Protein AF-A0AA36MGS8-F1 (afdb_monomer_lite)

Organism: NCBI:txid2562239

Sequence (430 aa):
MAVNLASYLRQFGESLGPAEHVIKRGDAVLQSLLECILQKAKTKVARVLKAGSVGKGTSLHLKIDFDCVFFLEPGGIPDRFLEDMEDILTLNFGIAAEKKQKSLSFSHKGFYFDFLPAVQSAQAAVKGASGEVQVRAALQSGQKPGSAELVEGTVLFMKEQSGFVHTLARLMKFWSHSLLVPGFFNGRSYTMELLAVAASQDMMDEDMLRGFRMALDKVRNFRNLNVIFERFYTKQDVGLKDSRPLLLDPSNPWNNLLSPDRLIFFEKLAAFADETLRRLDVAHRTAVGLDVLFKPQPDVWFGLPQRPQDCSWLVGTQVTPEVQQPIVRIQSQGLHVESLQLIAHVLALWLATHKPQPDQVRRSVEKAVDTVLVGKEQTWTASDKSFESKHAVAVVPLMDGADTCALAGFNVETNPHGVKEDTSLASIWP

Secondary structure (DSSP, 8-state):
----HHHHHHHHHHHTSPPHHHHHHHHHHHHHHHHHHHHH-SSPEEEEEE-HHHHHT--BTTB-EEEEEEEEPTT--HHHHHHHHHHHHHHHH----EE-SS-EEEEETTEEEEEEEEEPPTTT--TT--HHHHHHHHHHSSS---HHHHHHHHHHHHHTS-HHHHHHHHHHHHHHHTB--SS--TTHHHHHHHHHHHHHTT-SS--HHHHHHHHHHHHHTGGG-EE---SSS-GGG-TTTT-SSEEEETTEEEEETT-GGGHHHHHHHHHHHHHHHHHHHHHHHH---HHHHT--BSSGGGG-TT--SS---EEEEEE-TTT-SEEEEEE-TT--HHHHHHHHHHHHHHHHHH---GGGHHHHHHHHIIIIIISS----------TTSS-PPEEE--EETTTEE----------TT-----GGGGGS--

Foldseek 3Di:
DQPQVLVVLLVVLVLQAADPVLLVVVVVVVVVLCVQLCVQFPFHFLDKAQFDCSLLVQHGLAFDEGEMETATEAPDDQVSRLVSSCVSCCVPPVWRWDDDPFWIWGDDLQYIYIYGYAYQDPQLPDRPDDLLSSLLSQLVVPDQGDPSSLRSVLSVVSNPDDPLLSSQLNSQLLLVLLEPLPDDDPCSSVVSSLLLVVLCVVDPDSRRLSSNLSSLVCLLPLQPDQDAAPDSHDCVSAPCNVDGPADARNSHSVDGVCDPVCVSSSVRSNVSSVVLSVQSVCCSVPVDDVCSNSQGPPPPLVPDPPQPQPWDWDWDWDQDPSQRATWTWIWTPPDDQSVVSSVLSQLLVQCLVVQDARVCVSVSSLVCCQVRRNNHHDDDDDDPDDPPPFWFIFTHFHQHPVSHTNHHHGDGDGDPPDDDPPPPVVPPDD

Structure (mmCIF, N/CA/C/O backbone):
data_AF-A0AA36MGS8-F1
#
_entry.id   AF-A0AA36MGS8-F1
#
loop_
_atom_site.group_PDB
_atom_site.id
_atom_site.type_symbol
_atom_site.label_atom_id
_atom_site.label_alt_id
_atom_site.label_comp_id
_atom_site.label_asym_id
_atom_site.label_entity_id
_atom_site.label_seq_id
_atom_site.pdbx_PDB_ins_code
_atom_site.Cartn_x
_atom_site.Cartn_y
_atom_site.Cartn_z
_atom_site.occupancy
_atom_site.B_iso_or_equiv
_atom_site.auth_seq_id
_atom_site.auth_comp_id
_atom_site.auth_asym_id
_atom_site.auth_atom_id
_atom_site.pdbx_PDB_model_num
ATOM 1 N N . MET A 1 1 ? 23.654 -18.721 -19.085 1.00 41.75 1 MET A N 1
ATOM 2 C CA . MET A 1 1 ? 22.360 -19.370 -18.783 1.00 41.75 1 MET A CA 1
ATOM 3 C C . MET A 1 1 ? 21.269 -18.364 -19.085 1.00 41.75 1 MET A C 1
ATOM 5 O O . MET A 1 1 ? 21.394 -17.241 -18.616 1.00 41.75 1 MET A O 1
ATOM 9 N N . ALA A 1 2 ? 20.269 -18.711 -19.900 1.00 50.00 2 ALA A N 1
ATOM 10 C CA . ALA A 1 2 ? 19.113 -17.838 -20.087 1.00 50.00 2 ALA A CA 1
ATOM 11 C C . ALA A 1 2 ? 18.440 -17.652 -18.720 1.00 50.00 2 ALA A C 1
ATOM 13 O O . ALA A 1 2 ? 18.110 -18.636 -18.058 1.00 50.00 2 ALA A O 1
ATOM 14 N N . VAL A 1 3 ? 18.330 -16.409 -18.259 1.00 61.59 3 VAL A N 1
ATOM 15 C CA . VAL A 1 3 ? 17.675 -16.095 -16.988 1.00 61.59 3 VAL A CA 1
ATOM 16 C C . VAL A 1 3 ? 16.214 -16.525 -17.112 1.00 61.59 3 VAL A C 1
ATOM 18 O O . VAL A 1 3 ? 15.500 -16.042 -17.990 1.00 61.59 3 VAL A O 1
ATOM 21 N N . ASN A 1 4 ? 15.767 -17.452 -16.262 1.00 85.06 4 ASN A N 1
ATOM 22 C CA . ASN A 1 4 ? 14.349 -17.778 -16.169 1.00 85.06 4 ASN A CA 1
ATOM 23 C C . ASN A 1 4 ? 13.615 -16.539 -15.635 1.00 85.06 4 ASN A C 1
ATOM 25 O O . ASN A 1 4 ? 13.741 -16.199 -14.457 1.00 85.06 4 ASN A O 1
ATOM 29 N N . LEU A 1 5 ? 12.862 -15.865 -16.508 1.00 87.56 5 LEU A N 1
ATOM 30 C CA . LEU A 1 5 ? 12.136 -14.639 -16.178 1.00 87.56 5 LEU A CA 1
ATOM 31 C C . LEU A 1 5 ? 11.192 -14.825 -14.979 1.00 87.56 5 LEU A C 1
ATOM 33 O O . LEU A 1 5 ? 11.061 -13.907 -14.176 1.00 87.56 5 LEU A O 1
ATOM 37 N N . ALA A 1 6 ? 10.586 -16.005 -14.809 1.00 90.62 6 ALA A N 1
ATOM 38 C CA . ALA A 1 6 ? 9.725 -16.288 -13.662 1.00 90.62 6 ALA A CA 1
ATOM 39 C C . ALA A 1 6 ? 10.512 -16.270 -12.342 1.00 90.62 6 ALA A C 1
ATOM 41 O O . ALA A 1 6 ? 10.116 -15.594 -11.391 1.00 90.62 6 ALA A O 1
ATOM 42 N N . SER A 1 7 ? 11.664 -16.947 -12.290 1.00 89.56 7 SER A N 1
ATOM 43 C CA . SER A 1 7 ? 12.546 -16.932 -11.114 1.00 89.56 7 SER A CA 1
ATOM 44 C C . SER A 1 7 ? 13.073 -15.529 -10.819 1.00 89.56 7 SER A C 1
ATOM 46 O O . SER A 1 7 ? 13.151 -15.128 -9.661 1.00 89.56 7 SER A O 1
ATOM 48 N N . TYR A 1 8 ? 13.395 -14.768 -11.862 1.00 88.06 8 TYR A N 1
ATOM 49 C CA . TYR A 1 8 ? 13.916 -13.416 -11.717 1.00 88.06 8 TYR A CA 1
ATOM 50 C C . TYR A 1 8 ? 12.859 -12.426 -11.213 1.00 88.06 8 TYR A C 1
ATOM 52 O O . TYR A 1 8 ? 13.128 -11.667 -10.286 1.00 88.06 8 TYR A O 1
ATOM 60 N N . LEU A 1 9 ? 11.627 -12.489 -11.736 1.00 91.56 9 LEU A N 1
ATOM 61 C CA . LEU A 1 9 ? 10.495 -11.714 -11.217 1.00 91.56 9 LEU A CA 1
ATOM 62 C C . LEU A 1 9 ? 10.180 -12.062 -9.764 1.00 91.56 9 LEU A C 1
ATOM 64 O O . LEU A 1 9 ? 9.847 -11.172 -8.987 1.00 91.56 9 LEU A O 1
ATOM 68 N N . ARG A 1 10 ? 10.305 -13.340 -9.388 1.00 93.19 10 ARG A N 1
ATOM 69 C CA . ARG A 1 10 ? 10.120 -13.776 -8.002 1.00 93.19 10 ARG A CA 1
ATOM 70 C C . ARG A 1 10 ? 11.160 -13.149 -7.079 1.00 93.19 10 ARG A C 1
ATOM 72 O O . ARG A 1 10 ? 10.777 -12.499 -6.113 1.00 93.19 10 ARG A O 1
ATOM 79 N N . GLN A 1 11 ? 12.443 -13.283 -7.411 1.00 89.94 11 GLN A N 1
ATOM 80 C CA . GLN A 1 11 ? 13.537 -12.688 -6.634 1.00 89.94 11 GLN A CA 1
ATOM 81 C C . GLN A 1 11 ? 13.394 -11.167 -6.537 1.00 89.94 11 GLN A C 1
ATOM 83 O O . GLN A 1 11 ? 13.560 -10.592 -5.463 1.00 89.94 11 GLN A O 1
ATOM 88 N N . PHE A 1 12 ? 13.026 -10.514 -7.643 1.00 87.06 12 PHE A N 1
ATOM 89 C CA . PHE A 1 12 ? 12.761 -9.083 -7.645 1.00 87.06 12 PHE A CA 1
ATOM 90 C C . PHE A 1 12 ? 11.593 -8.729 -6.720 1.00 87.06 12 PHE A C 1
ATOM 92 O O . PHE A 1 12 ? 11.762 -7.903 -5.829 1.00 87.06 12 PHE A O 1
ATOM 99 N N . GLY A 1 13 ? 10.443 -9.394 -6.856 1.00 90.06 13 GLY A N 1
ATOM 100 C CA . GLY A 1 13 ? 9.279 -9.168 -5.999 1.00 90.06 13 GLY A CA 1
ATOM 101 C C . GLY A 1 13 ? 9.558 -9.399 -4.508 1.00 90.06 13 GLY A C 1
ATOM 102 O O . GLY A 1 13 ? 9.053 -8.659 -3.663 1.00 90.06 13 GLY A O 1
ATOM 103 N N . GLU A 1 14 ? 10.384 -10.392 -4.174 1.00 90.19 14 GLU A N 1
ATOM 104 C CA . GLU A 1 14 ? 10.833 -10.666 -2.804 1.00 90.19 14 GLU A CA 1
ATOM 105 C C . GLU A 1 14 ? 11.736 -9.531 -2.290 1.00 90.19 14 GLU A C 1
ATOM 107 O O . GLU A 1 14 ? 11.518 -9.032 -1.184 1.00 90.19 14 GLU A O 1
ATOM 112 N N . SER A 1 15 ? 12.660 -9.038 -3.126 1.00 83.81 15 SER A N 1
ATOM 113 C CA . SER A 1 15 ? 13.550 -7.908 -2.805 1.00 83.81 15 SER A CA 1
ATOM 114 C C . SER A 1 15 ? 12.826 -6.568 -2.625 1.00 83.81 15 SER A C 1
ATOM 116 O O . SER A 1 15 ? 13.349 -5.654 -1.990 1.00 83.81 15 SER A O 1
ATOM 118 N N . LEU A 1 16 ? 11.598 -6.433 -3.142 1.00 85.19 16 LEU A N 1
ATOM 119 C CA . LEU A 1 16 ? 10.790 -5.226 -2.958 1.00 85.19 16 LEU A CA 1
ATOM 120 C C . LEU A 1 16 ? 10.318 -5.037 -1.510 1.00 85.19 16 LEU A C 1
ATOM 122 O O . LEU A 1 16 ? 9.938 -3.925 -1.152 1.00 85.19 16 LEU A O 1
ATOM 126 N N . GLY A 1 17 ? 10.317 -6.082 -0.678 1.00 86.06 17 GLY A N 1
ATOM 127 C CA . GLY A 1 17 ? 9.938 -5.976 0.731 1.00 86.06 17 GLY A CA 1
ATOM 128 C C . GLY A 1 17 ? 10.981 -5.227 1.577 1.00 86.06 17 GLY A C 1
ATOM 129 O O . GLY A 1 17 ? 12.168 -5.264 1.262 1.00 86.06 17 GLY A O 1
ATOM 130 N N . PRO A 1 18 ? 10.570 -4.545 2.661 1.00 82.62 18 PRO A N 1
ATOM 131 C CA . PRO A 1 18 ? 11.507 -3.946 3.606 1.00 82.62 18 PRO A CA 1
ATOM 132 C C . PRO A 1 18 ? 12.282 -5.019 4.375 1.00 82.62 18 PRO A C 1
ATOM 134 O O . PRO A 1 18 ? 11.728 -6.058 4.737 1.00 82.62 18 PRO A O 1
ATOM 137 N N . ALA A 1 19 ? 13.551 -4.743 4.678 1.00 80.31 19 ALA A N 1
ATOM 138 C CA . ALA A 1 19 ? 14.351 -5.633 5.509 1.00 80.31 19 ALA A CA 1
ATOM 139 C C . ALA A 1 19 ? 13.775 -5.718 6.936 1.00 80.31 19 ALA A C 1
ATOM 141 O O . ALA A 1 19 ? 13.309 -4.730 7.507 1.00 80.31 19 ALA A O 1
ATOM 142 N N . GLU A 1 20 ? 13.834 -6.904 7.542 1.00 85.06 20 GLU A N 1
ATOM 143 C CA . GLU A 1 20 ? 13.172 -7.188 8.823 1.00 85.06 20 GLU A CA 1
ATOM 144 C C . GLU A 1 20 ? 13.631 -6.250 9.953 1.00 85.06 20 GLU A C 1
ATOM 146 O O . GLU A 1 20 ? 12.823 -5.754 10.738 1.00 85.06 20 GLU A O 1
ATOM 151 N N . HIS A 1 21 ? 14.929 -5.951 10.018 1.00 80.38 21 HIS A N 1
ATOM 152 C CA . HIS A 1 21 ? 15.498 -5.085 11.051 1.00 80.38 21 HIS A CA 1
ATOM 153 C C . HIS A 1 21 ? 14.994 -3.623 10.954 1.00 80.38 21 HIS A C 1
ATOM 155 O O . HIS A 1 21 ? 14.995 -2.893 11.946 1.00 80.38 21 HIS A O 1
ATOM 161 N N . VAL A 1 22 ? 14.541 -3.189 9.773 1.00 80.19 22 VAL A N 1
ATOM 162 C CA . VAL A 1 22 ? 13.977 -1.853 9.507 1.00 80.19 22 VAL A CA 1
ATOM 163 C C . VAL A 1 22 ? 12.586 -1.766 10.101 1.00 80.19 22 VAL A C 1
ATOM 165 O O . VAL A 1 22 ? 12.281 -0.833 10.840 1.00 80.19 22 VAL A O 1
ATOM 168 N N . ILE A 1 23 ? 11.773 -2.794 9.842 1.00 87.12 23 ILE A N 1
ATOM 169 C CA . ILE A 1 23 ? 10.444 -2.929 10.434 1.00 87.12 23 ILE A CA 1
ATOM 170 C C . ILE A 1 23 ? 10.549 -3.008 11.955 1.00 87.12 23 ILE A C 1
ATOM 172 O O . ILE A 1 23 ? 9.825 -2.288 12.631 1.00 87.12 23 ILE A O 1
ATOM 176 N N . LYS A 1 24 ? 11.509 -3.770 12.501 1.00 89.69 24 LYS A N 1
ATOM 177 C CA . LYS A 1 24 ? 11.755 -3.828 13.954 1.00 89.69 24 LYS A CA 1
ATOM 178 C C . LYS A 1 24 ? 12.101 -2.464 14.558 1.00 89.69 24 LYS A C 1
ATOM 180 O O . LYS A 1 24 ? 11.618 -2.145 15.640 1.00 89.69 24 LYS A O 1
ATOM 185 N N . ARG A 1 25 ? 12.911 -1.645 13.875 1.00 86.44 25 ARG A N 1
ATOM 186 C CA . ARG A 1 25 ? 13.212 -0.275 14.328 1.00 86.44 25 ARG A CA 1
ATOM 187 C C . ARG A 1 25 ? 11.980 0.624 14.291 1.00 86.44 25 ARG A C 1
ATOM 189 O O . ARG A 1 25 ? 11.719 1.310 15.275 1.00 86.44 25 ARG A O 1
ATOM 196 N N . GLY A 1 26 ? 11.217 0.593 13.200 1.00 87.44 26 GLY A N 1
ATOM 197 C CA . GLY A 1 26 ? 9.973 1.356 13.093 1.00 87.44 26 GLY A CA 1
ATOM 198 C C . GLY A 1 26 ? 8.941 0.932 14.141 1.00 87.44 26 GLY A C 1
ATOM 199 O O . GLY A 1 26 ? 8.326 1.786 14.769 1.00 87.44 26 GLY A O 1
ATOM 200 N N . ASP A 1 27 ? 8.840 -0.369 14.423 1.00 93.12 27 ASP A N 1
ATOM 201 C CA . ASP A 1 27 ? 8.001 -0.915 15.493 1.00 93.12 27 ASP A CA 1
ATOM 202 C C . ASP A 1 27 ? 8.447 -0.435 16.881 1.00 93.12 27 ASP A C 1
ATOM 204 O O . ASP A 1 27 ? 7.601 -0.097 17.704 1.00 93.12 27 ASP A O 1
ATOM 208 N N . ALA A 1 28 ? 9.754 -0.332 17.145 1.00 92.44 28 ALA A N 1
ATOM 209 C CA . ALA A 1 28 ? 10.256 0.218 18.405 1.00 92.44 28 ALA A CA 1
ATOM 210 C C . ALA A 1 28 ? 9.916 1.713 18.568 1.00 92.44 28 ALA A C 1
ATOM 212 O O . ALA A 1 28 ? 9.553 2.152 19.661 1.00 92.44 28 ALA A O 1
ATOM 213 N N . VAL A 1 29 ? 9.994 2.495 17.484 1.00 91.69 29 VAL A N 1
ATOM 214 C CA . VAL A 1 29 ? 9.566 3.905 17.487 1.00 91.69 29 VAL A CA 1
ATOM 215 C C . VAL A 1 29 ? 8.059 4.003 17.717 1.00 91.69 29 VAL A C 1
ATOM 217 O O . VAL A 1 29 ? 7.629 4.758 18.588 1.00 91.69 29 VAL A O 1
ATOM 220 N N . LEU A 1 30 ? 7.266 3.209 16.990 1.00 95.50 30 LEU A N 1
ATOM 221 C CA . LEU A 1 30 ? 5.816 3.153 17.150 1.00 95.50 30 LEU A CA 1
ATOM 222 C C . LEU A 1 30 ? 5.434 2.810 18.590 1.00 95.50 30 LEU A C 1
ATOM 224 O O . LEU A 1 30 ? 4.609 3.497 19.179 1.00 95.50 30 LEU A O 1
ATOM 228 N N . GLN A 1 31 ? 6.060 1.790 19.175 1.00 97.19 31 GLN A N 1
ATOM 229 C CA . GLN A 1 31 ? 5.776 1.348 20.535 1.00 97.19 31 GLN A CA 1
ATOM 230 C C . GLN A 1 31 ? 5.984 2.475 21.557 1.00 97.19 31 GLN A C 1
ATOM 232 O O . GLN A 1 31 ? 5.115 2.704 22.393 1.00 97.19 31 GLN A O 1
ATOM 237 N N . SER A 1 32 ? 7.074 3.242 21.436 1.00 96.56 32 SER A N 1
ATOM 238 C CA . SER A 1 32 ? 7.333 4.397 22.307 1.00 96.56 32 SER A CA 1
ATOM 239 C C . SER A 1 32 ? 6.264 5.493 22.175 1.00 96.56 32 SER A C 1
ATOM 241 O O . SER A 1 32 ? 5.862 6.084 23.180 1.00 96.56 32 SER A O 1
ATOM 243 N N . LEU A 1 33 ? 5.774 5.749 20.956 1.00 97.44 33 LEU A N 1
ATOM 244 C CA . LEU A 1 33 ? 4.678 6.695 20.719 1.00 97.44 33 LEU A CA 1
ATOM 245 C C . LEU A 1 33 ? 3.368 6.183 21.334 1.00 97.44 33 LEU A C 1
ATOM 247 O O . LEU A 1 33 ? 2.689 6.925 22.044 1.00 97.44 33 LEU A O 1
ATOM 251 N N . LEU A 1 34 ? 3.032 4.911 21.097 1.00 97.50 34 LEU A N 1
ATOM 252 C CA . LEU A 1 34 ? 1.809 4.282 21.596 1.00 97.50 34 LEU A CA 1
ATOM 253 C C . LEU A 1 34 ? 1.764 4.254 23.124 1.00 97.50 34 LEU A C 1
ATOM 255 O O . LEU A 1 34 ? 0.730 4.582 23.692 1.00 97.50 34 LEU A O 1
ATOM 259 N N . GLU A 1 35 ? 2.864 3.917 23.795 1.00 97.31 35 GLU A N 1
ATOM 260 C CA . GLU A 1 35 ? 2.940 3.922 25.262 1.00 97.31 35 GLU A CA 1
ATOM 261 C C . GLU A 1 35 ? 2.609 5.301 25.842 1.00 97.31 35 GLU A C 1
ATOM 263 O O . GLU A 1 35 ? 1.798 5.411 26.763 1.00 97.31 35 GLU A O 1
ATOM 268 N N . CYS A 1 36 ? 3.168 6.365 25.260 1.00 97.50 36 CYS A N 1
ATOM 269 C CA . CYS A 1 36 ? 2.898 7.729 25.702 1.00 97.50 36 CYS A CA 1
ATOM 270 C C . CYS A 1 36 ? 1.447 8.150 25.424 1.00 97.50 36 CYS A C 1
ATOM 272 O O . CYS A 1 36 ? 0.777 8.680 26.313 1.00 97.50 36 CYS A O 1
ATOM 274 N N . ILE A 1 37 ? 0.943 7.878 24.215 1.00 96.88 37 ILE A N 1
ATOM 275 C CA . ILE A 1 37 ? -0.428 8.222 23.814 1.00 96.88 37 ILE A CA 1
ATOM 276 C C . ILE A 1 37 ? -1.441 7.491 24.691 1.00 96.88 37 ILE A C 1
ATOM 278 O O . ILE A 1 37 ? -2.327 8.127 25.250 1.00 96.88 37 ILE A O 1
ATOM 282 N N . LEU A 1 38 ? -1.298 6.178 24.878 1.00 96.06 38 LEU A N 1
ATOM 283 C CA . LEU A 1 38 ? -2.239 5.381 25.668 1.00 96.06 38 LEU A CA 1
ATOM 284 C C . LEU A 1 38 ? -2.221 5.744 27.160 1.00 96.06 38 LEU A C 1
ATOM 286 O O . LEU A 1 38 ? -3.238 5.589 27.830 1.00 96.06 38 LEU A O 1
ATOM 290 N N . GLN A 1 39 ? -1.096 6.244 27.682 1.00 96.38 39 GLN A N 1
ATOM 291 C CA . GLN A 1 39 ? -1.004 6.720 29.063 1.00 96.38 39 GLN A CA 1
ATOM 292 C C . GLN A 1 39 ? -1.648 8.101 29.260 1.00 96.38 39 GLN A C 1
ATOM 294 O O . GLN A 1 39 ? -2.175 8.380 30.338 1.00 96.38 39 GLN A O 1
ATOM 299 N N . LYS A 1 40 ? -1.554 8.985 28.259 1.00 96.69 40 LYS A N 1
ATOM 300 C CA . LYS A 1 40 ? -1.911 10.407 28.397 1.00 96.69 40 LYS A CA 1
ATOM 301 C C . LYS A 1 40 ? -3.231 10.796 27.742 1.00 96.69 40 LYS A C 1
ATOM 303 O O . LYS A 1 40 ? -3.777 11.836 28.105 1.00 96.69 40 LYS A O 1
ATOM 308 N N . ALA A 1 41 ? -3.741 9.989 26.816 1.00 95.00 41 ALA A N 1
ATOM 309 C CA . ALA A 1 41 ? -4.982 10.282 26.120 1.00 95.00 41 ALA A CA 1
ATOM 310 C C . ALA A 1 41 ? -6.171 10.323 27.090 1.00 95.00 41 ALA A C 1
ATOM 312 O O . ALA A 1 41 ? -6.395 9.416 27.892 1.00 95.00 41 ALA A O 1
ATOM 313 N N . LYS A 1 42 ? -6.980 11.374 26.972 1.00 94.50 42 LYS A N 1
ATOM 314 C CA . LYS A 1 42 ? -8.226 11.576 27.718 1.00 94.50 42 LYS A CA 1
ATOM 315 C C . LYS A 1 42 ? -9.318 10.616 27.254 1.00 94.50 42 LYS A C 1
ATOM 317 O O . LYS A 1 42 ? -10.169 10.210 28.045 1.00 94.50 42 LYS A O 1
ATOM 322 N N . THR A 1 43 ? -9.320 10.276 25.964 1.00 94.25 43 THR A N 1
ATOM 323 C CA . THR A 1 43 ? -10.275 9.316 25.395 1.00 94.25 43 THR A CA 1
ATOM 324 C C . THR A 1 43 ? -9.742 7.904 25.574 1.00 94.25 43 THR A C 1
ATOM 326 O O . THR A 1 43 ? -8.610 7.609 25.198 1.00 94.25 43 THR A O 1
ATOM 329 N N . LYS A 1 44 ? -10.576 7.010 26.111 1.00 92.69 44 LYS A N 1
ATOM 330 C CA . LYS A 1 44 ? -10.208 5.606 26.284 1.00 92.69 44 LYS A CA 1
ATOM 331 C C . LYS A 1 44 ? -10.086 4.901 24.938 1.00 92.69 44 LYS A C 1
ATOM 333 O O . LYS A 1 44 ? -11.013 4.911 24.125 1.00 92.69 44 LYS A O 1
ATOM 338 N N . VAL A 1 45 ? -8.948 4.246 24.749 1.00 93.56 45 VAL A N 1
ATOM 339 C CA . VAL A 1 45 ? -8.653 3.408 23.590 1.00 93.56 45 VAL A CA 1
ATOM 340 C C . VAL A 1 45 ? -8.814 1.951 24.010 1.00 93.56 45 VAL A C 1
ATOM 342 O O . VAL A 1 45 ? -8.115 1.477 24.902 1.00 93.56 45 VAL A O 1
ATOM 345 N N . ALA A 1 46 ? -9.731 1.234 23.365 1.00 90.25 46 ALA A N 1
ATOM 346 C CA . ALA A 1 46 ? -9.970 -0.181 23.623 1.00 90.25 46 ALA A CA 1
ATOM 347 C C . ALA A 1 46 ? -8.818 -1.052 23.102 1.00 90.25 46 ALA A C 1
ATOM 349 O O . ALA A 1 46 ? -8.453 -2.051 23.723 1.00 90.25 46 ALA A O 1
ATOM 350 N N . ARG A 1 47 ? -8.258 -0.682 21.942 1.00 91.50 47 ARG A N 1
ATOM 351 C CA . ARG A 1 47 ? -7.126 -1.361 21.295 1.00 91.50 47 ARG A CA 1
ATOM 352 C C . ARG A 1 47 ? -6.545 -0.524 20.159 1.00 91.50 47 ARG A C 1
ATOM 354 O O . ARG A 1 47 ? -7.203 0.369 19.627 1.00 91.50 47 ARG A O 1
ATOM 361 N N . VAL A 1 48 ? -5.340 -0.888 19.737 1.00 94.38 48 VAL A N 1
ATOM 362 C CA . VAL A 1 48 ? -4.653 -0.299 18.584 1.00 94.38 48 VAL A CA 1
ATOM 363 C C . VAL A 1 48 ? -4.319 -1.400 17.586 1.00 94.38 48 VAL A C 1
ATOM 365 O O . VAL A 1 48 ? -3.917 -2.496 17.976 1.00 94.38 48 VAL A O 1
ATOM 368 N N . LEU A 1 49 ? -4.485 -1.116 16.298 1.00 95.00 49 LEU A N 1
ATOM 369 C CA . LEU A 1 49 ? -4.133 -2.019 15.208 1.00 95.00 49 LEU A CA 1
ATOM 370 C C . LEU A 1 49 ? -3.132 -1.349 14.273 1.00 95.00 49 LEU A C 1
ATOM 372 O O . LEU A 1 49 ? -3.429 -0.307 13.692 1.00 95.00 49 LEU A O 1
ATOM 376 N N . LYS A 1 50 ? -1.992 -2.005 14.047 1.00 95.75 50 LYS A N 1
ATOM 377 C CA . LYS A 1 50 ? -1.106 -1.679 12.926 1.00 95.75 50 LYS A CA 1
ATOM 378 C C . LYS A 1 50 ? -1.776 -2.130 11.626 1.00 95.75 50 LYS A C 1
ATOM 380 O O . LYS A 1 50 ? -1.917 -3.330 11.380 1.00 95.75 50 LYS A O 1
ATOM 385 N N . ALA A 1 51 ? -2.231 -1.164 10.842 1.00 94.19 51 ALA A N 1
ATOM 386 C CA . ALA A 1 51 ? -2.943 -1.333 9.586 1.00 94.19 51 ALA A CA 1
ATOM 387 C C . ALA A 1 51 ? -2.001 -1.081 8.396 1.00 94.19 51 ALA A C 1
ATOM 389 O O . ALA A 1 51 ? -0.782 -1.235 8.507 1.00 94.19 51 ALA A O 1
ATOM 390 N N . GLY A 1 52 ? -2.564 -0.750 7.233 1.00 91.81 52 GLY A N 1
ATOM 391 C CA . GLY A 1 52 ? -1.750 -0.332 6.098 1.00 91.81 52 GLY A CA 1
ATOM 392 C C . GLY A 1 52 ? -0.910 -1.440 5.484 1.00 91.81 52 GLY A C 1
ATOM 393 O O . GLY A 1 52 ? -1.135 -2.631 5.715 1.00 91.81 52 GLY A O 1
ATOM 394 N N . SER A 1 53 ? 0.069 -1.048 4.671 1.00 91.56 53 SER A N 1
ATOM 395 C CA . SER A 1 53 ? 0.970 -2.005 4.017 1.00 91.56 53 SER A CA 1
ATOM 396 C C . SER A 1 53 ? 1.801 -2.792 5.037 1.00 91.56 53 SER A C 1
ATOM 398 O O . SER A 1 53 ? 1.999 -3.995 4.858 1.00 91.56 53 SER A O 1
ATOM 400 N N . VAL A 1 54 ? 2.235 -2.143 6.128 1.00 92.19 54 VAL A N 1
ATOM 401 C CA . VAL A 1 54 ? 3.039 -2.790 7.177 1.00 92.19 54 VAL A CA 1
ATOM 402 C C . VAL A 1 54 ? 2.203 -3.822 7.927 1.00 92.19 54 VAL A C 1
ATOM 404 O O . VAL A 1 54 ? 2.644 -4.955 8.105 1.00 92.19 54 VAL A O 1
ATOM 407 N N . GLY A 1 55 ? 0.975 -3.471 8.316 1.00 93.69 55 GLY A N 1
ATOM 408 C CA . GLY A 1 55 ? 0.043 -4.392 8.964 1.00 93.69 55 GLY A CA 1
ATOM 409 C C . GLY A 1 55 ? -0.317 -5.587 8.085 1.00 93.69 55 GLY A C 1
ATOM 410 O O . GLY A 1 55 ? -0.364 -6.713 8.576 1.00 93.69 55 GLY A O 1
ATOM 411 N N . LYS A 1 56 ? -0.514 -5.358 6.781 1.00 95.31 56 LYS A N 1
ATOM 412 C CA . LYS A 1 56 ? -0.826 -6.399 5.787 1.00 95.31 56 LYS A CA 1
ATOM 413 C C . LYS A 1 56 ? 0.368 -7.275 5.390 1.00 95.31 56 LYS A C 1
ATOM 415 O O . LYS A 1 56 ? 0.157 -8.326 4.799 1.00 95.31 56 LYS A O 1
ATOM 420 N N . GLY A 1 57 ? 1.604 -6.853 5.672 1.00 93.38 57 GLY A N 1
ATOM 421 C CA . GLY A 1 57 ? 2.818 -7.545 5.221 1.00 93.38 57 GLY A CA 1
ATOM 422 C C . GLY A 1 57 ? 3.195 -7.276 3.757 1.00 93.38 57 GLY A C 1
ATOM 423 O O . GLY A 1 57 ? 4.032 -7.973 3.189 1.00 93.38 57 GLY A O 1
ATOM 424 N N . THR A 1 58 ? 2.622 -6.248 3.131 1.00 92.56 58 THR A N 1
ATOM 425 C CA . THR A 1 58 ? 2.789 -5.927 1.702 1.00 92.56 58 THR A CA 1
ATOM 426 C C . THR A 1 58 ? 3.572 -4.635 1.457 1.00 92.56 58 THR A C 1
ATOM 428 O O . THR A 1 58 ? 3.529 -4.088 0.352 1.00 92.56 58 THR A O 1
ATOM 431 N N . SER A 1 59 ? 4.264 -4.096 2.465 1.00 89.94 59 SER A N 1
ATOM 432 C CA . SER A 1 59 ? 5.101 -2.895 2.315 1.00 89.94 59 SER A CA 1
ATOM 433 C C . SER A 1 59 ? 6.162 -3.051 1.234 1.00 89.94 59 SER A C 1
ATOM 435 O O . SER A 1 59 ? 6.685 -4.144 1.013 1.00 89.94 59 SER A O 1
ATOM 437 N N . LEU A 1 60 ? 6.475 -1.928 0.589 1.00 84.94 60 LEU A N 1
ATOM 438 C CA . LEU A 1 60 ? 7.631 -1.795 -0.288 1.00 84.94 60 LEU A CA 1
ATOM 439 C C . LEU A 1 60 ? 8.763 -1.154 0.523 1.00 84.94 60 LEU A C 1
ATOM 441 O O . LEU A 1 60 ? 8.499 -0.232 1.288 1.00 84.94 60 LEU A O 1
ATOM 445 N N . HIS A 1 61 ? 10.017 -1.572 0.350 1.00 75.56 61 HIS A N 1
ATOM 446 C CA . HIS A 1 61 ? 11.158 -0.913 1.008 1.00 75.56 61 HIS A CA 1
ATOM 447 C C . HIS A 1 61 ? 11.275 0.568 0.606 1.00 75.56 61 HIS A C 1
ATOM 449 O O . HIS A 1 61 ? 11.721 1.401 1.383 1.00 75.56 61 HIS A O 1
ATOM 455 N N . LEU A 1 62 ? 10.780 0.896 -0.587 1.00 68.31 62 LEU A N 1
ATOM 456 C CA . LEU A 1 62 ? 10.691 2.242 -1.145 1.00 68.31 62 LEU A CA 1
ATOM 457 C C . LEU A 1 62 ? 9.721 3.175 -0.414 1.00 68.31 62 LEU A C 1
ATOM 459 O O . LEU A 1 62 ? 9.869 4.393 -0.476 1.00 68.31 62 LEU A O 1
ATOM 463 N N . LYS A 1 63 ? 8.699 2.615 0.239 1.00 71.69 63 LYS A N 1
ATOM 464 C CA . LYS A 1 63 ? 7.676 3.355 0.978 1.00 71.69 63 LYS A CA 1
ATOM 465 C C . LYS A 1 63 ? 7.157 2.500 2.121 1.00 71.69 63 LYS A C 1
ATOM 467 O O . LYS A 1 63 ? 6.350 1.593 1.909 1.00 71.69 63 LYS A O 1
ATOM 472 N N . ILE A 1 64 ? 7.619 2.822 3.324 1.00 77.62 64 ILE A N 1
ATOM 473 C CA . ILE A 1 64 ? 7.173 2.176 4.553 1.00 77.62 64 ILE A CA 1
ATOM 474 C C . ILE A 1 64 ? 6.424 3.227 5.372 1.00 77.62 64 ILE A C 1
ATOM 476 O O . ILE A 1 64 ? 7.015 4.158 5.913 1.00 77.62 64 ILE A O 1
ATOM 480 N N . ASP A 1 65 ? 5.109 3.070 5.419 1.00 84.62 65 ASP A N 1
ATOM 481 C CA . ASP A 1 65 ? 4.169 3.866 6.192 1.00 84.62 65 ASP A CA 1
ATOM 482 C C . ASP A 1 65 ? 3.589 3.032 7.342 1.00 84.62 65 ASP A C 1
ATOM 484 O O . ASP A 1 65 ? 3.164 1.887 7.163 1.00 84.62 65 ASP A O 1
ATOM 488 N N . PHE A 1 66 ? 3.588 3.602 8.546 1.00 91.38 66 PHE A N 1
ATOM 489 C CA . PHE A 1 66 ? 2.974 2.998 9.723 1.00 91.38 66 PHE A CA 1
ATOM 490 C C . PHE A 1 66 ? 1.574 3.577 9.928 1.00 91.38 66 PHE A C 1
ATOM 492 O O . PHE A 1 66 ? 1.374 4.513 10.703 1.00 91.38 66 PHE A O 1
ATOM 499 N N . ASP A 1 67 ? 0.599 2.986 9.242 1.00 94.12 67 ASP A N 1
ATOM 500 C CA . ASP A 1 67 ? -0.816 3.264 9.480 1.00 94.12 67 ASP A CA 1
ATOM 501 C C . ASP A 1 67 ? -1.258 2.590 10.787 1.00 94.12 67 ASP A C 1
ATOM 503 O O . ASP A 1 67 ? -1.128 1.370 10.938 1.00 94.12 67 ASP A O 1
ATOM 507 N N . CYS A 1 68 ? -1.799 3.351 11.735 1.00 96.56 68 CYS A N 1
ATOM 508 C CA . CYS A 1 68 ? -2.290 2.812 13.005 1.00 96.56 68 CYS A CA 1
ATOM 509 C C . CYS A 1 68 ? -3.724 3.250 13.262 1.00 96.56 68 CYS A C 1
ATOM 511 O O . CYS A 1 68 ? -4.028 4.440 13.247 1.00 96.56 68 CYS A O 1
ATOM 513 N N . VAL A 1 69 ? -4.599 2.285 13.543 1.00 96.44 69 VAL A N 1
ATOM 514 C CA . VAL A 1 69 ? -5.997 2.553 13.878 1.00 96.44 69 VAL A CA 1
ATOM 515 C C . VAL A 1 69 ? -6.223 2.388 15.373 1.00 96.44 69 VAL A C 1
ATOM 517 O O . VAL A 1 69 ? -5.994 1.313 15.931 1.00 96.44 69 VAL A O 1
ATOM 520 N N . PHE A 1 70 ? -6.674 3.462 16.013 1.00 96.06 70 PHE A N 1
ATOM 521 C CA . PHE A 1 70 ? -7.023 3.524 17.427 1.00 96.06 70 PHE A CA 1
ATOM 522 C C . PHE A 1 70 ? -8.522 3.295 17.568 1.00 96.06 70 PHE A C 1
ATOM 524 O O . PHE A 1 70 ? -9.328 4.150 17.201 1.00 96.06 70 PHE A O 1
ATOM 531 N N . PHE A 1 71 ? -8.900 2.138 18.103 1.00 93.25 71 PHE A N 1
ATOM 532 C CA . PHE A 1 71 ? -10.297 1.816 18.359 1.00 93.25 71 PHE A CA 1
ATOM 533 C C . PHE A 1 71 ? -10.710 2.431 19.691 1.00 93.25 71 PHE A C 1
ATOM 535 O O . PHE A 1 71 ? -10.297 1.970 20.756 1.00 93.25 71 PHE A O 1
ATOM 542 N N . LEU A 1 72 ? -11.493 3.501 19.621 1.00 93.25 72 LEU A N 1
ATOM 543 C CA . LEU A 1 72 ? -12.023 4.226 20.767 1.00 93.25 72 LEU A CA 1
ATOM 544 C C . LEU A 1 72 ? -13.187 3.445 21.381 1.00 93.25 72 LEU A C 1
ATOM 546 O O . LEU A 1 72 ? -13.995 2.858 20.655 1.00 93.25 72 LEU A O 1
ATOM 550 N N . GLU A 1 73 ? -13.292 3.462 22.710 1.00 89.81 73 GLU A N 1
ATOM 551 C CA . GLU A 1 73 ? -14.464 2.909 23.400 1.00 89.81 73 GLU A CA 1
ATOM 552 C C . GLU A 1 73 ? -15.763 3.624 22.958 1.00 89.81 73 GLU A C 1
ATOM 554 O O . GLU A 1 73 ? -15.713 4.775 22.502 1.00 89.81 73 GLU A O 1
ATOM 559 N N . PRO A 1 74 ? -16.942 2.979 23.094 1.00 86.44 74 PRO A N 1
ATOM 560 C CA . PRO A 1 74 ? -18.219 3.600 22.753 1.00 86.44 74 PRO A CA 1
ATOM 561 C C . PRO A 1 74 ? -18.388 4.983 23.402 1.00 86.44 74 PRO A C 1
ATOM 563 O O . PRO A 1 74 ? -18.220 5.141 24.610 1.00 86.44 74 PRO A O 1
ATOM 566 N N . GLY A 1 75 ? -18.726 5.988 22.590 1.00 85.81 75 GLY A N 1
ATOM 567 C CA . GLY A 1 75 ? -18.830 7.390 23.019 1.00 85.81 75 GLY A CA 1
ATOM 568 C C . GLY A 1 75 ? -17.553 8.220 22.834 1.00 85.81 75 GLY A C 1
ATOM 569 O O . GLY A 1 75 ? -17.588 9.431 23.051 1.00 85.81 75 GLY A O 1
ATOM 570 N N . GLY A 1 76 ? -16.444 7.612 22.398 1.00 89.81 76 GLY A N 1
ATOM 571 C CA . GLY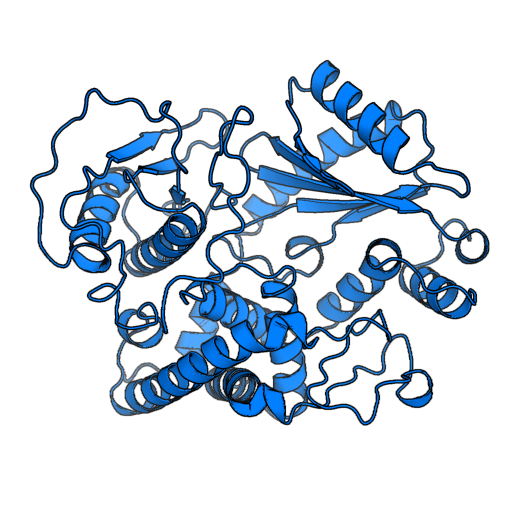 A 1 76 ? -15.256 8.341 21.959 1.00 89.81 76 GLY A CA 1
ATOM 572 C C . GLY A 1 76 ? -15.555 9.258 20.768 1.00 89.81 76 GLY A C 1
ATOM 573 O O . GLY A 1 76 ? -16.291 8.886 19.856 1.00 89.81 76 GLY A O 1
ATOM 574 N N . ILE A 1 77 ? -14.976 10.462 20.775 1.00 92.88 77 ILE A N 1
ATOM 575 C CA . ILE A 1 77 ? -15.142 11.457 19.706 1.00 92.88 77 ILE A CA 1
ATOM 576 C C . ILE A 1 77 ? -13.825 11.537 18.920 1.00 92.88 77 ILE A C 1
ATOM 578 O O . ILE A 1 77 ? -12.856 12.080 19.458 1.00 92.88 77 ILE A O 1
ATOM 582 N N . PRO A 1 78 ? -13.775 11.030 17.670 1.00 93.56 78 PRO A N 1
ATOM 583 C CA . PRO A 1 78 ? -12.573 11.006 16.836 1.00 93.56 78 PRO A CA 1
ATOM 584 C C . PRO A 1 78 ? -11.797 12.324 16.789 1.00 93.56 78 PRO A C 1
ATOM 586 O O . PRO A 1 78 ? -10.604 12.332 17.071 1.00 93.56 78 PRO A O 1
ATOM 589 N N . ASP A 1 79 ? -12.470 13.443 16.516 1.00 93.69 79 ASP A N 1
ATOM 590 C CA . ASP A 1 79 ? -11.798 14.737 16.337 1.00 93.69 79 ASP A CA 1
ATOM 591 C C . ASP A 1 79 ? -11.129 15.239 17.620 1.00 93.69 79 ASP A C 1
ATOM 593 O O . ASP A 1 79 ? -10.003 15.732 17.569 1.00 93.69 79 ASP A O 1
ATOM 597 N N . ARG A 1 80 ? -11.784 15.045 18.774 1.00 94.38 80 ARG A N 1
ATOM 598 C CA . ARG A 1 80 ? -11.217 15.394 20.087 1.00 94.38 80 ARG A CA 1
ATOM 599 C C . ARG A 1 80 ? -10.040 14.501 20.447 1.00 94.38 80 ARG A C 1
ATOM 601 O O . ARG A 1 80 ? -9.098 14.956 21.082 1.00 94.38 80 ARG A O 1
ATOM 608 N N . PHE A 1 81 ? -10.104 13.226 20.070 1.00 95.88 81 PHE A N 1
ATOM 609 C CA . PHE A 1 81 ? -8.985 12.315 20.262 1.00 95.88 81 PHE A CA 1
ATOM 610 C C . PHE A 1 81 ? -7.788 12.716 19.394 1.00 95.88 81 PHE A C 1
ATOM 612 O O . PHE A 1 81 ? -6.667 12.701 19.885 1.00 95.88 81 PHE A O 1
ATOM 619 N N . LEU A 1 82 ? -8.015 13.134 18.144 1.00 95.88 82 LEU A N 1
ATOM 620 C CA . LEU A 1 82 ? -6.945 13.635 17.277 1.00 95.88 82 LEU A CA 1
ATOM 621 C C . LEU A 1 82 ? -6.290 14.910 17.827 1.00 95.88 82 LEU A C 1
ATOM 623 O O . LEU A 1 82 ? -5.069 15.002 17.789 1.00 95.88 82 LEU A O 1
ATOM 627 N N . GLU A 1 83 ? -7.073 15.848 18.369 1.00 94.75 83 GLU A N 1
ATOM 628 C CA . GLU A 1 83 ? -6.553 17.060 19.037 1.00 94.75 83 GLU A CA 1
ATOM 629 C C . GLU A 1 83 ? -5.685 16.706 20.246 1.00 94.75 83 GLU A C 1
ATOM 631 O O . GLU A 1 83 ? -4.568 17.191 20.392 1.00 94.75 83 GLU A O 1
ATOM 636 N N . ASP A 1 84 ? -6.168 15.791 21.085 1.00 95.12 84 ASP A N 1
ATOM 637 C CA . ASP A 1 84 ? -5.430 15.334 22.260 1.00 95.12 84 ASP A CA 1
ATOM 638 C C . ASP A 1 84 ? -4.135 14.598 21.874 1.00 95.12 84 ASP A C 1
ATOM 640 O O . ASP A 1 84 ? -3.100 14.775 22.514 1.00 95.12 84 ASP A O 1
ATOM 644 N N . MET A 1 85 ? -4.151 13.803 20.798 1.00 95.62 85 MET A N 1
ATOM 645 C CA . MET A 1 85 ? -2.935 13.183 20.267 1.00 95.62 85 MET A CA 1
ATOM 646 C C . MET A 1 85 ? -1.938 14.214 19.738 1.00 95.62 85 MET A C 1
ATOM 648 O O . MET A 1 85 ? -0.743 14.049 19.967 1.00 95.62 85 MET A O 1
ATOM 652 N N . GLU A 1 86 ? -2.395 15.250 19.036 1.00 96.25 86 GLU A N 1
ATOM 653 C CA . GLU A 1 86 ? -1.536 16.326 18.529 1.00 96.25 86 GLU A CA 1
ATOM 654 C C . GLU A 1 86 ? -0.812 17.044 19.679 1.00 96.25 86 GLU A C 1
ATOM 656 O O . GLU A 1 86 ? 0.414 17.204 19.633 1.00 96.25 86 GLU A O 1
ATOM 661 N N . ASP A 1 87 ? -1.533 17.358 20.761 1.00 96.44 87 ASP A N 1
ATOM 662 C CA . ASP A 1 87 ? -0.960 17.911 21.992 1.00 96.44 87 ASP A CA 1
ATOM 663 C C . ASP A 1 87 ? 0.071 16.955 22.614 1.00 96.44 87 ASP A C 1
ATOM 665 O O . ASP A 1 87 ? 1.182 17.361 22.965 1.00 96.44 87 ASP A O 1
ATOM 669 N N . ILE A 1 88 ? -0.260 15.663 22.738 1.00 97.69 88 ILE A N 1
ATOM 670 C CA . ILE A 1 88 ? 0.647 14.652 23.302 1.00 97.69 88 ILE A CA 1
ATOM 671 C C . ILE A 1 88 ? 1.923 14.541 22.460 1.00 97.69 88 ILE A C 1
ATOM 673 O O . ILE A 1 88 ? 3.024 14.536 23.017 1.00 97.69 88 ILE A O 1
ATOM 677 N N . LEU A 1 89 ? 1.800 14.469 21.136 1.00 97.25 89 LEU A N 1
ATOM 678 C CA . LEU A 1 89 ? 2.934 14.360 20.220 1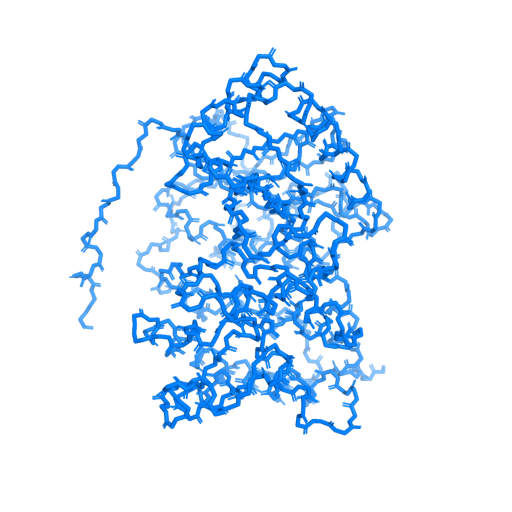.00 97.25 89 LEU A CA 1
ATOM 679 C C . LEU A 1 89 ? 3.834 15.601 20.292 1.00 97.25 89 LEU A C 1
ATOM 681 O O . LEU A 1 89 ? 5.057 15.474 20.410 1.00 97.25 89 LEU A O 1
ATOM 685 N N . THR A 1 90 ? 3.234 16.790 20.320 1.00 96.50 90 THR A N 1
ATOM 686 C CA . THR A 1 90 ? 3.959 18.060 20.419 1.00 96.50 90 THR A CA 1
ATOM 687 C C . THR A 1 90 ? 4.697 18.172 21.753 1.00 96.50 90 THR A C 1
ATOM 689 O O . THR A 1 90 ? 5.907 18.396 21.781 1.00 96.50 90 THR A O 1
ATOM 692 N N . LEU A 1 91 ? 4.001 17.956 22.873 1.00 97.00 91 LEU A N 1
ATOM 693 C CA . LEU A 1 91 ? 4.541 18.195 24.215 1.00 97.00 91 LEU A CA 1
ATOM 694 C C . LEU A 1 91 ? 5.564 17.147 24.672 1.00 97.00 91 LEU A C 1
ATOM 696 O O . LEU A 1 91 ? 6.396 17.452 25.524 1.00 97.00 91 LEU A O 1
ATOM 700 N N . ASN A 1 92 ? 5.502 15.916 24.154 1.00 97.31 92 ASN A N 1
ATOM 701 C CA . ASN A 1 92 ? 6.361 14.818 24.621 1.00 97.31 92 ASN A CA 1
ATOM 702 C C . ASN A 1 92 ? 7.486 14.462 23.650 1.00 97.31 92 ASN A C 1
ATOM 704 O O . ASN A 1 92 ? 8.498 13.909 24.077 1.00 97.31 92 ASN A O 1
ATOM 708 N N . PHE A 1 93 ? 7.320 14.771 22.364 1.00 94.31 93 PHE A N 1
ATOM 709 C CA . PHE A 1 93 ? 8.272 14.375 21.328 1.00 94.31 93 PHE A CA 1
ATOM 710 C C . PHE A 1 93 ? 8.724 15.537 20.438 1.00 94.31 93 PHE A C 1
ATOM 712 O O . PHE A 1 93 ? 9.585 15.328 19.585 1.00 94.31 93 PHE A O 1
ATOM 719 N N . GLY A 1 94 ? 8.160 16.742 20.606 1.00 93.31 94 GLY A N 1
ATOM 720 C CA . GLY A 1 94 ? 8.433 17.876 19.719 1.00 93.31 94 GLY A CA 1
ATOM 721 C C . GLY A 1 94 ? 7.985 17.619 18.278 1.00 93.31 94 GLY A C 1
ATOM 722 O O . GLY A 1 94 ? 8.569 18.167 17.346 1.00 93.31 94 GLY A O 1
ATOM 723 N N . ILE A 1 95 ? 7.000 16.736 18.081 1.00 92.25 95 ILE A N 1
ATOM 724 C CA . ILE A 1 95 ? 6.495 16.365 16.758 1.00 92.25 95 ILE A CA 1
ATOM 725 C C . ILE A 1 95 ? 5.408 17.359 16.359 1.00 92.25 95 ILE A C 1
ATOM 727 O O . ILE A 1 95 ? 4.368 17.421 17.006 1.00 92.25 95 ILE A O 1
ATOM 731 N N . ALA A 1 96 ? 5.625 18.077 15.259 1.00 89.19 96 ALA A N 1
ATOM 732 C CA . ALA A 1 96 ? 4.578 18.838 14.590 1.00 89.19 96 ALA A CA 1
ATOM 733 C C . ALA A 1 96 ? 3.816 17.905 13.639 1.00 89.19 96 ALA A C 1
ATOM 735 O O . ALA A 1 96 ? 4.334 17.530 12.584 1.00 89.19 96 ALA A O 1
ATOM 736 N N . ALA A 1 97 ? 2.620 17.484 14.042 1.00 90.62 97 ALA A N 1
ATOM 737 C CA . ALA A 1 97 ? 1.785 16.598 13.243 1.00 90.62 97 ALA A CA 1
ATOM 738 C C . ALA A 1 97 ? 0.819 17.375 12.338 1.00 90.62 97 ALA A C 1
ATOM 740 O O . ALA A 1 97 ? 0.398 18.482 12.653 1.00 90.62 97 ALA A O 1
ATOM 741 N N . GLU A 1 98 ? 0.462 16.786 11.200 1.00 88.38 98 GLU A N 1
ATOM 742 C CA . GLU A 1 98 ? -0.505 17.336 10.256 1.00 88.38 98 GLU A CA 1
ATOM 743 C C . GLU A 1 98 ? -1.867 16.668 10.470 1.00 88.38 98 GLU A C 1
ATOM 745 O O . GLU A 1 98 ? -2.051 15.479 10.184 1.00 88.38 98 GLU A O 1
ATOM 750 N N . LYS A 1 99 ? -2.844 17.433 10.967 1.00 88.31 99 LYS A N 1
ATOM 751 C CA . LYS A 1 99 ? -4.224 16.961 11.114 1.00 88.31 99 LYS A CA 1
ATOM 752 C C . LYS A 1 99 ? -4.953 17.026 9.772 1.00 88.31 99 LYS A C 1
ATOM 754 O O . LYS A 1 99 ? -5.203 18.099 9.226 1.00 88.31 99 LYS A O 1
ATOM 759 N N . LYS A 1 100 ? -5.357 15.861 9.272 1.00 87.19 100 LYS A N 1
ATOM 760 C CA . LYS A 1 100 ? -6.284 15.698 8.146 1.00 87.19 100 LYS A CA 1
ATOM 761 C C . LYS A 1 100 ? -7.697 15.477 8.677 1.00 87.19 100 LYS A C 1
ATOM 763 O O . LYS A 1 100 ? -7.912 15.288 9.869 1.00 87.19 100 LYS A O 1
ATOM 768 N N . GLN A 1 101 ? -8.685 15.439 7.781 1.00 83.38 101 GLN A N 1
ATOM 769 C CA . GLN A 1 101 ? -10.096 15.301 8.168 1.00 83.38 101 GLN A CA 1
ATOM 770 C C . GLN A 1 101 ? -10.382 14.079 9.065 1.00 83.38 101 GLN A C 1
ATOM 772 O O . GLN A 1 101 ? -11.314 14.119 9.858 1.00 83.38 101 GLN A O 1
ATOM 777 N N . LYS A 1 102 ? -9.637 12.975 8.914 1.00 89.50 102 LYS A N 1
ATOM 778 C CA . LYS A 1 102 ? -9.879 11.711 9.641 1.00 89.50 102 LYS A CA 1
ATOM 779 C C . LYS A 1 102 ? -8.607 11.041 10.162 1.00 89.50 102 LYS A C 1
ATOM 781 O O . LYS A 1 102 ? -8.659 9.882 10.569 1.00 89.50 102 LYS A O 1
ATOM 786 N N . SER A 1 103 ? -7.472 11.724 10.095 1.00 93.88 103 SER A N 1
ATOM 787 C CA . SER A 1 103 ? -6.194 11.159 10.512 1.00 93.88 103 SER A CA 1
ATOM 788 C C . SER A 1 103 ? -5.224 12.239 10.968 1.00 93.88 103 SER A C 1
ATOM 790 O O . SER A 1 103 ? -5.427 13.425 10.703 1.00 93.88 103 SER A O 1
ATOM 792 N N . LEU A 1 104 ? -4.181 11.812 11.668 1.00 94.75 104 LEU A N 1
ATOM 793 C CA . LEU A 1 104 ? -3.063 12.640 12.085 1.00 94.75 104 LEU A CA 1
ATOM 794 C C . LEU A 1 104 ? -1.785 12.025 11.522 1.00 94.75 104 LEU A C 1
ATOM 796 O O . LEU A 1 104 ? -1.395 10.927 11.925 1.00 94.75 104 LEU A O 1
ATOM 800 N N . SER A 1 105 ? -1.158 12.720 10.576 1.00 92.31 105 SER A N 1
ATOM 801 C CA . SER A 1 105 ? 0.026 12.230 9.873 1.00 92.31 105 SER A CA 1
ATOM 802 C C . SER A 1 105 ? 1.285 12.970 10.321 1.00 92.31 105 SER A C 1
ATOM 804 O O . SER A 1 105 ? 1.257 14.184 10.498 1.00 92.31 105 SER A O 1
ATOM 806 N N . PHE A 1 106 ? 2.411 12.276 10.481 1.00 88.19 106 PHE A N 1
ATOM 807 C CA . PHE A 1 106 ? 3.676 12.907 10.873 1.00 88.19 106 PHE A CA 1
ATOM 808 C C . PHE A 1 106 ? 4.890 12.033 10.554 1.00 88.19 106 PHE A C 1
ATOM 810 O O . PHE A 1 106 ? 4.781 10.822 10.370 1.00 88.19 106 PHE A O 1
ATOM 817 N N . SER A 1 107 ? 6.073 12.651 10.519 1.00 83.19 107 SER A N 1
ATOM 818 C CA . SER A 1 107 ? 7.349 11.932 10.446 1.00 83.19 107 SER A CA 1
ATOM 819 C C . SER A 1 107 ? 8.071 11.996 11.785 1.00 83.19 107 SER A C 1
ATOM 821 O O . SER A 1 107 ? 8.167 13.059 12.394 1.00 83.19 107 SER A O 1
ATOM 823 N N . HIS A 1 108 ? 8.614 10.871 12.243 1.00 84.00 108 HIS A N 1
ATOM 824 C CA . HIS A 1 108 ? 9.416 10.820 13.460 1.00 84.00 108 HIS A CA 1
ATOM 825 C C . HIS A 1 108 ? 10.523 9.773 13.337 1.00 84.00 108 HIS A C 1
ATOM 827 O O . HIS A 1 108 ? 10.272 8.638 12.936 1.00 84.00 108 HIS A O 1
ATOM 833 N N . LYS A 1 109 ? 11.761 10.160 13.677 1.00 80.12 109 LYS A N 1
ATOM 834 C CA . LYS A 1 109 ? 12.950 9.282 13.656 1.00 80.12 109 LYS A CA 1
ATOM 835 C C . LYS A 1 109 ? 13.120 8.489 12.345 1.00 80.12 109 LYS A C 1
ATOM 837 O O . LYS A 1 109 ? 13.482 7.318 12.369 1.00 80.12 109 LYS A O 1
ATOM 842 N N . GLY A 1 110 ? 12.843 9.126 11.204 1.00 73.56 110 GLY A N 1
ATOM 843 C CA . GLY A 1 110 ? 12.996 8.521 9.874 1.00 73.56 110 GLY A CA 1
ATOM 844 C C . GLY A 1 110 ? 11.837 7.628 9.412 1.00 73.56 110 GLY A C 1
ATOM 845 O O . GLY A 1 110 ? 11.969 6.979 8.378 1.00 73.56 110 GLY A O 1
ATOM 846 N N . PHE A 1 111 ? 10.716 7.596 10.139 1.00 80.69 111 PHE A N 1
ATOM 847 C CA . PHE A 1 111 ? 9.513 6.846 9.769 1.00 80.69 111 PHE A CA 1
ATOM 848 C C . PHE A 1 111 ? 8.306 7.770 9.620 1.00 80.69 111 PHE A C 1
ATOM 850 O O . PHE A 1 111 ? 8.175 8.748 10.359 1.00 80.69 111 PHE A O 1
ATOM 857 N N . TYR A 1 112 ? 7.420 7.436 8.682 1.00 84.81 112 TYR A N 1
ATOM 858 C CA . TYR A 1 112 ? 6.135 8.104 8.499 1.00 84.81 112 TYR A CA 1
ATOM 859 C C . TYR A 1 112 ? 5.027 7.337 9.222 1.00 84.81 112 TYR A C 1
ATOM 861 O O . TYR A 1 112 ? 4.918 6.116 9.082 1.00 84.81 112 TYR A O 1
ATOM 869 N N . PHE A 1 113 ? 4.192 8.064 9.953 1.00 90.25 113 PHE A N 1
ATOM 870 C CA . PHE A 1 113 ? 3.063 7.543 10.710 1.00 90.25 113 PHE A CA 1
ATOM 871 C C . PHE A 1 113 ? 1.776 8.225 10.249 1.00 90.25 113 PHE A C 1
ATOM 873 O O . PHE A 1 113 ? 1.762 9.440 10.051 1.00 90.25 113 PHE A O 1
ATOM 880 N N . ASP A 1 114 ? 0.700 7.452 10.112 1.00 94.00 114 ASP A N 1
ATOM 881 C CA . ASP A 1 114 ? -0.654 7.974 9.909 1.00 94.00 114 ASP A CA 1
ATOM 882 C C . ASP A 1 114 ? -1.592 7.330 10.927 1.00 94.00 114 ASP A C 1
ATOM 884 O O . ASP A 1 114 ? -1.808 6.115 10.934 1.00 94.00 114 ASP A O 1
ATOM 888 N N . PHE A 1 115 ? -2.089 8.131 11.863 1.00 96.31 115 PHE A N 1
ATOM 889 C CA . PHE A 1 115 ? -2.901 7.655 12.976 1.00 96.31 115 PHE A CA 1
ATOM 890 C C . PHE A 1 115 ? -4.369 7.983 12.735 1.00 96.31 115 PHE A C 1
ATOM 892 O O . PHE A 1 115 ? -4.729 9.141 12.529 1.00 96.31 115 PHE A O 1
ATOM 899 N N . LEU A 1 116 ? -5.226 6.963 12.781 1.00 95.81 116 LEU A N 1
ATOM 900 C CA . LEU A 1 116 ? -6.653 7.079 12.499 1.00 95.81 116 LEU A CA 1
ATOM 901 C C . LEU A 1 116 ? -7.484 6.615 13.700 1.00 95.81 116 LEU A C 1
ATOM 903 O O . LEU A 1 116 ? -7.325 5.482 14.153 1.00 95.81 116 LEU A O 1
ATOM 907 N N . PRO A 1 117 ? -8.413 7.426 14.216 1.00 95.69 117 PRO A N 1
ATOM 908 C CA . PRO A 1 117 ? -9.418 6.950 15.154 1.00 95.69 117 PRO A CA 1
ATOM 909 C C . PRO A 1 117 ? -10.511 6.144 14.441 1.00 95.69 117 PRO A C 1
ATOM 911 O O . PRO A 1 117 ? -10.959 6.493 13.348 1.00 95.69 117 PRO A O 1
ATOM 914 N N . ALA A 1 118 ? -11.010 5.110 15.109 1.00 92.62 118 ALA A N 1
ATOM 915 C CA . ALA A 1 118 ? -12.243 4.411 14.763 1.00 92.62 118 ALA A CA 1
ATOM 916 C C . ALA A 1 118 ? -13.076 4.223 16.033 1.00 92.62 118 ALA A C 1
ATOM 918 O O . ALA A 1 118 ? -12.534 3.868 17.074 1.00 92.62 118 ALA A O 1
ATOM 919 N N . VAL A 1 119 ? -14.385 4.459 15.980 1.00 88.25 119 VAL A N 1
ATOM 920 C CA . VAL A 1 119 ? -15.251 4.227 17.145 1.00 88.25 119 VAL A CA 1
ATOM 921 C C . VAL A 1 119 ? -15.701 2.776 17.126 1.00 88.25 119 VAL A C 1
ATOM 923 O O . VAL A 1 119 ? -16.254 2.309 16.135 1.00 88.25 119 VAL A O 1
ATOM 926 N N . GLN A 1 120 ? -15.467 2.049 18.215 1.00 81.19 120 GLN A N 1
ATOM 927 C CA . GLN A 1 120 ? -15.957 0.684 18.333 1.00 81.19 120 GLN A CA 1
ATOM 928 C C . GLN A 1 120 ? -17.482 0.687 18.493 1.00 81.19 120 GLN A C 1
ATOM 930 O O . GLN A 1 120 ? -18.027 1.383 19.353 1.00 81.19 120 GLN A O 1
ATOM 935 N N . SER A 1 121 ? -18.178 -0.129 17.697 1.00 71.00 121 SER A N 1
ATOM 936 C CA . SER A 1 121 ? -19.611 -0.361 17.897 1.00 71.00 121 SER A CA 1
ATOM 937 C C . SER A 1 121 ? -19.866 -0.927 19.297 1.00 71.00 121 SER A C 1
ATOM 939 O O . SER A 1 121 ? -19.182 -1.855 19.734 1.00 71.00 121 SER A O 1
ATOM 941 N N . ALA A 1 122 ? -20.892 -0.419 19.986 1.00 64.75 122 ALA A N 1
ATOM 942 C CA . ALA A 1 122 ? -21.302 -0.916 21.301 1.00 64.75 122 ALA A CA 1
ATOM 943 C C . ALA A 1 122 ? -21.653 -2.418 21.285 1.00 64.75 122 ALA A C 1
ATOM 945 O O . ALA A 1 122 ? -21.442 -3.112 22.274 1.00 64.75 122 ALA A O 1
ATOM 946 N N . GLN A 1 123 ? -22.125 -2.937 20.147 1.00 61.47 123 GLN A N 1
ATOM 947 C CA . GLN A 1 123 ? -22.416 -4.362 19.945 1.00 61.47 123 GLN A CA 1
ATOM 948 C C . GLN A 1 123 ? -21.142 -5.191 19.695 1.00 61.47 123 GLN A C 1
ATOM 950 O O . GLN A 1 123 ? -21.115 -6.383 19.982 1.00 61.47 123 GLN A O 1
ATOM 955 N N . ALA A 1 124 ? -20.073 -4.557 19.202 1.00 59.12 124 ALA A N 1
ATOM 956 C CA . ALA A 1 124 ? -18.757 -5.163 18.998 1.00 59.12 124 ALA A CA 1
ATOM 957 C C . ALA A 1 124 ? -17.827 -5.010 20.220 1.00 59.12 124 ALA A C 1
ATOM 959 O O . ALA A 1 124 ? -16.700 -5.506 20.193 1.00 59.12 124 ALA A O 1
ATOM 960 N N . ALA A 1 125 ? -18.272 -4.336 21.290 1.00 61.84 125 ALA A N 1
ATOM 961 C CA . ALA A 1 125 ? -17.506 -4.013 22.500 1.00 61.84 125 ALA A CA 1
ATOM 962 C C . ALA A 1 125 ? -17.304 -5.205 23.460 1.00 61.84 125 ALA A C 1
ATOM 964 O O . ALA A 1 125 ? -17.312 -5.054 24.682 1.00 61.84 125 ALA A O 1
ATOM 965 N N . VAL A 1 126 ? -17.106 -6.412 22.922 1.00 66.75 126 VAL A N 1
ATOM 966 C CA . VAL A 1 126 ? -16.733 -7.579 23.726 1.00 66.75 126 VAL A CA 1
ATOM 967 C C . VAL A 1 126 ? -15.239 -7.491 24.029 1.00 66.75 126 VAL A C 1
ATOM 969 O O . VAL A 1 126 ? -14.389 -7.644 23.148 1.00 66.75 126 VAL A O 1
ATOM 972 N N . LYS A 1 127 ? -14.906 -7.222 25.293 1.00 66.00 127 LYS A N 1
ATOM 973 C CA . LYS A 1 127 ? -13.518 -7.105 25.753 1.00 66.00 127 LYS A CA 1
ATOM 974 C C . LYS A 1 127 ? -12.748 -8.397 25.452 1.00 66.00 127 LYS A C 1
ATOM 976 O O . LYS A 1 127 ? -13.142 -9.470 25.894 1.00 66.00 127 LYS A O 1
ATOM 981 N N . GLY A 1 128 ? -11.646 -8.281 24.709 1.00 68.25 128 GLY A N 1
ATOM 982 C CA . GLY A 1 128 ? -10.805 -9.418 24.315 1.00 68.25 128 GLY A CA 1
ATOM 983 C C . GLY A 1 128 ? -11.308 -10.224 23.110 1.00 68.25 128 GLY A C 1
ATOM 984 O O . GLY A 1 128 ? -10.707 -11.245 22.789 1.00 68.25 128 GLY A O 1
ATOM 985 N N . ALA A 1 129 ? -12.376 -9.791 22.429 1.00 78.19 129 ALA A N 1
ATOM 986 C CA . ALA A 1 129 ? -12.820 -10.442 21.199 1.00 78.19 129 ALA A CA 1
ATOM 987 C C . ALA A 1 129 ? -11.774 -10.328 20.082 1.00 78.19 129 ALA A C 1
ATOM 989 O O . ALA A 1 129 ? -11.134 -9.287 19.908 1.00 78.19 129 ALA A O 1
ATOM 990 N N . SER A 1 130 ? -11.640 -11.396 19.292 1.00 85.69 130 SER A N 1
ATOM 991 C CA . SER A 1 130 ? -10.752 -11.401 18.131 1.00 85.69 130 SER A CA 1
ATOM 992 C C . SER A 1 130 ? -11.190 -10.364 17.094 1.00 85.69 130 SER A C 1
ATOM 994 O O . SER A 1 130 ? -12.364 -9.992 17.015 1.00 85.69 130 SER A O 1
ATOM 996 N N . GLY A 1 131 ? -10.250 -9.928 16.256 1.00 83.94 131 GLY A N 1
ATOM 997 C CA . GLY A 1 131 ? -10.543 -9.014 15.155 1.00 83.94 131 GLY A CA 1
ATOM 998 C C . GLY A 1 131 ? -11.639 -9.512 14.218 1.00 83.94 131 GLY A C 1
ATOM 999 O O . GLY A 1 131 ? -12.502 -8.743 13.807 1.00 83.94 131 GLY A O 1
ATOM 1000 N N . GLU A 1 132 ? -11.672 -10.820 13.945 1.00 89.00 132 GLU A N 1
ATOM 1001 C CA . GLU A 1 132 ? -12.716 -11.432 13.118 1.00 89.00 132 GLU A CA 1
ATOM 1002 C C . GLU A 1 132 ? -14.113 -11.253 13.730 1.00 89.00 132 GLU A C 1
ATOM 1004 O O . GLU A 1 132 ? -15.048 -10.875 13.023 1.00 89.00 132 GLU A O 1
ATOM 1009 N N . VAL A 1 133 ? -14.257 -11.468 15.042 1.00 87.50 133 VAL A N 1
ATOM 1010 C CA . VAL A 1 133 ? -15.537 -11.271 15.741 1.00 87.50 133 VAL A CA 1
ATOM 1011 C C . VAL A 1 133 ? -15.974 -9.811 15.657 1.00 87.50 133 VAL A C 1
ATOM 1013 O O . VAL A 1 133 ? -17.144 -9.538 15.402 1.00 87.50 133 VAL A O 1
ATOM 1016 N N . GLN A 1 134 ? -15.039 -8.873 15.810 1.00 86.81 134 GLN A N 1
ATOM 1017 C CA . GLN A 1 134 ? -15.342 -7.443 15.754 1.00 86.81 134 GLN A CA 1
ATOM 1018 C C . GLN A 1 134 ? -15.789 -6.993 14.359 1.00 86.81 134 GLN A C 1
ATOM 1020 O O . GLN A 1 134 ? -16.771 -6.263 14.244 1.00 86.81 134 GLN A O 1
ATOM 1025 N N . VAL A 1 135 ? -15.134 -7.476 13.299 1.00 90.06 135 VAL A N 1
ATOM 1026 C CA . VAL A 1 135 ? -15.524 -7.189 11.908 1.00 90.06 135 VAL A CA 1
ATOM 1027 C C . VAL A 1 135 ? -16.916 -7.748 11.610 1.00 90.06 135 VAL A C 1
ATOM 1029 O O . VAL A 1 135 ? -17.762 -7.034 11.075 1.00 90.06 135 VAL A O 1
ATOM 1032 N N . ARG A 1 136 ? -17.195 -9.000 11.999 1.00 89.69 136 ARG A N 1
ATOM 1033 C CA . ARG A 1 136 ? -18.519 -9.614 11.796 1.00 89.69 136 ARG A CA 1
ATOM 1034 C C . ARG A 1 136 ? -19.614 -8.874 12.564 1.00 89.69 136 ARG A C 1
ATOM 1036 O O . ARG A 1 136 ? -20.665 -8.599 11.992 1.00 89.69 136 ARG A O 1
ATOM 1043 N N . ALA A 1 137 ? -19.353 -8.498 13.815 1.00 86.69 137 ALA A N 1
ATOM 1044 C CA . ALA A 1 137 ? -20.288 -7.718 14.620 1.00 86.69 137 ALA A CA 1
ATOM 1045 C C . ALA A 1 137 ? -20.571 -6.339 14.001 1.00 86.69 137 ALA A C 1
ATOM 1047 O O . ALA A 1 137 ? -21.723 -5.913 13.960 1.00 86.69 137 ALA A O 1
ATOM 1048 N N . ALA A 1 138 ? -19.549 -5.660 13.466 1.00 87.88 138 ALA A N 1
ATOM 1049 C CA . ALA A 1 138 ? -19.727 -4.386 12.773 1.00 87.88 138 ALA A CA 1
ATOM 1050 C C . ALA A 1 138 ? -20.634 -4.533 11.539 1.00 87.88 138 ALA A C 1
ATOM 1052 O O . ALA A 1 138 ? -21.586 -3.769 11.387 1.00 87.88 138 ALA A O 1
ATOM 1053 N N . LEU A 1 139 ? -20.407 -5.556 10.706 1.00 89.19 139 LEU A N 1
ATOM 1054 C CA . LEU A 1 139 ? -21.244 -5.838 9.530 1.00 89.19 139 LEU A CA 1
ATOM 1055 C C . LEU A 1 139 ? -22.701 -6.174 9.893 1.00 89.19 139 LEU A C 1
ATOM 1057 O O . LEU A 1 139 ? -23.613 -5.844 9.140 1.00 89.19 139 LEU A O 1
ATOM 1061 N N . GLN A 1 140 ? -22.925 -6.796 11.052 1.00 86.81 140 GLN A N 1
ATOM 1062 C CA . GLN A 1 140 ? -24.250 -7.191 11.547 1.00 86.81 140 GLN A CA 1
ATOM 1063 C C . GLN A 1 140 ? -24.967 -6.095 12.351 1.00 86.81 140 GLN A C 1
ATOM 1065 O O . GLN A 1 140 ? -26.114 -6.285 12.748 1.00 86.81 140 GLN A O 1
ATOM 1070 N N . SER A 1 141 ? -24.331 -4.941 12.579 1.00 82.56 141 SER A N 1
ATOM 1071 C CA . SER A 1 141 ? -24.867 -3.880 13.446 1.00 82.56 141 SER A CA 1
ATOM 1072 C C . SER A 1 141 ? -26.117 -3.169 12.904 1.00 82.56 141 SER A C 1
ATOM 1074 O O . SER A 1 141 ? -26.739 -2.371 13.606 1.00 82.56 141 SER A O 1
ATOM 1076 N N . GLY A 1 142 ? -26.488 -3.424 11.645 1.00 75.38 142 GLY A N 1
ATOM 1077 C CA . GLY A 1 142 ? -27.593 -2.753 10.953 1.00 75.38 142 GLY A CA 1
ATOM 1078 C C . GLY A 1 142 ? -27.264 -1.331 10.479 1.00 75.38 142 GLY A C 1
ATOM 1079 O O . GLY A 1 142 ? -28.059 -0.731 9.758 1.00 75.38 142 GLY A O 1
ATOM 1080 N N . GLN A 1 143 ? -26.090 -0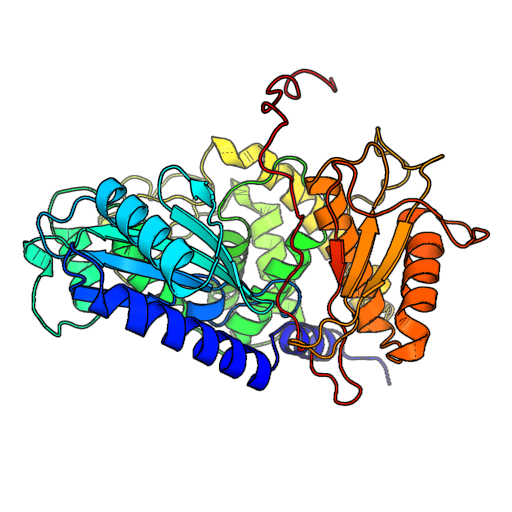.800 10.831 1.00 81.25 143 GLN A N 1
ATOM 1081 C CA . GLN A 1 143 ? -25.541 0.446 10.298 1.00 81.25 143 GLN A CA 1
ATOM 1082 C C . GLN A 1 143 ? -24.378 0.136 9.356 1.00 81.25 143 GLN A C 1
ATOM 1084 O O . GLN A 1 143 ? -23.674 -0.852 9.538 1.00 81.25 143 GLN A O 1
ATOM 1089 N N . LYS A 1 144 ? -24.163 0.984 8.344 1.00 85.69 144 LYS A N 1
ATOM 1090 C CA . LYS A 1 144 ? -23.008 0.869 7.445 1.00 85.69 144 LYS A CA 1
ATOM 1091 C C . LYS A 1 144 ? -21.744 1.336 8.189 1.00 85.69 144 LYS A C 1
ATOM 1093 O O . LYS A 1 144 ? -21.629 2.545 8.401 1.00 85.69 144 LYS A O 1
ATOM 1098 N N . PRO A 1 145 ? -20.798 0.444 8.547 1.00 84.81 145 PRO A N 1
ATOM 1099 C CA . PRO A 1 145 ? -19.612 0.831 9.309 1.00 84.81 145 PRO A CA 1
ATOM 1100 C C . PRO A 1 145 ? -18.653 1.671 8.462 1.00 84.81 145 PRO A C 1
ATOM 1102 O O . PRO A 1 145 ? -18.595 1.536 7.232 1.00 84.81 145 PRO A O 1
ATOM 1105 N N . GLY A 1 146 ? -17.859 2.522 9.112 1.00 85.00 146 GLY A N 1
ATOM 1106 C CA . GLY A 1 146 ? -16.759 3.220 8.455 1.00 85.00 146 GLY A CA 1
ATOM 1107 C C . GLY A 1 146 ? -15.645 2.262 8.015 1.00 85.00 146 GLY A C 1
ATOM 1108 O O . GLY A 1 146 ? -15.410 1.225 8.631 1.00 85.00 146 GLY A O 1
ATOM 1109 N N . SER A 1 147 ? -14.885 2.618 6.973 1.00 85.75 147 SER A N 1
ATOM 1110 C CA . SER A 1 147 ? -13.770 1.777 6.499 1.00 85.75 147 SER A CA 1
ATOM 1111 C C . SER A 1 147 ? -12.704 1.523 7.573 1.00 85.75 147 SER A C 1
ATOM 1113 O O . SER A 1 147 ? -12.133 0.439 7.614 1.00 85.75 147 SER A O 1
ATOM 1115 N N . ALA A 1 148 ? -12.463 2.492 8.465 1.00 87.88 148 ALA A N 1
ATOM 1116 C CA . ALA A 1 148 ? -11.530 2.334 9.582 1.00 87.88 148 ALA A CA 1
ATOM 1117 C C . ALA A 1 148 ? -12.015 1.298 10.615 1.00 87.88 148 ALA A C 1
ATOM 1119 O O . ALA A 1 148 ? -11.195 0.616 11.219 1.00 87.88 148 ALA A O 1
ATOM 1120 N N . GLU A 1 149 ? -13.329 1.115 10.774 1.00 88.25 149 GLU A N 1
ATOM 1121 C CA . GLU A 1 149 ? -13.897 0.101 11.675 1.00 88.25 149 GLU A CA 1
ATOM 1122 C C . GLU A 1 149 ? -13.709 -1.324 11.130 1.00 88.25 149 GLU A C 1
ATOM 1124 O O . GLU A 1 149 ? -13.581 -2.275 11.897 1.00 88.25 149 GLU A O 1
ATOM 1129 N N . LEU A 1 150 ? -13.646 -1.473 9.801 1.00 92.44 150 LEU A N 1
ATOM 1130 C CA . LEU A 1 150 ? -13.516 -2.761 9.104 1.00 92.44 150 LEU A CA 1
ATOM 1131 C C . LEU A 1 150 ? -12.077 -3.085 8.673 1.00 92.44 150 LEU A C 1
ATOM 1133 O O . LEU A 1 150 ? -11.822 -4.150 8.100 1.00 92.44 150 LEU A O 1
ATOM 1137 N N . VAL A 1 151 ? -11.125 -2.191 8.954 1.00 93.69 151 VAL A N 1
ATOM 1138 C CA . VAL A 1 151 ? -9.726 -2.293 8.503 1.00 93.69 151 VAL A CA 1
ATOM 1139 C C . VAL A 1 151 ? -9.024 -3.549 9.025 1.00 93.69 151 VAL A C 1
ATOM 1141 O O . VAL A 1 151 ? -8.123 -4.085 8.384 1.00 93.69 151 VAL A O 1
ATOM 1144 N N . GLU A 1 152 ? -9.452 -4.066 10.174 1.00 93.69 152 GLU A N 1
ATOM 1145 C CA . GLU A 1 152 ? -8.903 -5.300 10.725 1.00 93.69 152 GLU A CA 1
ATOM 1146 C C . GLU A 1 152 ? -9.216 -6.507 9.850 1.00 93.69 152 GLU A C 1
ATOM 1148 O O . GLU A 1 152 ? -8.355 -7.362 9.663 1.00 93.69 152 GLU A O 1
ATOM 1153 N N . GLY A 1 153 ? -10.402 -6.537 9.238 1.00 95.25 153 GLY A N 1
ATOM 1154 C CA . GLY A 1 153 ? -10.766 -7.578 8.284 1.00 95.25 153 GLY A CA 1
ATOM 1155 C C . GLY A 1 153 ? -9.872 -7.530 7.049 1.00 95.25 153 GLY A C 1
ATOM 1156 O O . GLY A 1 153 ? -9.409 -8.568 6.589 1.00 95.25 153 GLY A O 1
ATOM 1157 N N . THR A 1 154 ? -9.538 -6.330 6.567 1.00 95.31 154 THR A N 1
ATOM 1158 C CA . THR A 1 154 ? -8.576 -6.136 5.473 1.00 95.31 154 THR A CA 1
ATOM 1159 C C . THR A 1 154 ? -7.187 -6.669 5.837 1.00 95.31 154 THR A C 1
ATOM 1161 O O . THR A 1 154 ? -6.549 -7.348 5.031 1.00 95.31 154 THR A O 1
ATOM 1164 N N . VAL A 1 155 ? -6.706 -6.382 7.053 1.00 96.62 155 VAL A N 1
ATOM 1165 C CA . VAL A 1 155 ? -5.405 -6.870 7.538 1.00 96.62 155 VAL A CA 1
ATOM 1166 C C . VAL A 1 155 ? -5.404 -8.392 7.673 1.00 96.62 155 VAL A C 1
ATOM 1168 O O . VAL A 1 155 ? -4.477 -9.036 7.188 1.00 96.62 155 VAL A O 1
ATOM 1171 N N . LEU A 1 156 ? -6.434 -8.968 8.298 1.00 96.81 156 LEU A N 1
ATOM 1172 C CA . LEU A 1 156 ? -6.583 -10.416 8.462 1.00 96.81 156 LEU A CA 1
ATOM 1173 C C . LEU A 1 156 ? -6.628 -11.124 7.107 1.00 96.81 156 LEU A C 1
ATOM 1175 O O . LEU A 1 156 ? -5.826 -12.022 6.872 1.00 96.81 156 LEU A O 1
ATOM 1179 N N . PHE A 1 157 ? -7.482 -10.656 6.192 1.00 97.88 157 PHE A N 1
ATOM 1180 C CA . PHE A 1 157 ? -7.612 -11.222 4.851 1.00 97.88 157 PHE A CA 1
ATOM 1181 C C . PHE A 1 157 ? -6.274 -11.273 4.115 1.00 97.88 157 PHE A C 1
ATOM 1183 O O . PHE A 1 157 ? -5.943 -12.285 3.504 1.00 97.88 157 PHE A O 1
ATOM 1190 N N . MET A 1 158 ? -5.485 -10.197 4.188 1.00 97.81 158 MET A N 1
ATOM 1191 C CA . MET A 1 158 ? -4.180 -10.159 3.532 1.00 97.81 158 MET A CA 1
ATOM 1192 C C . MET A 1 158 ? -3.143 -11.036 4.236 1.00 97.81 158 MET A C 1
ATOM 1194 O O . MET A 1 158 ? -2.353 -11.675 3.550 1.00 97.81 158 MET A O 1
ATOM 1198 N N . LYS A 1 159 ? -3.148 -11.126 5.572 1.00 96.38 159 LYS A N 1
ATOM 1199 C CA . LYS A 1 159 ? -2.239 -12.015 6.319 1.00 96.38 159 LYS A CA 1
ATOM 1200 C C . LYS A 1 159 ? -2.492 -13.502 6.062 1.00 96.38 159 LYS A C 1
ATOM 1202 O O . LYS A 1 159 ? -1.560 -14.285 6.184 1.00 96.38 159 LYS A O 1
ATOM 1207 N N . GLU A 1 160 ? -3.722 -13.877 5.718 1.00 96.19 160 GLU A N 1
ATOM 1208 C CA . GLU A 1 160 ? -4.101 -15.253 5.365 1.00 96.19 160 GLU A CA 1
ATOM 1209 C C . GLU A 1 160 ? -3.569 -15.691 3.983 1.00 96.19 160 GLU A C 1
ATOM 1211 O O . GLU A 1 160 ? -3.578 -16.881 3.675 1.00 96.19 160 GLU A O 1
ATOM 1216 N N . GLN A 1 161 ? -3.099 -14.757 3.147 1.00 97.31 161 GLN A N 1
ATOM 1217 C CA . GLN A 1 161 ? -2.591 -15.069 1.806 1.00 97.31 161 GLN A CA 1
ATOM 1218 C C . GLN A 1 161 ? -1.194 -15.710 1.843 1.00 97.31 161 GLN A C 1
ATOM 1220 O O . GLN A 1 161 ? -0.412 -15.481 2.766 1.00 97.31 161 GLN A O 1
ATOM 1225 N N . SER A 1 162 ? -0.855 -16.487 0.807 1.00 96.88 162 SER A N 1
ATOM 1226 C CA . SER A 1 162 ? 0.453 -17.148 0.717 1.00 96.88 162 SER A CA 1
ATOM 1227 C C . SER A 1 162 ? 1.598 -16.158 0.463 1.00 96.88 162 SER A C 1
ATOM 1229 O O . SER A 1 162 ? 1.402 -15.045 -0.036 1.00 96.88 162 SER A O 1
ATOM 1231 N N . GLY A 1 163 ? 2.833 -16.592 0.745 1.00 96.56 163 GLY A N 1
ATOM 1232 C CA . GLY A 1 163 ? 4.032 -15.803 0.442 1.00 96.56 163 GLY A CA 1
ATOM 1233 C C . GLY A 1 163 ? 4.153 -15.451 -1.046 1.00 96.56 163 GLY A C 1
ATOM 1234 O O . GLY A 1 163 ? 4.592 -14.352 -1.379 1.00 96.56 163 GLY A O 1
ATOM 1235 N N . PHE A 1 164 ? 3.688 -16.332 -1.940 1.00 97.56 164 PHE A N 1
ATOM 1236 C CA . PHE A 1 164 ? 3.581 -16.044 -3.371 1.00 97.56 164 PHE A CA 1
ATOM 1237 C C . PHE A 1 164 ? 2.670 -14.842 -3.647 1.00 97.56 164 PHE A C 1
ATOM 1239 O O . PHE A 1 164 ? 3.074 -13.921 -4.358 1.00 97.56 164 PHE A O 1
ATOM 1246 N N . VAL A 1 165 ? 1.478 -14.806 -3.044 1.00 98.25 165 VAL A N 1
ATOM 1247 C CA . VAL A 1 165 ? 0.521 -13.704 -3.222 1.00 98.25 165 VAL A CA 1
ATOM 1248 C C . VAL A 1 165 ? 1.067 -12.397 -2.653 1.00 98.25 165 VAL A C 1
ATOM 1250 O O . VAL A 1 165 ? 0.905 -11.354 -3.281 1.00 98.25 165 VAL A O 1
ATOM 1253 N N . HIS A 1 166 ? 1.767 -12.423 -1.514 1.00 97.81 166 HIS A N 1
ATOM 1254 C CA . HIS A 1 166 ? 2.442 -11.226 -0.988 1.00 97.81 166 HIS A CA 1
ATOM 1255 C C . HIS A 1 166 ? 3.512 -10.702 -1.944 1.00 97.81 166 HIS A C 1
ATOM 1257 O O . HIS A 1 166 ? 3.577 -9.495 -2.181 1.00 97.81 166 HIS A O 1
ATOM 1263 N N . THR A 1 167 ? 4.318 -11.590 -2.525 1.00 97.50 167 THR A N 1
ATOM 1264 C CA . THR A 1 167 ? 5.324 -11.223 -3.529 1.00 97.50 167 THR A CA 1
ATOM 1265 C C . THR A 1 167 ? 4.672 -10.641 -4.784 1.00 97.50 167 THR A C 1
ATOM 1267 O O . THR A 1 167 ? 5.075 -9.569 -5.241 1.00 97.50 167 THR A O 1
ATOM 1270 N N . LEU A 1 168 ? 3.611 -11.271 -5.298 1.00 98.38 168 LEU A N 1
ATOM 1271 C CA . LEU A 1 168 ? 2.851 -10.769 -6.444 1.00 98.38 168 LEU A CA 1
ATOM 1272 C C . LEU A 1 168 ? 2.190 -9.413 -6.146 1.00 98.38 168 LEU A C 1
ATOM 1274 O O . LEU A 1 168 ? 2.211 -8.511 -6.982 1.00 98.38 168 LEU A O 1
ATOM 1278 N N . ALA A 1 169 ? 1.656 -9.228 -4.939 1.00 98.00 169 ALA A N 1
ATOM 1279 C CA . ALA A 1 169 ? 1.064 -7.972 -4.496 1.00 98.00 169 ALA A CA 1
ATOM 1280 C C . ALA A 1 169 ? 2.103 -6.842 -4.431 1.00 98.00 169 ALA A C 1
ATOM 1282 O O . ALA A 1 169 ? 1.832 -5.738 -4.906 1.00 98.00 169 ALA A O 1
ATOM 1283 N N . ARG A 1 170 ? 3.312 -7.102 -3.911 1.00 95.38 170 ARG A N 1
ATOM 1284 C CA . ARG A 1 170 ? 4.418 -6.126 -3.949 1.00 95.38 170 ARG A CA 1
ATOM 1285 C C . ARG A 1 170 ? 4.808 -5.786 -5.384 1.00 95.38 170 ARG A C 1
ATOM 1287 O O . ARG A 1 170 ? 4.969 -4.606 -5.689 1.00 95.38 170 ARG A O 1
ATOM 1294 N N . LEU A 1 171 ? 4.884 -6.783 -6.265 1.00 94.75 171 LEU A N 1
ATOM 1295 C CA . LEU A 1 171 ? 5.199 -6.582 -7.678 1.00 94.75 171 LEU A CA 1
ATOM 1296 C C . LEU A 1 171 ? 4.148 -5.708 -8.381 1.00 94.75 171 LEU A C 1
ATOM 1298 O O . LEU A 1 171 ? 4.506 -4.746 -9.054 1.00 94.75 171 LEU A O 1
ATOM 1302 N N . MET A 1 172 ? 2.857 -5.977 -8.167 1.00 96.75 172 MET A N 1
ATOM 1303 C CA . MET A 1 172 ? 1.755 -5.182 -8.726 1.00 96.75 172 MET A CA 1
ATOM 1304 C C . MET A 1 172 ? 1.720 -3.756 -8.169 1.00 96.75 172 MET A C 1
ATOM 1306 O O . MET A 1 172 ? 1.506 -2.800 -8.918 1.00 96.75 172 MET A O 1
ATOM 1310 N N . LYS A 1 173 ? 1.973 -3.581 -6.865 1.00 92.25 173 LYS A N 1
ATOM 1311 C CA . LYS A 1 173 ? 2.118 -2.249 -6.262 1.00 92.25 173 LYS A CA 1
ATOM 1312 C C . LYS A 1 173 ? 3.257 -1.499 -6.927 1.00 92.25 173 LYS A C 1
ATOM 1314 O O . LYS A 1 173 ? 3.027 -0.407 -7.440 1.00 92.25 173 LYS A O 1
ATOM 1319 N N . PHE A 1 174 ? 4.448 -2.088 -6.934 1.00 87.81 174 PHE A N 1
ATOM 1320 C CA . PHE A 1 174 ? 5.644 -1.494 -7.513 1.00 87.81 174 PHE A CA 1
ATOM 1321 C C . PHE A 1 174 ? 5.430 -1.107 -8.976 1.00 87.81 174 PHE A C 1
ATOM 1323 O O . PHE A 1 174 ? 5.650 0.048 -9.334 1.00 87.81 174 PHE A O 1
ATOM 1330 N N . TRP A 1 175 ? 4.901 -2.033 -9.783 1.00 90.81 175 TRP A N 1
ATOM 1331 C CA . TRP A 1 175 ? 4.513 -1.770 -11.163 1.00 90.81 175 TRP A CA 1
ATOM 1332 C C . TRP A 1 175 ? 3.625 -0.533 -11.243 1.00 90.81 175 TRP A C 1
ATOM 1334 O O . TRP A 1 175 ? 3.974 0.404 -11.946 1.00 90.81 175 TRP A O 1
ATOM 1344 N N . SER A 1 176 ? 2.549 -0.458 -10.457 1.00 89.12 176 SER A N 1
ATOM 1345 C CA . SER A 1 176 ? 1.660 0.703 -10.491 1.00 89.12 176 SER A CA 1
ATOM 1346 C C . SER A 1 176 ? 2.375 2.005 -10.091 1.00 89.12 176 SER A C 1
ATOM 1348 O O . SER A 1 176 ? 2.217 3.020 -10.762 1.00 89.12 176 SER A O 1
ATOM 1350 N N . HIS A 1 177 ? 3.231 1.994 -9.069 1.00 81.12 177 HIS A N 1
ATOM 1351 C CA . HIS A 1 177 ? 3.975 3.188 -8.645 1.00 81.12 177 HIS A CA 1
ATOM 1352 C C . HIS A 1 177 ? 5.012 3.659 -9.678 1.00 81.12 177 HIS A C 1
ATOM 1354 O O . HIS A 1 177 ? 5.355 4.837 -9.688 1.00 81.12 177 HIS A O 1
ATOM 1360 N N . SER A 1 178 ? 5.446 2.787 -10.595 1.00 77.50 178 SER A N 1
ATOM 1361 C CA . SER A 1 178 ? 6.314 3.149 -11.730 1.00 77.50 178 SER A CA 1
ATOM 1362 C C . SER A 1 178 ? 5.589 3.778 -12.934 1.00 77.50 178 SER A C 1
ATOM 1364 O O . SER A 1 178 ? 6.233 4.101 -13.935 1.00 77.50 178 SER A O 1
ATOM 1366 N N . LEU A 1 179 ? 4.262 3.963 -12.866 1.00 80.88 179 LEU A N 1
ATOM 1367 C CA . LEU A 1 179 ? 3.463 4.530 -13.960 1.00 80.88 179 LEU A CA 1
ATOM 1368 C C . LEU A 1 179 ? 2.989 5.941 -13.628 1.00 80.88 179 LEU A C 1
ATOM 1370 O O . LEU A 1 179 ? 2.377 6.174 -12.577 1.00 80.88 179 LEU A O 1
ATOM 1374 N N . LEU A 1 180 ? 3.143 6.842 -14.594 1.00 76.62 180 LEU A N 1
ATOM 1375 C CA . LEU A 1 180 ? 2.554 8.167 -14.574 1.00 76.62 180 LEU A CA 1
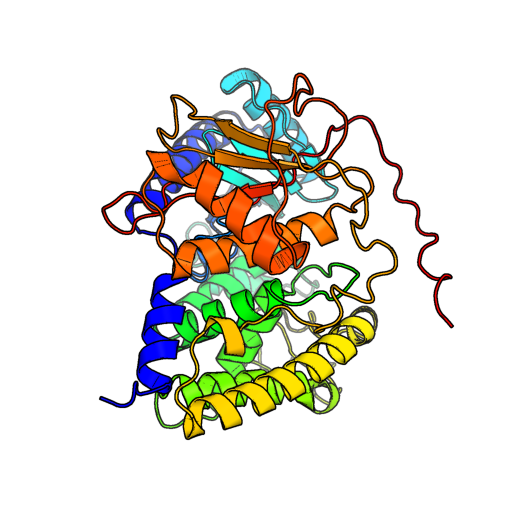ATOM 1376 C C . LEU A 1 180 ? 1.070 8.097 -14.925 1.00 76.62 180 LEU A C 1
ATOM 1378 O O . LEU A 1 180 ? 0.645 8.266 -16.069 1.00 76.62 180 LEU A O 1
ATOM 1382 N N . VAL A 1 181 ? 0.266 7.878 -13.900 1.00 76.25 181 VAL A N 1
ATOM 1383 C CA . VAL A 1 181 ? -1.175 8.081 -13.967 1.00 76.25 181 VAL A CA 1
ATOM 1384 C C . VAL A 1 181 ? -1.451 9.404 -13.252 1.00 76.25 181 VAL A C 1
ATOM 1386 O O . VAL A 1 181 ? -1.409 9.423 -12.023 1.00 76.25 181 VAL A O 1
ATOM 1389 N N . PRO A 1 182 ? -1.637 10.525 -13.981 1.00 61.44 182 PRO A N 1
ATOM 1390 C CA . PRO A 1 182 ? -1.863 11.819 -13.350 1.00 61.44 182 PRO A CA 1
ATOM 1391 C C . PRO A 1 182 ? -3.215 11.814 -12.638 1.00 61.44 182 PRO A C 1
ATOM 1393 O O . PRO A 1 182 ? -4.202 11.311 -13.183 1.00 61.44 182 PRO A O 1
ATOM 1396 N N . GLY A 1 183 ? -3.219 12.386 -11.434 1.00 58.66 183 GLY A N 1
ATOM 1397 C CA . GLY A 1 183 ? -4.276 12.246 -10.439 1.00 58.66 183 GLY A CA 1
ATOM 1398 C C . GLY A 1 183 ? -4.052 11.000 -9.580 1.00 58.66 183 GLY A C 1
ATOM 1399 O O . GLY A 1 183 ? -4.154 9.861 -10.035 1.00 58.66 183 GLY A O 1
ATOM 1400 N N . PHE A 1 184 ? -3.700 11.229 -8.318 1.00 55.31 184 PHE A N 1
ATOM 1401 C CA . PHE A 1 184 ? -3.578 10.167 -7.331 1.00 55.31 184 PHE A CA 1
ATOM 1402 C C . PHE A 1 184 ? -4.972 9.793 -6.826 1.00 55.31 184 PHE A C 1
ATOM 1404 O O . PHE A 1 184 ? -5.734 10.667 -6.417 1.00 55.31 184 PHE A O 1
ATOM 1411 N N . PHE A 1 185 ? -5.305 8.500 -6.811 1.00 68.31 185 PHE A N 1
ATOM 1412 C CA . PHE A 1 185 ? -6.500 8.028 -6.117 1.00 68.31 185 PHE A CA 1
ATOM 1413 C C . PHE A 1 185 ? -6.123 7.184 -4.901 1.00 68.31 185 PHE A C 1
ATOM 1415 O O . PHE A 1 185 ? -5.295 6.264 -4.962 1.00 68.31 185 PHE A O 1
ATOM 1422 N N . ASN A 1 186 ? -6.774 7.491 -3.781 1.00 73.12 186 ASN A N 1
ATOM 1423 C CA . ASN A 1 186 ? -6.637 6.729 -2.549 1.00 73.12 186 ASN A CA 1
ATOM 1424 C C . ASN A 1 186 ? -7.028 5.266 -2.790 1.00 73.12 186 ASN A C 1
ATOM 1426 O O . ASN A 1 186 ? -8.048 4.965 -3.409 1.00 73.12 186 ASN A O 1
ATOM 1430 N N . GLY A 1 187 ? -6.208 4.344 -2.286 1.00 84.69 187 GLY A N 1
ATOM 1431 C CA . GLY A 1 187 ? -6.451 2.909 -2.428 1.00 84.69 187 GLY A CA 1
ATOM 1432 C C . GLY A 1 187 ? -5.849 2.258 -3.677 1.00 84.69 187 GLY A C 1
ATOM 1433 O O . GLY A 1 187 ? -6.065 1.063 -3.862 1.00 84.69 187 GLY A O 1
ATOM 1434 N N . ARG A 1 188 ? -5.044 2.962 -4.493 1.00 89.19 188 ARG A N 1
ATOM 1435 C CA . ARG A 1 188 ? -4.307 2.354 -5.623 1.00 89.19 188 ARG A CA 1
ATOM 1436 C C . ARG A 1 188 ? -3.500 1.121 -5.203 1.00 89.19 188 ARG A C 1
ATOM 1438 O O . ARG A 1 188 ? -3.703 0.046 -5.757 1.00 89.19 188 ARG A O 1
ATOM 1445 N N . SER A 1 189 ? -2.653 1.252 -4.177 1.00 91.44 189 SER A N 1
ATOM 1446 C CA . SER A 1 189 ? -1.867 0.134 -3.628 1.00 91.44 189 SER A CA 1
ATOM 1447 C C . SER A 1 189 ? -2.750 -1.037 -3.199 1.00 91.44 189 SER A C 1
ATOM 1449 O O . SER A 1 189 ? -2.461 -2.177 -3.540 1.00 91.44 189 SER A O 1
ATOM 1451 N N . TYR A 1 190 ? -3.841 -0.757 -2.480 1.00 95.06 190 TYR A N 1
ATOM 1452 C CA . TYR A 1 190 ? -4.746 -1.800 -1.997 1.00 95.06 190 TYR A CA 1
ATOM 1453 C C . TYR A 1 190 ? -5.504 -2.484 -3.142 1.00 95.06 190 TYR A C 1
ATOM 1455 O O . TYR A 1 190 ? -5.666 -3.697 -3.142 1.00 95.06 190 TYR A O 1
ATOM 1463 N N . THR A 1 191 ? -5.874 -1.732 -4.179 1.00 96.56 191 THR A N 1
ATOM 1464 C CA . THR A 1 191 ? -6.472 -2.299 -5.393 1.00 96.56 191 THR A CA 1
ATOM 1465 C C . THR A 1 191 ? -5.510 -3.271 -6.073 1.00 96.56 191 THR A C 1
ATOM 1467 O O . THR A 1 191 ? -5.909 -4.373 -6.432 1.00 96.56 191 THR A O 1
ATOM 1470 N N . MET A 1 192 ? -4.232 -2.900 -6.208 1.00 97.50 192 MET A N 1
ATOM 1471 C CA . MET A 1 192 ? -3.212 -3.780 -6.790 1.00 97.50 192 MET A CA 1
ATOM 1472 C C . MET A 1 192 ? -2.989 -5.052 -5.956 1.00 97.50 192 MET A C 1
ATOM 1474 O O . MET A 1 192 ? -2.818 -6.127 -6.525 1.00 97.50 192 MET A O 1
ATOM 1478 N N . GLU A 1 193 ? -3.039 -4.950 -4.624 1.00 98.31 193 GLU A N 1
ATOM 1479 C CA . GLU A 1 193 ? -2.982 -6.110 -3.721 1.00 98.31 193 GLU A CA 1
ATOM 1480 C C . GLU A 1 193 ? -4.159 -7.065 -3.961 1.00 98.31 193 GLU A C 1
ATOM 1482 O O . GLU A 1 193 ? -3.951 -8.263 -4.130 1.00 98.31 193 GLU A O 1
ATOM 1487 N N . LEU A 1 194 ? -5.389 -6.549 -4.047 1.00 98.50 194 LEU A N 1
ATOM 1488 C CA . LEU A 1 194 ? -6.571 -7.384 -4.280 1.00 98.50 194 LEU A CA 1
ATOM 1489 C C . LEU A 1 194 ? -6.618 -7.975 -5.694 1.00 98.50 194 LEU A C 1
ATOM 1491 O O . LEU A 1 194 ? -7.090 -9.096 -5.867 1.00 98.50 194 LEU A O 1
ATOM 1495 N N . LEU A 1 195 ? -6.103 -7.272 -6.706 1.00 98.50 195 LEU A N 1
ATOM 1496 C CA . LEU A 1 195 ? -5.964 -7.829 -8.055 1.00 98.50 195 LEU A CA 1
ATOM 1497 C C . LEU A 1 195 ? -4.928 -8.961 -8.107 1.00 98.50 195 LEU A C 1
ATOM 1499 O O . LEU A 1 195 ? -5.137 -9.925 -8.841 1.00 98.50 195 LEU A O 1
ATOM 1503 N N . ALA A 1 196 ? -3.861 -8.888 -7.303 1.00 98.56 196 ALA A N 1
ATOM 1504 C CA . ALA A 1 196 ? -2.921 -9.994 -7.131 1.00 98.56 196 ALA A CA 1
ATOM 1505 C C . ALA A 1 196 ? -3.594 -11.213 -6.476 1.00 98.56 196 ALA A C 1
ATOM 1507 O O . ALA A 1 196 ? -3.443 -12.328 -6.974 1.00 98.56 196 ALA A O 1
ATOM 1508 N N . VAL A 1 197 ? -4.397 -11.001 -5.424 1.00 98.56 197 VAL A N 1
ATOM 1509 C CA . VAL A 1 197 ? -5.192 -12.077 -4.803 1.00 98.56 197 VAL A CA 1
ATOM 1510 C C . VAL A 1 197 ? -6.144 -12.694 -5.830 1.00 98.56 197 VAL A C 1
ATOM 1512 O O . VAL A 1 197 ? -6.112 -13.902 -6.050 1.00 98.56 197 VAL A O 1
ATOM 1515 N N . ALA A 1 198 ? -6.929 -11.870 -6.529 1.00 98.19 198 ALA A N 1
ATOM 1516 C CA . ALA A 1 198 ? -7.857 -12.336 -7.555 1.00 98.19 198 ALA A CA 1
ATOM 1517 C C . ALA A 1 198 ? -7.153 -13.112 -8.678 1.00 98.19 198 ALA A C 1
ATOM 1519 O O . ALA A 1 198 ? -7.733 -14.039 -9.231 1.00 98.19 198 ALA A O 1
ATOM 1520 N N . ALA A 1 199 ? -5.930 -12.729 -9.064 1.00 98.06 199 ALA A N 1
ATOM 1521 C CA . ALA A 1 199 ? -5.149 -13.445 -10.076 1.00 98.06 199 ALA A CA 1
ATOM 1522 C C . ALA A 1 199 ? -4.705 -14.819 -9.583 1.00 98.06 199 ALA A C 1
ATOM 1524 O O . ALA A 1 199 ? -4.827 -15.790 -10.322 1.00 98.06 199 ALA A O 1
ATOM 1525 N N . SER A 1 200 ? -4.259 -14.909 -8.329 1.00 97.38 200 SER A N 1
ATOM 1526 C CA . SER A 1 200 ? -3.828 -16.175 -7.732 1.00 97.38 200 SER A CA 1
ATOM 1527 C C . SER A 1 200 ? -4.953 -17.201 -7.566 1.00 97.38 200 SER A C 1
ATOM 1529 O O . SER A 1 200 ? -4.692 -18.394 -7.649 1.00 97.38 200 SER A O 1
ATOM 1531 N N . GLN A 1 201 ? -6.207 -16.763 -7.398 1.00 95.12 201 GLN A N 1
ATOM 1532 C CA . GLN A 1 201 ? -7.363 -17.666 -7.287 1.00 95.12 201 GLN A CA 1
ATOM 1533 C C . GLN A 1 201 ? -7.627 -18.480 -8.564 1.00 95.12 201 GLN A C 1
ATOM 1535 O O . GLN A 1 201 ? -8.190 -19.569 -8.488 1.00 95.12 201 GLN A O 1
ATOM 1540 N N . ASP A 1 202 ? -7.188 -17.981 -9.721 1.00 89.69 202 ASP A N 1
ATOM 1541 C CA . ASP A 1 202 ? -7.342 -18.637 -11.024 1.00 89.69 202 ASP A CA 1
ATOM 1542 C C . ASP A 1 202 ? -6.118 -19.517 -11.387 1.00 89.69 202 ASP A C 1
ATOM 1544 O O . ASP A 1 202 ? -5.994 -19.995 -12.520 1.00 89.69 202 ASP A O 1
ATOM 1548 N N . MET A 1 203 ? -5.172 -19.703 -10.457 1.00 93.19 203 MET A N 1
ATOM 1549 C CA . MET A 1 203 ? -3.897 -20.389 -10.689 1.00 93.19 203 MET A CA 1
ATOM 1550 C C . MET A 1 203 ? -3.828 -21.751 -9.993 1.00 93.19 203 MET A C 1
ATOM 1552 O O . MET A 1 203 ? -4.292 -21.926 -8.872 1.00 93.19 203 MET A O 1
ATOM 1556 N N . MET A 1 204 ? -3.194 -22.717 -10.666 1.00 87.12 204 MET A N 1
ATOM 1557 C CA . MET A 1 204 ? -2.883 -24.040 -10.100 1.00 87.12 204 MET A CA 1
ATOM 1558 C C . MET A 1 204 ? -1.435 -24.149 -9.599 1.00 87.12 204 MET A C 1
ATOM 1560 O O . MET A 1 204 ? -1.115 -25.061 -8.842 1.00 87.12 204 MET A O 1
ATOM 1564 N N . ASP A 1 205 ? -0.561 -23.254 -10.059 1.00 91.06 205 ASP A N 1
ATOM 1565 C CA . ASP A 1 205 ? 0.861 -23.188 -9.733 1.00 91.06 205 ASP A CA 1
ATOM 1566 C C . ASP A 1 205 ? 1.203 -21.811 -9.139 1.00 91.06 205 ASP A C 1
ATOM 1568 O O . ASP A 1 205 ? 0.441 -20.857 -9.275 1.00 91.06 205 ASP A O 1
ATOM 1572 N N . GLU A 1 206 ? 2.351 -21.702 -8.468 1.00 93.88 206 GLU A N 1
ATOM 1573 C CA . GLU A 1 206 ? 2.888 -20.431 -7.959 1.00 93.88 206 GLU A CA 1
ATOM 1574 C C . GLU A 1 206 ? 3.951 -19.854 -8.922 1.00 93.88 206 GLU A C 1
ATOM 1576 O O . GLU A 1 206 ? 5.023 -19.398 -8.505 1.00 93.88 206 GLU A O 1
ATOM 1581 N N . ASP A 1 207 ? 3.693 -19.901 -10.238 1.00 95.56 207 ASP A N 1
ATOM 1582 C CA . ASP A 1 207 ? 4.588 -19.304 -11.235 1.00 95.56 207 ASP A CA 1
ATOM 1583 C C . ASP A 1 207 ? 4.447 -17.772 -11.259 1.00 95.56 207 ASP A C 1
ATOM 1585 O O . ASP A 1 207 ? 3.398 -17.216 -11.591 1.00 95.56 207 ASP A O 1
ATOM 1589 N N . MET A 1 208 ? 5.523 -17.059 -10.909 1.00 96.25 208 MET A N 1
ATOM 1590 C CA . MET A 1 208 ? 5.483 -15.598 -10.758 1.00 96.25 208 MET A CA 1
ATOM 1591 C C . MET A 1 208 ? 5.252 -14.857 -12.080 1.00 96.25 208 MET A C 1
ATOM 1593 O O . MET A 1 208 ? 4.594 -13.818 -12.088 1.00 96.25 208 MET A O 1
ATOM 1597 N N . LEU A 1 209 ? 5.759 -15.373 -13.205 1.00 95.00 209 LEU A N 1
ATOM 1598 C CA . LEU A 1 209 ? 5.548 -14.744 -14.510 1.00 95.00 209 LEU A CA 1
ATOM 1599 C C . LEU A 1 209 ? 4.080 -14.865 -14.928 1.00 95.00 209 LEU A C 1
ATOM 1601 O O . LEU A 1 209 ? 3.477 -13.883 -15.369 1.00 95.00 209 LEU A O 1
ATOM 1605 N N . ARG A 1 210 ? 3.494 -16.054 -14.766 1.00 95.94 210 ARG A N 1
ATOM 1606 C CA . ARG A 1 210 ? 2.076 -16.310 -15.017 1.00 95.94 210 ARG A CA 1
ATOM 1607 C C . ARG A 1 210 ? 1.197 -15.471 -14.097 1.00 95.94 210 ARG A C 1
ATOM 1609 O O . ARG A 1 210 ? 0.297 -14.799 -14.594 1.00 95.94 210 ARG A O 1
ATOM 1616 N N . GLY A 1 211 ? 1.493 -15.443 -12.798 1.00 97.88 211 GLY A N 1
ATOM 1617 C CA . GLY A 1 211 ? 0.740 -14.650 -11.826 1.00 97.88 211 GLY A CA 1
ATOM 1618 C C . GLY A 1 211 ? 0.771 -13.161 -12.139 1.00 97.88 211 GLY A C 1
ATOM 1619 O O . GLY A 1 211 ? -0.273 -12.508 -12.137 1.00 97.88 211 GLY A O 1
ATOM 1620 N N . PHE A 1 212 ? 1.939 -12.633 -12.514 1.00 97.81 212 PHE A N 1
ATOM 1621 C CA . PHE A 1 212 ? 2.062 -11.236 -12.918 1.00 97.81 212 PHE A CA 1
ATOM 1622 C C . PHE A 1 212 ? 1.295 -10.931 -14.209 1.00 97.81 212 PHE A C 1
ATOM 1624 O O . PHE A 1 212 ? 0.554 -9.950 -14.255 1.00 97.81 212 PHE A O 1
ATOM 1631 N N . ARG A 1 213 ? 1.369 -11.805 -15.225 1.00 97.62 213 ARG A N 1
ATOM 1632 C CA . ARG A 1 213 ? 0.557 -11.677 -16.449 1.00 97.62 213 ARG A CA 1
ATOM 1633 C C . ARG A 1 213 ? -0.941 -11.682 -16.150 1.00 97.62 213 ARG A C 1
ATOM 1635 O O . ARG A 1 213 ? -1.659 -10.845 -16.681 1.00 97.62 213 ARG A O 1
ATOM 1642 N N . MET A 1 214 ? -1.412 -12.588 -15.296 1.00 98.25 214 MET A N 1
ATOM 1643 C CA . MET A 1 214 ? -2.831 -12.693 -14.943 1.00 98.25 214 MET A CA 1
ATOM 1644 C C . MET A 1 214 ? -3.318 -11.474 -14.154 1.00 98.25 214 MET A C 1
ATOM 1646 O O . MET A 1 214 ? -4.410 -10.970 -14.410 1.00 98.25 214 MET A O 1
ATOM 1650 N N . ALA A 1 215 ? -2.503 -10.951 -13.236 1.00 98.50 215 ALA A N 1
ATOM 1651 C CA . ALA A 1 215 ? -2.830 -9.732 -12.503 1.00 98.50 215 ALA A CA 1
ATOM 1652 C C . ALA A 1 215 ? -2.883 -8.499 -13.426 1.00 98.50 215 ALA A C 1
ATOM 1654 O O . ALA A 1 215 ? -3.829 -7.714 -13.338 1.00 98.50 215 ALA A O 1
ATOM 1655 N N . LEU A 1 216 ? -1.930 -8.356 -14.356 1.00 98.44 216 LEU A N 1
ATOM 1656 C CA . LEU A 1 216 ? -1.958 -7.308 -15.385 1.00 98.44 216 LEU A CA 1
ATOM 1657 C C . LEU A 1 216 ? -3.150 -7.463 -16.333 1.00 98.44 216 LEU A C 1
ATOM 1659 O O . LEU A 1 216 ? -3.774 -6.466 -16.684 1.00 98.44 216 LEU A O 1
ATOM 1663 N N . ASP A 1 217 ? -3.511 -8.689 -16.712 1.00 98.25 217 ASP A N 1
ATOM 1664 C CA . ASP A 1 217 ? -4.675 -8.943 -17.561 1.00 98.25 217 ASP A CA 1
ATOM 1665 C C . ASP A 1 217 ? -5.984 -8.511 -16.887 1.00 98.25 217 ASP A C 1
ATOM 1667 O O . ASP A 1 217 ? -6.843 -7.909 -17.532 1.00 98.25 217 ASP A O 1
ATOM 1671 N N . LYS A 1 218 ? -6.110 -8.707 -15.568 1.00 98.31 218 LYS A N 1
ATOM 1672 C CA . LYS A 1 218 ? -7.243 -8.169 -14.800 1.00 98.31 218 LYS A CA 1
ATOM 1673 C C . LYS A 1 218 ? -7.275 -6.640 -14.819 1.00 98.31 218 LYS A C 1
ATOM 1675 O O . LYS A 1 218 ? -8.358 -6.074 -14.936 1.00 98.31 218 LYS A O 1
ATOM 1680 N N . VAL A 1 219 ? -6.122 -5.965 -14.752 1.00 97.88 219 VAL A N 1
ATOM 1681 C CA . VAL A 1 219 ? -6.054 -4.499 -14.914 1.00 97.88 219 VAL A CA 1
ATOM 1682 C C . VAL A 1 219 ? -6.449 -4.085 -16.334 1.00 97.88 219 VAL A C 1
ATOM 1684 O O . VAL A 1 219 ? -7.278 -3.195 -16.498 1.00 97.88 219 VAL A O 1
ATOM 1687 N N . ARG A 1 220 ? -5.904 -4.746 -17.362 1.00 97.94 220 ARG A N 1
ATOM 1688 C CA . ARG A 1 220 ? -6.217 -4.493 -18.778 1.00 97.94 220 ARG A CA 1
ATOM 1689 C C . ARG A 1 220 ? -7.711 -4.638 -19.065 1.00 97.94 220 ARG A C 1
ATOM 1691 O O . ARG A 1 220 ? -8.303 -3.796 -19.729 1.00 97.94 220 ARG A O 1
ATOM 1698 N N . ASN A 1 221 ? -8.327 -5.679 -18.518 1.00 97.62 221 ASN A N 1
ATOM 1699 C CA . ASN A 1 221 ? -9.730 -6.016 -18.726 1.00 97.62 221 ASN A CA 1
ATOM 1700 C C . ASN A 1 221 ? -10.631 -5.539 -17.577 1.00 97.62 221 ASN A C 1
ATOM 1702 O O . ASN A 1 221 ? -11.691 -6.129 -17.347 1.00 97.62 221 ASN A O 1
ATOM 1706 N N . PHE A 1 222 ? -10.243 -4.476 -16.855 1.00 97.38 222 PHE A N 1
ATOM 1707 C CA . PHE A 1 222 ? -10.904 -4.090 -15.603 1.00 97.38 222 PHE A CA 1
ATOM 1708 C C . PHE A 1 222 ? -12.415 -3.884 -15.752 1.00 97.38 222 PHE A C 1
ATOM 1710 O O . PHE A 1 222 ? -13.163 -4.259 -14.855 1.00 97.38 222 PHE A O 1
ATOM 1717 N N . ARG A 1 223 ? -12.878 -3.358 -16.899 1.00 97.12 223 ARG A N 1
ATOM 1718 C CA . ARG A 1 223 ? -14.303 -3.137 -17.216 1.00 97.12 223 ARG A CA 1
ATOM 1719 C C . ARG A 1 223 ? -15.153 -4.398 -17.114 1.00 97.12 223 ARG A C 1
ATOM 1721 O O . ARG A 1 223 ? -16.334 -4.310 -16.800 1.00 97.12 223 ARG A O 1
ATOM 1728 N N . ASN A 1 224 ? -14.543 -5.554 -17.351 1.00 96.56 224 ASN A N 1
ATOM 1729 C CA . ASN A 1 224 ? -15.196 -6.850 -17.287 1.00 96.56 224 ASN A CA 1
ATOM 1730 C C . ASN A 1 224 ? -14.998 -7.537 -15.931 1.00 96.56 224 ASN A C 1
ATOM 1732 O O . ASN A 1 224 ? -15.473 -8.655 -15.768 1.00 96.56 224 ASN A O 1
ATOM 1736 N N . LEU A 1 225 ? -14.336 -6.922 -14.946 1.00 96.88 225 LEU A N 1
ATOM 1737 C CA . LEU A 1 225 ? -14.137 -7.548 -13.639 1.00 96.88 225 LEU A CA 1
ATOM 1738 C C . LEU A 1 225 ? -15.437 -7.649 -12.842 1.00 96.88 225 LEU A C 1
ATOM 1740 O O . LEU A 1 225 ? -16.243 -6.719 -12.800 1.00 96.88 225 LEU A O 1
ATOM 1744 N N . ASN A 1 226 ? -15.597 -8.792 -12.178 1.00 96.62 226 ASN A N 1
ATOM 1745 C CA . ASN A 1 226 ? -16.591 -9.024 -11.139 1.00 96.62 226 ASN A CA 1
ATOM 1746 C C . ASN A 1 226 ? -15.959 -9.926 -10.073 1.00 96.62 226 ASN A C 1
ATOM 1748 O O . ASN A 1 226 ? -15.961 -11.147 -10.202 1.00 96.62 226 ASN A O 1
ATOM 1752 N N . VAL A 1 227 ? -15.321 -9.301 -9.085 1.00 97.38 227 VAL A N 1
ATOM 1753 C CA . VAL A 1 227 ? -14.570 -9.970 -8.020 1.00 97.38 227 VAL A CA 1
ATOM 1754 C C . VAL A 1 227 ? -15.204 -9.634 -6.675 1.00 97.38 227 VAL A C 1
ATOM 1756 O O . VAL A 1 227 ? -15.289 -8.465 -6.287 1.00 97.38 227 VAL A O 1
ATOM 1759 N N . ILE A 1 228 ? -15.631 -10.680 -5.971 1.00 97.31 228 ILE A N 1
ATOM 1760 C CA . ILE A 1 228 ? -16.199 -10.642 -4.623 1.00 97.31 228 ILE A CA 1
ATOM 1761 C C . ILE A 1 228 ? -15.454 -11.690 -3.796 1.00 97.31 228 ILE A C 1
ATOM 1763 O O . ILE A 1 228 ? -15.386 -12.850 -4.196 1.00 97.31 228 ILE A O 1
ATOM 1767 N N . PHE A 1 229 ? -14.904 -11.289 -2.652 1.00 97.06 229 PHE A N 1
ATOM 1768 C CA . PHE A 1 229 ? -14.203 -12.193 -1.742 1.00 97.06 229 PHE A CA 1
ATOM 1769 C C . PHE A 1 229 ? -15.124 -12.580 -0.579 1.00 97.06 229 PHE A C 1
ATOM 1771 O O . PHE A 1 229 ? -15.377 -11.775 0.315 1.00 97.06 229 PHE A O 1
ATOM 1778 N N . GLU A 1 230 ? -15.626 -13.816 -0.571 1.00 94.62 230 GLU A N 1
ATOM 1779 C CA . GLU A 1 230 ? -16.581 -14.291 0.442 1.00 94.62 230 GLU A CA 1
ATOM 1780 C C . GLU A 1 230 ? -15.886 -14.751 1.743 1.00 94.62 230 GLU A C 1
ATOM 1782 O O . GLU A 1 230 ? -15.858 -15.938 2.061 1.00 94.62 230 GLU A O 1
ATOM 1787 N N . ARG A 1 231 ? -15.280 -13.816 2.497 1.00 94.44 231 ARG A N 1
ATOM 1788 C CA . ARG A 1 231 ? -14.606 -14.111 3.788 1.00 94.44 231 ARG A CA 1
ATOM 1789 C C . ARG A 1 231 ? -15.394 -13.634 5.010 1.00 94.44 231 ARG A C 1
ATOM 1791 O O . ARG A 1 231 ? -15.617 -14.406 5.952 1.00 94.44 231 ARG A O 1
ATOM 1798 N N . PHE A 1 232 ? -15.788 -12.360 5.015 1.00 94.44 232 PHE A N 1
ATOM 1799 C CA . PHE A 1 232 ? -16.514 -11.726 6.128 1.00 94.44 232 PHE A CA 1
ATOM 1800 C C . PHE A 1 232 ? -18.008 -11.533 5.846 1.00 94.44 232 PHE A C 1
ATOM 1802 O O . PHE A 1 232 ? -18.787 -11.385 6.784 1.00 94.44 232 PHE A O 1
ATOM 1809 N N . TYR A 1 233 ? -18.394 -11.598 4.576 1.00 93.81 233 TYR A N 1
ATOM 1810 C CA . TYR A 1 233 ? -19.759 -11.552 4.061 1.00 93.81 233 TYR A CA 1
ATOM 1811 C C . TYR A 1 233 ? -19.867 -12.494 2.852 1.00 93.81 233 TYR A C 1
ATOM 1813 O O . TYR A 1 233 ? -18.855 -13.003 2.368 1.00 93.81 233 TYR A O 1
ATOM 1821 N N . THR A 1 234 ? -21.080 -12.724 2.364 1.00 93.69 234 THR A N 1
ATOM 1822 C CA . THR A 1 234 ? -21.373 -13.558 1.191 1.00 93.69 234 THR A CA 1
ATOM 1823 C C . THR A 1 234 ? -21.834 -12.709 0.011 1.00 93.69 234 THR A C 1
ATOM 1825 O O . THR A 1 234 ? -22.252 -11.561 0.165 1.00 93.69 234 THR A O 1
ATOM 1828 N N . LYS A 1 235 ? -21.843 -13.278 -1.195 1.00 93.44 235 LYS A N 1
ATOM 1829 C CA . LYS A 1 235 ? -22.372 -12.622 -2.400 1.00 93.44 235 LYS A CA 1
ATOM 1830 C C . LYS A 1 235 ? -23.846 -12.216 -2.256 1.00 93.44 235 LYS A C 1
ATOM 1832 O O . LYS A 1 235 ? -24.297 -11.307 -2.953 1.00 93.44 235 LYS A O 1
ATOM 1837 N N . GLN A 1 236 ? -24.606 -12.872 -1.376 1.00 92.00 236 GLN A N 1
ATOM 1838 C CA . GLN A 1 236 ? -26.007 -12.525 -1.115 1.00 92.00 236 GLN A CA 1
ATOM 1839 C C . GLN A 1 236 ? -26.144 -11.191 -0.372 1.00 92.00 236 GLN A C 1
ATOM 1841 O O . GLN A 1 236 ? -27.111 -10.471 -0.611 1.00 92.00 236 GLN A O 1
ATOM 1846 N N . ASP A 1 237 ? -25.142 -10.827 0.431 1.00 88.50 237 ASP A N 1
ATOM 1847 C CA . ASP A 1 237 ? -25.103 -9.586 1.212 1.00 88.50 237 ASP A CA 1
ATOM 1848 C C . ASP A 1 237 ? -24.731 -8.357 0.356 1.00 88.50 237 ASP A C 1
ATOM 1850 O O . ASP A 1 237 ? -24.788 -7.214 0.814 1.00 88.50 237 ASP A O 1
ATOM 1854 N N . VAL A 1 238 ? -24.341 -8.571 -0.906 1.00 91.50 238 VAL A N 1
ATOM 1855 C CA . VAL A 1 238 ? -23.806 -7.536 -1.796 1.00 91.50 238 VAL A CA 1
ATOM 1856 C C . VAL A 1 238 ? -24.883 -7.027 -2.755 1.00 91.50 238 VAL A C 1
ATOM 1858 O O . VAL A 1 238 ? -25.259 -7.693 -3.721 1.00 91.50 238 VAL A O 1
ATOM 1861 N N . GLY A 1 239 ? -25.315 -5.779 -2.560 1.00 90.44 239 GLY A N 1
ATOM 1862 C CA . GLY A 1 239 ? -26.286 -5.117 -3.446 1.00 90.44 239 GLY A CA 1
ATOM 1863 C C . GLY A 1 239 ? -25.765 -4.797 -4.857 1.00 90.44 239 GLY A C 1
ATOM 1864 O O . GLY A 1 239 ? -26.556 -4.579 -5.766 1.00 90.44 239 GLY A O 1
ATOM 1865 N N . LEU A 1 240 ? -24.442 -4.790 -5.059 1.00 89.19 240 LEU A N 1
ATOM 1866 C CA . LEU A 1 240 ? -23.777 -4.477 -6.336 1.00 89.19 240 LEU A CA 1
ATOM 1867 C C . LEU A 1 240 ? -23.265 -5.723 -7.079 1.00 89.19 240 LEU A C 1
ATOM 1869 O O . LEU A 1 240 ? -22.437 -5.599 -7.976 1.00 89.19 240 LEU A O 1
ATOM 1873 N N . LYS A 1 241 ? -23.707 -6.928 -6.698 1.00 90.69 241 LYS A N 1
ATOM 1874 C CA . LYS A 1 241 ? -23.112 -8.202 -7.145 1.00 90.69 241 LYS A CA 1
ATOM 1875 C C . LYS A 1 241 ? -23.124 -8.434 -8.661 1.00 90.69 241 LYS A C 1
ATOM 1877 O O . LYS A 1 241 ? -22.281 -9.177 -9.158 1.00 90.69 241 LYS A O 1
ATOM 1882 N N . ASP A 1 242 ? -24.043 -7.794 -9.378 1.00 90.94 242 ASP A N 1
ATOM 1883 C CA . ASP A 1 242 ? -24.188 -7.911 -10.835 1.00 90.94 242 ASP A CA 1
ATOM 1884 C C . ASP A 1 242 ? -23.565 -6.722 -11.592 1.00 90.94 242 ASP A C 1
ATOM 1886 O O . ASP A 1 242 ? -23.514 -6.713 -12.823 1.00 90.94 242 ASP A O 1
ATOM 1890 N N . SER A 1 243 ? -23.038 -5.732 -10.866 1.00 91.88 243 SER A N 1
ATOM 1891 C CA . SER A 1 243 ? -22.369 -4.568 -11.443 1.00 91.88 243 SER A CA 1
ATOM 1892 C C . SER A 1 243 ? -21.020 -4.942 -12.057 1.00 91.88 243 SER A C 1
ATOM 1894 O O . SER A 1 243 ? -20.319 -5.846 -11.590 1.00 91.88 243 SER A O 1
ATOM 1896 N N . ARG A 1 244 ? -20.626 -4.195 -13.092 1.00 94.50 244 ARG A N 1
ATOM 1897 C CA . ARG A 1 244 ? -19.270 -4.201 -13.652 1.00 94.50 244 ARG A CA 1
ATOM 1898 C C . ARG A 1 244 ? -18.834 -2.763 -13.976 1.00 94.50 244 ARG A C 1
ATOM 1900 O O . ARG A 1 244 ? -19.663 -1.995 -14.465 1.00 94.50 244 ARG A O 1
ATOM 1907 N N . PRO A 1 245 ? -17.566 -2.395 -13.734 1.00 97.00 245 PRO A N 1
ATOM 1908 C CA . PRO A 1 245 ? -16.546 -3.204 -13.071 1.00 97.00 245 PRO A CA 1
ATOM 1909 C C . PRO A 1 245 ? -16.778 -3.315 -11.555 1.00 97.00 245 PRO A C 1
ATOM 1911 O O . PRO A 1 245 ? -17.252 -2.378 -10.909 1.00 97.00 245 PRO A O 1
ATOM 1914 N N . LEU A 1 246 ? -16.433 -4.467 -10.982 1.00 97.31 246 LEU A N 1
ATOM 1915 C CA . LEU A 1 246 ? -16.565 -4.730 -9.552 1.00 97.31 246 LEU A CA 1
ATOM 1916 C C . LEU A 1 246 ? -15.307 -5.420 -9.018 1.00 97.31 246 LEU A C 1
ATOM 1918 O O . LEU A 1 246 ? -14.962 -6.521 -9.446 1.00 97.31 246 LEU A O 1
ATOM 1922 N N . LEU A 1 247 ? -14.653 -4.767 -8.059 1.00 97.50 247 LEU A N 1
ATOM 1923 C CA . LEU A 1 247 ? -13.634 -5.347 -7.187 1.00 97.50 247 LEU A CA 1
ATOM 1924 C C . LEU A 1 247 ? -13.981 -4.919 -5.768 1.00 97.50 247 LEU A C 1
ATOM 1926 O O . LEU A 1 247 ? -13.753 -3.768 -5.391 1.00 97.50 247 LEU A O 1
ATOM 1930 N N . LEU A 1 248 ? -14.605 -5.816 -5.016 1.00 96.69 248 LEU A N 1
ATOM 1931 C CA . LEU A 1 248 ? -15.137 -5.486 -3.703 1.00 96.69 248 LEU A CA 1
ATOM 1932 C C . LEU A 1 248 ? -14.089 -5.701 -2.612 1.00 96.69 248 LEU A C 1
ATOM 1934 O O . LEU A 1 248 ? -13.332 -6.669 -2.642 1.00 96.69 248 LEU A O 1
ATOM 1938 N N . ASP A 1 249 ? -14.057 -4.794 -1.641 1.00 96.00 249 ASP A N 1
ATOM 1939 C CA . ASP A 1 249 ? -13.210 -4.930 -0.461 1.00 96.00 249 ASP A CA 1
ATOM 1940 C C . ASP A 1 249 ? -13.620 -6.177 0.352 1.00 96.00 249 ASP A C 1
ATOM 1942 O O . ASP A 1 249 ? -14.782 -6.269 0.758 1.00 96.00 249 ASP A O 1
ATOM 1946 N N . PRO A 1 250 ? -12.717 -7.137 0.624 1.00 96.56 250 PRO A N 1
ATOM 1947 C CA . PRO A 1 250 ? -13.023 -8.386 1.328 1.00 96.56 250 PRO A CA 1
ATOM 1948 C C . PRO A 1 250 ? -13.675 -8.209 2.704 1.00 96.56 250 PRO A C 1
ATOM 1950 O O . PRO A 1 250 ? -14.381 -9.114 3.146 1.00 96.56 250 PRO A O 1
ATOM 1953 N N . SER A 1 251 ? -13.469 -7.077 3.390 1.00 94.88 251 SER A N 1
ATOM 1954 C CA . SER A 1 251 ? -14.100 -6.801 4.692 1.00 94.88 251 SER A CA 1
ATOM 1955 C C . SER A 1 251 ? -15.253 -5.799 4.637 1.00 94.88 251 SER A C 1
ATOM 1957 O O . SER A 1 251 ? -15.939 -5.632 5.642 1.00 94.88 251 SER A O 1
ATOM 1959 N N . ASN A 1 252 ? -15.498 -5.149 3.493 1.00 94.00 252 ASN A N 1
ATOM 1960 C CA . ASN A 1 252 ? -16.508 -4.101 3.351 1.00 94.00 252 ASN A CA 1
ATOM 1961 C C . ASN A 1 252 ? -17.363 -4.301 2.078 1.00 94.00 252 ASN A C 1
ATOM 1963 O O . ASN A 1 252 ? -16.952 -3.886 0.989 1.00 94.00 252 ASN A O 1
ATOM 1967 N N . PRO A 1 253 ? -18.592 -4.849 2.197 1.00 93.94 253 PRO A N 1
ATOM 1968 C CA . PRO A 1 253 ? -19.440 -5.187 1.050 1.00 93.94 253 PRO A CA 1
ATOM 1969 C C . PRO A 1 253 ? -20.009 -3.969 0.301 1.00 93.94 253 PRO A C 1
ATOM 1971 O O . PRO A 1 253 ? -20.708 -4.122 -0.701 1.00 93.94 253 PRO A O 1
ATOM 1974 N N . TRP A 1 254 ? -19.719 -2.748 0.760 1.00 92.62 254 TRP A N 1
ATOM 1975 C CA . TRP A 1 254 ? -20.141 -1.501 0.120 1.00 92.62 254 TRP A CA 1
ATOM 1976 C C . TRP A 1 254 ? -18.994 -0.739 -0.552 1.00 92.62 254 TRP A C 1
ATOM 1978 O O . TRP A 1 254 ? -19.241 0.304 -1.160 1.00 92.62 254 TRP A O 1
ATOM 1988 N N . ASN A 1 255 ? -17.750 -1.205 -0.418 1.00 93.38 255 ASN A N 1
ATOM 1989 C CA . ASN A 1 255 ? -16.567 -0.515 -0.925 1.00 93.38 255 ASN A CA 1
ATOM 1990 C C . ASN A 1 255 ? -16.081 -1.162 -2.229 1.00 93.38 255 ASN A C 1
ATOM 1992 O O . ASN A 1 255 ? -15.200 -2.020 -2.218 1.00 93.38 255 ASN A O 1
ATOM 1996 N N . ASN A 1 256 ? -16.668 -0.760 -3.362 1.00 95.06 256 ASN A N 1
ATOM 1997 C CA . ASN A 1 256 ? -16.147 -1.129 -4.680 1.00 95.06 256 ASN A CA 1
ATOM 1998 C C . ASN A 1 256 ? -14.900 -0.289 -4.986 1.00 95.06 256 ASN A C 1
ATOM 2000 O O . ASN A 1 256 ? -14.993 0.930 -5.136 1.00 95.06 256 ASN A O 1
ATOM 2004 N N . LEU A 1 257 ? -13.742 -0.936 -5.123 1.00 94.38 257 LEU A N 1
ATOM 2005 C CA . LEU A 1 257 ? -12.486 -0.252 -5.420 1.00 94.38 257 LEU A CA 1
ATOM 2006 C C . LEU A 1 257 ? -12.410 0.284 -6.860 1.00 94.38 257 LEU A C 1
ATOM 2008 O O . LEU A 1 257 ? -11.565 1.140 -7.127 1.00 94.38 257 LEU A O 1
ATOM 2012 N N . LEU A 1 258 ? -13.306 -0.165 -7.747 1.00 94.38 258 LEU A N 1
ATOM 2013 C CA . LEU A 1 258 ? -13.454 0.274 -9.142 1.00 94.38 258 LEU A CA 1
ATOM 2014 C C . LEU A 1 258 ? -14.676 1.192 -9.322 1.00 94.38 258 LEU A C 1
ATOM 2016 O O . LEU A 1 258 ? -15.437 1.057 -10.280 1.00 94.38 258 LEU A O 1
ATOM 2020 N N . SER A 1 259 ? -14.902 2.099 -8.371 1.00 89.44 259 SER A N 1
ATOM 2021 C CA . SER A 1 259 ? -16.016 3.048 -8.411 1.00 89.44 259 SER A CA 1
ATOM 2022 C C . SER A 1 259 ? -15.953 3.988 -9.635 1.00 89.44 259 SER A C 1
ATOM 2024 O O . SER A 1 259 ? -14.867 4.223 -10.175 1.00 89.44 259 SER A O 1
ATOM 2026 N N . PRO A 1 260 ? -17.096 4.539 -10.099 1.00 89.94 260 PRO A N 1
ATOM 2027 C CA . PRO A 1 260 ? -17.163 5.355 -11.317 1.00 89.94 260 PRO A CA 1
ATOM 2028 C C . PRO A 1 260 ? -16.168 6.525 -11.380 1.00 89.94 260 PRO A C 1
ATOM 2030 O O . PRO A 1 260 ? -15.591 6.783 -12.434 1.00 89.94 260 PRO A O 1
ATOM 2033 N N . ASP A 1 261 ? -15.911 7.183 -10.249 1.00 88.50 261 ASP A N 1
ATOM 2034 C CA . ASP A 1 261 ? -14.953 8.288 -10.098 1.00 88.50 261 ASP A CA 1
ATOM 2035 C C . ASP A 1 261 ? -13.493 7.877 -10.353 1.00 88.50 261 ASP A C 1
ATOM 2037 O O . ASP A 1 261 ? -12.641 8.726 -10.602 1.00 88.50 261 ASP A O 1
ATOM 2041 N N . ARG A 1 262 ? -13.195 6.572 -10.339 1.00 89.19 262 ARG A N 1
ATOM 2042 C CA . ARG A 1 262 ? -11.840 6.037 -10.520 1.00 89.19 262 ARG A CA 1
ATOM 2043 C C . ARG A 1 262 ? -11.581 5.490 -11.915 1.00 89.19 262 ARG A C 1
ATOM 2045 O O . ARG A 1 262 ? -10.425 5.237 -12.253 1.00 89.19 262 ARG A O 1
ATOM 2052 N N . LEU A 1 263 ? -12.619 5.304 -12.734 1.00 90.69 263 LEU A N 1
ATOM 2053 C CA . LEU A 1 263 ? -12.502 4.611 -14.023 1.00 90.69 263 LEU A CA 1
ATOM 2054 C C . LEU A 1 263 ? -11.493 5.286 -14.956 1.00 90.69 263 LEU A C 1
ATOM 2056 O O . LEU A 1 263 ? -10.742 4.588 -15.626 1.00 90.69 263 LEU A O 1
ATOM 2060 N N . ILE A 1 264 ? -11.400 6.619 -14.933 1.00 89.38 264 ILE A N 1
ATOM 2061 C CA . ILE A 1 264 ? -10.424 7.374 -15.735 1.00 89.38 264 ILE A CA 1
ATOM 2062 C C . ILE A 1 264 ? -8.969 6.978 -15.436 1.00 89.38 264 ILE A C 1
ATOM 2064 O O . ILE A 1 264 ? -8.133 6.941 -16.340 1.00 89.38 264 ILE A O 1
ATOM 2068 N N . PHE A 1 265 ? -8.655 6.637 -14.184 1.00 89.38 265 PHE A N 1
ATOM 2069 C CA . PHE A 1 265 ? -7.327 6.159 -13.806 1.00 89.38 265 PHE A CA 1
ATOM 2070 C C . PHE A 1 265 ? -7.106 4.725 -14.282 1.00 89.38 265 PHE A C 1
ATOM 2072 O O . PHE A 1 265 ? -6.015 4.397 -14.747 1.00 89.38 265 PHE A O 1
ATOM 2079 N N . PHE A 1 266 ? -8.140 3.884 -14.211 1.00 92.56 266 PHE A N 1
ATOM 2080 C CA . PHE A 1 266 ? -8.065 2.502 -14.680 1.00 92.56 266 PHE A CA 1
ATOM 2081 C C . PHE A 1 266 ? -7.952 2.382 -16.197 1.00 92.56 266 PHE A C 1
ATOM 2083 O O . PHE A 1 266 ? -7.249 1.489 -16.646 1.00 92.56 266 PHE A O 1
ATOM 2090 N N . GLU A 1 267 ? -8.515 3.306 -16.978 1.00 92.69 267 GLU A N 1
ATOM 2091 C CA . GLU A 1 267 ? -8.255 3.361 -18.425 1.00 92.69 267 GLU A CA 1
ATOM 2092 C C . GLU A 1 267 ? -6.765 3.538 -18.726 1.00 92.69 267 GLU A C 1
ATOM 2094 O O . GLU A 1 267 ? -6.185 2.823 -19.543 1.00 92.69 267 GLU A O 1
ATOM 2099 N N . LYS A 1 268 ? -6.105 4.450 -18.003 1.00 89.94 268 LYS A N 1
ATOM 2100 C CA . LYS A 1 268 ? -4.660 4.670 -18.147 1.00 89.94 268 LYS A CA 1
ATOM 2101 C C . LYS A 1 268 ? -3.863 3.455 -17.674 1.00 89.94 268 LYS A C 1
ATOM 2103 O O . LYS A 1 268 ? -2.937 3.026 -18.356 1.00 89.94 268 LYS A O 1
ATOM 2108 N N . LEU A 1 269 ? -4.236 2.876 -16.530 1.00 92.75 269 LEU A N 1
ATOM 2109 C CA . LEU A 1 269 ? -3.611 1.651 -16.023 1.00 92.75 269 LEU A CA 1
ATOM 2110 C C . LEU A 1 269 ? -3.773 0.479 -16.997 1.00 92.75 269 LEU A C 1
ATOM 2112 O O . LEU A 1 269 ? -2.831 -0.289 -17.151 1.00 92.75 269 LEU A O 1
ATOM 2116 N N . ALA A 1 270 ? -4.925 0.345 -17.655 1.00 95.31 270 ALA A N 1
ATOM 2117 C CA . ALA A 1 270 ? -5.192 -0.704 -18.630 1.00 95.31 270 ALA A CA 1
ATOM 2118 C C . ALA A 1 270 ? -4.297 -0.565 -19.868 1.00 95.31 270 ALA A C 1
ATOM 2120 O O . ALA A 1 270 ? -3.695 -1.551 -20.291 1.00 95.31 270 ALA A O 1
ATOM 2121 N N . ALA A 1 271 ? -4.128 0.656 -20.387 1.00 92.25 271 ALA A N 1
ATOM 2122 C CA . ALA A 1 271 ? -3.199 0.929 -21.484 1.00 92.25 271 ALA A CA 1
ATOM 2123 C C . ALA A 1 271 ? -1.743 0.582 -21.111 1.00 92.25 271 ALA A C 1
ATOM 2125 O O . ALA A 1 271 ? -1.035 -0.062 -21.883 1.00 92.25 271 ALA A O 1
ATOM 2126 N N . PHE A 1 272 ? -1.301 0.942 -19.901 1.00 92.75 272 PHE A N 1
ATOM 2127 C CA . PHE A 1 272 ? 0.036 0.581 -19.416 1.00 92.75 272 PHE A CA 1
ATOM 2128 C C . PHE A 1 272 ? 0.185 -0.910 -19.099 1.00 92.75 272 PHE A C 1
ATOM 2130 O O . PHE A 1 272 ? 1.273 -1.472 -19.232 1.00 92.75 272 PHE A O 1
ATOM 2137 N N . ALA A 1 273 ? -0.889 -1.581 -18.685 1.00 95.56 273 ALA A N 1
ATOM 2138 C CA . ALA A 1 273 ? -0.879 -3.024 -18.487 1.00 95.56 273 ALA A CA 1
ATOM 2139 C C . ALA A 1 273 ? -0.664 -3.744 -19.820 1.00 95.56 273 ALA A C 1
ATOM 2141 O O . ALA A 1 273 ? 0.156 -4.658 -19.876 1.00 95.56 273 ALA A O 1
ATOM 2142 N N . ASP A 1 274 ? -1.316 -3.292 -20.893 1.00 95.12 274 ASP A N 1
ATOM 2143 C CA . ASP A 1 274 ? -1.132 -3.850 -22.234 1.00 95.12 274 ASP A CA 1
ATOM 2144 C C . ASP A 1 274 ? 0.311 -3.691 -22.740 1.00 95.12 274 ASP A C 1
ATOM 2146 O O . ASP A 1 274 ? 0.942 -4.669 -23.149 1.00 95.12 274 ASP A O 1
ATOM 2150 N N . GLU A 1 275 ? 0.901 -2.501 -22.591 1.00 92.94 275 GLU A N 1
ATOM 2151 C CA . GLU A 1 275 ? 2.310 -2.285 -22.948 1.00 92.94 275 GLU A CA 1
ATOM 2152 C C . GLU A 1 275 ? 3.258 -3.129 -22.078 1.00 92.94 275 GLU A C 1
ATOM 2154 O O . GLU A 1 275 ? 4.227 -3.706 -22.577 1.00 92.94 275 GLU A O 1
ATOM 2159 N N . THR A 1 276 ? 2.964 -3.290 -20.785 1.00 93.62 276 THR A N 1
ATOM 2160 C CA . THR A 1 276 ? 3.764 -4.146 -19.893 1.00 93.62 276 THR A CA 1
ATOM 2161 C C . THR A 1 276 ? 3.677 -5.617 -20.300 1.00 93.62 276 THR A C 1
ATOM 2163 O O . THR A 1 276 ? 4.694 -6.309 -20.312 1.00 93.62 276 THR A O 1
ATOM 2166 N N . LEU A 1 277 ? 2.491 -6.102 -20.676 1.00 95.38 277 LEU A N 1
ATOM 2167 C CA . LEU A 1 277 ? 2.295 -7.456 -21.200 1.00 95.38 277 LEU A CA 1
ATOM 2168 C C . LEU A 1 277 ? 3.109 -7.668 -22.484 1.00 95.38 277 LEU A C 1
ATOM 2170 O O . LEU A 1 277 ? 3.825 -8.665 -22.599 1.00 95.38 277 LEU A O 1
ATOM 2174 N N . ARG A 1 278 ? 3.108 -6.690 -23.397 1.00 92.50 278 ARG A N 1
ATOM 2175 C CA . ARG A 1 278 ? 3.940 -6.721 -24.609 1.00 92.50 278 ARG A CA 1
ATOM 2176 C C . ARG A 1 278 ? 5.434 -6.791 -24.274 1.00 92.50 278 ARG A C 1
ATOM 2178 O O . ARG A 1 278 ? 6.169 -7.570 -24.885 1.00 92.50 278 ARG A O 1
ATOM 2185 N N . ARG A 1 279 ? 5.894 -6.021 -23.281 1.00 90.88 279 ARG A N 1
ATOM 2186 C CA . ARG A 1 279 ? 7.286 -6.057 -22.792 1.00 90.88 279 ARG A CA 1
ATOM 2187 C C . ARG A 1 279 ? 7.636 -7.394 -22.143 1.00 90.88 279 ARG A C 1
ATOM 2189 O O . ARG A 1 279 ? 8.729 -7.896 -22.394 1.00 90.88 279 ARG A O 1
ATOM 2196 N N . LEU A 1 280 ? 6.725 -8.005 -21.382 1.00 91.69 280 LEU A N 1
ATOM 2197 C CA . LEU A 1 280 ? 6.910 -9.350 -20.821 1.00 91.69 280 LEU A CA 1
ATOM 2198 C C . LEU A 1 280 ? 7.091 -10.399 -21.921 1.00 91.69 280 LEU A C 1
ATOM 2200 O O . LEU A 1 280 ? 7.956 -11.263 -21.800 1.00 91.69 280 LEU A O 1
ATOM 2204 N N . ASP A 1 281 ? 6.330 -10.313 -23.012 1.00 89.81 281 ASP A N 1
ATOM 2205 C CA . ASP A 1 281 ? 6.453 -11.245 -24.139 1.00 89.81 281 ASP A CA 1
ATOM 2206 C C . ASP A 1 281 ? 7.772 -11.092 -24.897 1.00 89.81 281 ASP A C 1
ATOM 2208 O O . ASP A 1 281 ? 8.312 -12.071 -25.419 1.00 89.81 281 ASP A O 1
ATOM 2212 N N . VAL A 1 282 ? 8.311 -9.874 -24.976 1.00 87.50 282 VAL A N 1
ATOM 2213 C CA . VAL A 1 282 ? 9.664 -9.642 -25.497 1.00 87.50 282 VAL A CA 1
ATOM 2214 C C . VAL A 1 282 ? 10.699 -10.187 -24.513 1.00 87.50 282 VAL A C 1
ATOM 2216 O O . VAL A 1 282 ? 11.505 -11.025 -24.904 1.00 87.50 282 VAL A O 1
ATOM 2219 N N . ALA A 1 283 ? 10.625 -9.817 -23.231 1.00 86.25 283 ALA A N 1
ATOM 2220 C CA . ALA A 1 283 ? 11.547 -10.263 -22.184 1.00 86.25 283 ALA A CA 1
ATOM 2221 C C . ALA A 1 283 ? 11.638 -11.783 -22.066 1.00 86.25 283 ALA A C 1
ATOM 2223 O O . ALA A 1 283 ? 12.735 -12.330 -21.964 1.00 86.25 283 ALA A O 1
ATOM 2224 N N . HIS A 1 284 ? 10.503 -12.472 -22.162 1.00 85.06 284 HIS A N 1
ATOM 2225 C CA . HIS A 1 284 ? 10.452 -13.926 -22.125 1.00 85.06 284 HIS A CA 1
ATOM 2226 C C . HIS A 1 284 ? 11.163 -14.577 -23.324 1.00 85.06 284 HIS A C 1
ATOM 2228 O O . HIS A 1 284 ? 11.695 -15.675 -23.192 1.00 85.06 284 HIS A O 1
ATOM 2234 N N . ARG A 1 285 ? 11.207 -13.900 -24.482 1.00 83.81 285 ARG A N 1
ATOM 2235 C CA . ARG A 1 285 ? 11.851 -14.395 -25.712 1.00 83.81 285 ARG A CA 1
ATOM 2236 C C . ARG A 1 285 ? 13.316 -13.980 -25.848 1.00 83.81 285 ARG A C 1
ATOM 2238 O O . ARG A 1 285 ? 14.101 -14.742 -26.400 1.00 83.81 285 ARG A O 1
ATOM 2245 N N . THR A 1 286 ? 13.678 -12.782 -25.392 1.00 80.69 286 THR A N 1
ATOM 2246 C CA . THR A 1 286 ? 14.979 -12.155 -25.687 1.00 80.69 286 THR A CA 1
ATOM 2247 C C . THR A 1 286 ? 15.867 -11.948 -24.460 1.00 80.69 286 THR A C 1
ATOM 2249 O O . THR A 1 286 ? 16.955 -11.401 -24.605 1.00 80.69 286 THR A O 1
ATOM 2252 N N . ALA A 1 287 ? 15.425 -12.367 -23.267 1.00 71.06 287 ALA A N 1
ATOM 2253 C CA . ALA A 1 287 ? 16.159 -12.235 -22.005 1.00 71.06 287 ALA A CA 1
ATOM 2254 C C . ALA A 1 287 ? 16.598 -10.789 -21.673 1.00 71.06 287 ALA A C 1
ATOM 2256 O O . ALA A 1 287 ? 17.693 -10.574 -21.154 1.00 71.06 287 ALA A O 1
ATOM 2257 N N . VAL A 1 288 ? 15.752 -9.791 -21.971 1.00 71.62 288 VAL A N 1
ATOM 2258 C CA . VAL A 1 288 ? 15.996 -8.398 -21.540 1.00 71.62 288 VAL A CA 1
ATOM 2259 C C . VAL A 1 288 ? 15.796 -8.230 -20.027 1.00 71.62 288 VAL A C 1
ATOM 2261 O O . VAL A 1 288 ? 15.028 -8.970 -19.410 1.00 71.62 288 VAL A O 1
ATOM 2264 N N . GLY A 1 289 ? 16.504 -7.264 -19.434 1.00 71.38 289 GLY A N 1
ATOM 2265 C CA . GLY A 1 289 ? 16.504 -6.989 -17.994 1.00 71.38 289 GLY A CA 1
ATOM 2266 C C . GLY A 1 289 ? 15.264 -6.246 -17.474 1.00 71.38 289 GLY A C 1
ATOM 2267 O O . GLY A 1 289 ? 14.374 -5.845 -18.232 1.00 71.38 289 GLY A O 1
ATOM 2268 N N . LEU A 1 290 ? 15.203 -6.057 -16.146 1.00 70.25 290 LEU A N 1
ATOM 2269 C CA . LEU A 1 290 ? 14.113 -5.324 -15.473 1.00 70.25 290 LEU A CA 1
ATOM 2270 C C . LEU A 1 290 ? 14.034 -3.857 -15.882 1.00 70.25 290 LEU A C 1
ATOM 2272 O O . LEU A 1 290 ? 12.956 -3.276 -15.838 1.00 70.25 290 LEU A O 1
ATOM 2276 N N . ASP A 1 291 ? 15.161 -3.271 -16.265 1.00 68.81 291 ASP A N 1
ATOM 2277 C CA . ASP A 1 291 ? 15.280 -1.900 -16.745 1.00 68.81 291 ASP A CA 1
ATOM 2278 C C . ASP A 1 291 ? 14.420 -1.657 -17.990 1.00 68.81 291 ASP A C 1
ATOM 2280 O O . ASP A 1 291 ? 13.812 -0.597 -18.120 1.00 68.81 291 ASP A O 1
ATOM 2284 N N . VAL A 1 292 ? 14.298 -2.662 -18.864 1.00 75.25 292 VAL A N 1
ATOM 2285 C CA . VAL A 1 292 ? 13.413 -2.616 -20.036 1.00 75.25 292 VAL A CA 1
ATOM 2286 C C . VAL A 1 292 ? 11.968 -2.923 -19.643 1.00 75.25 292 VAL A C 1
ATOM 2288 O O . VAL A 1 292 ? 11.045 -2.246 -20.099 1.00 75.25 292 VAL A O 1
ATOM 2291 N N . LEU A 1 293 ? 11.755 -3.928 -18.787 1.00 79.19 293 LEU A N 1
ATOM 2292 C CA . LEU A 1 293 ? 10.415 -4.359 -18.379 1.00 79.19 293 LEU A CA 1
ATOM 2293 C C . LEU A 1 293 ? 9.667 -3.267 -17.597 1.00 79.19 293 LEU A C 1
ATOM 2295 O O . LEU A 1 293 ? 8.549 -2.895 -17.956 1.00 79.19 293 LEU A O 1
ATOM 2299 N N . PHE A 1 294 ? 10.307 -2.736 -16.560 1.00 78.38 294 PHE A N 1
ATOM 2300 C CA . PHE A 1 294 ? 9.794 -1.686 -15.682 1.00 78.38 294 PHE A CA 1
ATOM 2301 C C . PHE A 1 294 ? 10.267 -0.296 -16.099 1.00 78.38 294 PHE A C 1
ATOM 2303 O O . PHE A 1 294 ? 10.227 0.638 -15.295 1.00 78.38 294 PHE A O 1
ATOM 2310 N N . LYS A 1 295 ? 10.690 -0.135 -17.363 1.00 76.38 295 LYS A N 1
ATOM 2311 C CA . LYS A 1 295 ? 10.942 1.190 -17.925 1.00 76.38 295 LYS A CA 1
ATOM 2312 C C . LYS A 1 295 ? 9.709 2.063 -17.654 1.00 76.38 295 LYS A C 1
ATOM 2314 O O . LYS A 1 295 ? 8.594 1.593 -17.910 1.00 76.38 295 LYS A O 1
ATOM 2319 N N . PRO A 1 296 ? 9.875 3.296 -17.153 1.00 71.75 296 PRO A N 1
ATOM 2320 C CA . PRO A 1 296 ? 8.740 4.115 -16.752 1.00 71.75 296 PRO A CA 1
ATOM 2321 C C . PRO A 1 296 ? 7.725 4.268 -17.885 1.00 71.75 296 PRO A C 1
ATOM 2323 O O . PRO A 1 296 ? 8.105 4.333 -19.057 1.00 71.75 296 PRO A O 1
ATOM 2326 N N . GLN A 1 297 ? 6.443 4.326 -17.531 1.00 74.19 297 GLN A N 1
ATOM 2327 C CA . GLN A 1 297 ? 5.363 4.498 -18.498 1.00 74.19 297 GLN A CA 1
ATOM 2328 C C . GLN A 1 297 ? 4.528 5.736 -18.173 1.00 74.19 297 GLN A C 1
ATOM 2330 O O . GLN A 1 297 ? 4.282 6.001 -16.995 1.00 74.19 297 GLN A O 1
ATOM 2335 N N . PRO A 1 298 ? 4.066 6.483 -19.185 1.00 67.12 298 PRO A N 1
ATOM 2336 C CA . PRO A 1 298 ? 4.281 6.243 -20.614 1.00 67.12 298 PRO A CA 1
ATOM 2337 C C . PRO A 1 298 ? 5.752 6.438 -21.017 1.00 67.12 298 PRO A C 1
ATOM 2339 O O . PRO A 1 298 ? 6.493 7.146 -20.339 1.00 67.12 298 PRO A O 1
ATOM 2342 N N . ASP A 1 299 ? 6.157 5.896 -22.171 1.00 66.81 299 ASP A N 1
ATOM 2343 C CA . ASP A 1 299 ? 7.473 6.169 -22.786 1.00 66.81 299 ASP A CA 1
ATOM 2344 C C . ASP A 1 299 ? 7.664 7.662 -23.168 1.00 66.81 299 ASP A C 1
ATOM 2346 O O . ASP A 1 299 ? 8.655 8.036 -23.796 1.00 66.81 299 ASP A O 1
ATOM 2350 N N . VAL A 1 300 ? 6.723 8.533 -22.777 1.00 51.25 300 VAL A N 1
ATOM 2351 C CA . VAL A 1 300 ? 6.664 9.959 -23.091 1.00 51.25 300 VAL A CA 1
ATOM 2352 C C . VAL A 1 300 ? 7.196 10.870 -21.983 1.00 51.25 300 VAL A C 1
ATOM 2354 O O . VAL A 1 300 ? 6.714 11.991 -21.858 1.00 51.25 300 VAL A O 1
ATOM 2357 N N . TRP A 1 301 ? 8.258 10.510 -21.253 1.00 55.75 301 TRP A N 1
ATOM 2358 C CA . TRP A 1 301 ? 9.051 11.564 -20.577 1.00 55.75 301 TRP A CA 1
ATOM 2359 C C . TRP A 1 301 ? 9.410 12.700 -21.558 1.00 55.75 301 TRP A C 1
ATOM 2361 O O . TRP A 1 301 ? 9.429 13.872 -21.192 1.00 55.75 301 TRP A O 1
ATOM 2371 N N . PHE A 1 302 ? 9.581 12.359 -22.841 1.00 50.12 302 PHE A N 1
ATOM 2372 C CA . PHE A 1 302 ? 9.774 13.297 -23.948 1.00 50.12 302 PHE A CA 1
ATOM 2373 C C . PHE A 1 302 ? 8.556 14.181 -24.279 1.00 50.12 302 PHE A C 1
ATOM 2375 O O . PHE A 1 302 ? 8.741 15.240 -24.872 1.00 50.12 302 PHE A O 1
ATOM 2382 N N . GLY A 1 303 ? 7.339 13.764 -23.918 1.00 45.94 303 GLY A N 1
ATOM 2383 C CA . GLY A 1 303 ? 6.070 14.418 -24.256 1.00 45.94 303 GLY A CA 1
ATOM 2384 C C . GLY A 1 303 ? 5.295 14.967 -23.056 1.00 45.94 303 GLY A C 1
ATOM 2385 O O . GLY A 1 303 ? 4.158 15.402 -23.229 1.00 45.94 303 GLY A O 1
ATOM 2386 N N . LEU A 1 304 ? 5.872 14.955 -21.847 1.00 51.12 304 LEU A N 1
ATOM 2387 C CA . LEU A 1 304 ? 5.256 15.642 -20.718 1.00 51.12 304 LEU A CA 1
ATOM 2388 C C . LEU A 1 304 ? 5.220 17.151 -20.990 1.00 51.12 304 LEU A C 1
ATOM 2390 O O . LEU A 1 304 ? 6.262 17.718 -21.326 1.00 51.12 304 LEU A O 1
ATOM 2394 N N . PRO A 1 305 ? 4.071 17.827 -20.791 1.00 46.16 305 PRO A N 1
ATOM 2395 C CA . PRO A 1 305 ? 3.973 19.280 -20.949 1.00 46.16 305 PRO A CA 1
ATOM 2396 C C . PRO A 1 305 ? 4.976 20.042 -20.077 1.00 46.16 305 PRO A C 1
ATOM 2398 O O . PRO A 1 305 ? 5.396 21.140 -20.419 1.00 46.16 305 PRO A O 1
ATOM 2401 N N . GLN A 1 306 ? 5.378 19.426 -18.962 1.00 51.75 306 GLN A N 1
ATOM 2402 C CA . GLN A 1 306 ? 6.390 19.902 -18.025 1.00 51.75 306 GLN A CA 1
ATOM 2403 C C . GLN A 1 306 ? 7.669 19.068 -18.124 1.00 51.75 306 GLN A C 1
ATOM 2405 O O . GLN A 1 306 ? 8.222 18.639 -17.110 1.00 51.75 306 GLN A O 1
ATOM 2410 N N . ARG A 1 307 ? 8.139 18.767 -19.341 1.00 52.53 307 ARG A N 1
ATOM 2411 C CA . ARG A 1 307 ? 9.481 18.204 -19.489 1.00 52.53 307 ARG A CA 1
ATOM 2412 C C . ARG A 1 307 ? 10.454 19.172 -18.801 1.00 52.53 307 ARG A C 1
ATOM 2414 O O . ARG A 1 307 ? 10.468 20.347 -19.174 1.00 52.53 307 ARG A O 1
ATOM 2421 N N . PRO A 1 308 ? 11.273 18.714 -17.841 1.00 53.12 308 PRO A N 1
ATOM 2422 C CA . PRO A 1 308 ? 12.326 19.533 -17.264 1.00 53.12 308 PRO A CA 1
ATOM 2423 C C . PRO A 1 308 ? 13.413 19.716 -18.331 1.00 53.12 308 PRO A C 1
ATOM 2425 O O . PRO A 1 308 ? 14.403 18.992 -18.350 1.00 53.12 308 PRO A O 1
ATOM 2428 N N . GLN A 1 309 ? 13.184 20.599 -19.307 1.00 49.84 309 GLN A N 1
ATOM 2429 C CA . GLN A 1 309 ? 14.164 20.874 -20.362 1.00 49.84 309 GLN A CA 1
ATOM 2430 C C . GLN A 1 309 ? 15.253 21.835 -19.868 1.00 49.84 309 GLN A C 1
ATOM 2432 O O . GLN A 1 309 ? 16.381 21.719 -20.332 1.00 49.84 309 GLN A O 1
ATOM 2437 N N . ASP A 1 310 ? 14.942 22.657 -18.853 1.00 52.00 310 ASP A N 1
ATOM 2438 C CA . ASP A 1 310 ? 15.808 23.727 -18.331 1.00 52.00 310 ASP A CA 1
ATOM 2439 C C . ASP A 1 310 ? 15.817 23.816 -16.786 1.00 52.00 310 ASP A C 1
ATOM 2441 O O . ASP A 1 310 ? 16.077 24.870 -16.202 1.00 52.00 310 ASP A O 1
ATOM 2445 N N . CYS A 1 311 ? 15.492 22.730 -16.078 1.00 57.50 311 CYS A N 1
ATOM 2446 C CA . CYS A 1 311 ? 15.403 22.765 -14.616 1.00 57.50 311 CYS A CA 1
ATOM 2447 C C . CYS A 1 311 ? 16.774 22.528 -13.968 1.00 57.50 311 CYS A C 1
ATOM 2449 O O . CYS A 1 311 ? 17.412 21.503 -14.209 1.00 57.50 311 CYS A O 1
ATOM 2451 N N . SER A 1 312 ? 17.209 23.435 -13.082 1.00 67.88 312 SER A N 1
ATOM 2452 C CA . SER A 1 312 ? 18.373 23.188 -12.225 1.00 67.88 312 SER A CA 1
ATOM 2453 C C . SER A 1 312 ? 18.016 22.118 -11.192 1.00 67.88 312 SER A C 1
ATOM 2455 O O . SER A 1 312 ? 17.369 22.427 -10.186 1.00 67.88 312 SER A O 1
ATOM 2457 N N . TRP A 1 313 ? 18.397 20.870 -11.454 1.00 75.88 313 TRP A N 1
ATOM 2458 C CA . TRP A 1 313 ? 18.279 19.790 -10.483 1.00 75.88 313 TRP A CA 1
ATOM 2459 C C . TRP A 1 313 ? 19.232 20.036 -9.318 1.00 75.88 313 TRP A C 1
ATOM 2461 O O . TRP A 1 313 ? 20.411 20.323 -9.520 1.00 75.88 313 TRP A O 1
ATOM 2471 N N . LEU A 1 314 ? 18.731 19.896 -8.095 1.00 74.31 314 LEU A N 1
ATOM 2472 C CA . LEU A 1 314 ? 19.569 19.838 -6.902 1.00 74.31 314 LEU A CA 1
ATOM 2473 C C . LEU A 1 314 ? 19.598 18.399 -6.416 1.00 74.31 314 LEU A C 1
ATOM 2475 O O . LEU A 1 314 ? 18.544 17.837 -6.129 1.00 74.31 314 LEU A O 1
ATOM 2479 N N . VAL A 1 315 ? 20.797 17.825 -6.329 1.00 76.88 315 VAL A N 1
ATOM 2480 C CA . VAL A 1 315 ? 21.038 16.508 -5.735 1.00 76.88 315 VAL A CA 1
ATOM 2481 C C . VAL A 1 315 ? 21.933 16.703 -4.521 1.00 76.88 315 VAL A C 1
ATOM 2483 O O . VAL A 1 315 ? 23.064 17.176 -4.631 1.00 76.88 315 VAL A O 1
ATOM 2486 N N . GLY A 1 316 ? 21.413 16.356 -3.351 1.00 73.44 316 GLY A N 1
ATOM 2487 C CA . GLY A 1 316 ? 22.127 16.454 -2.083 1.00 73.44 316 GLY A CA 1
ATOM 2488 C C . GLY A 1 316 ? 22.112 15.125 -1.352 1.00 73.44 316 GLY A C 1
ATOM 2489 O O . GLY A 1 316 ? 21.171 14.352 -1.491 1.00 73.44 316 GLY A O 1
ATOM 2490 N N . THR A 1 317 ? 23.146 14.867 -0.557 1.00 69.56 317 THR A N 1
ATOM 2491 C CA . THR A 1 317 ? 23.178 13.733 0.370 1.00 69.56 317 THR A CA 1
ATOM 2492 C C . THR A 1 317 ? 23.270 14.256 1.791 1.00 69.56 317 THR A C 1
ATOM 2494 O O . THR A 1 317 ? 24.202 14.998 2.101 1.00 69.56 317 THR A O 1
ATOM 2497 N N . GLN A 1 318 ? 22.340 13.863 2.655 1.00 65.94 318 GLN A N 1
ATOM 2498 C CA . GLN A 1 318 ? 22.384 14.184 4.080 1.00 65.94 318 GLN A CA 1
ATOM 2499 C C . GLN A 1 318 ? 22.481 12.897 4.891 1.00 65.94 318 GLN A C 1
ATOM 2501 O O . GLN A 1 318 ? 21.685 11.990 4.688 1.00 65.94 318 GLN A O 1
ATOM 2506 N N . VAL A 1 319 ? 23.428 12.822 5.824 1.00 61.94 319 VAL A N 1
ATOM 2507 C CA . VAL A 1 319 ? 23.454 11.754 6.830 1.00 61.94 319 VAL A CA 1
ATOM 2508 C C . VAL A 1 319 ? 22.860 12.324 8.108 1.00 61.94 319 VAL A C 1
ATOM 2510 O O . VAL A 1 319 ? 23.410 13.257 8.689 1.00 61.94 319 VAL A O 1
ATOM 2513 N N . THR A 1 320 ? 21.719 11.794 8.533 1.00 56.12 320 THR A N 1
ATOM 2514 C CA . THR A 1 320 ? 21.127 12.146 9.829 1.00 56.12 320 THR A CA 1
ATOM 2515 C C . THR A 1 320 ? 21.724 11.255 10.923 1.00 56.12 320 THR A C 1
ATOM 2517 O O . THR A 1 320 ? 21.798 10.038 10.701 1.00 56.12 320 THR A O 1
ATOM 2520 N N . PRO A 1 321 ? 22.114 11.800 12.092 1.00 54.22 321 PRO A N 1
ATOM 2521 C CA . PRO A 1 321 ? 22.663 11.023 13.208 1.00 54.22 321 PRO A CA 1
ATOM 2522 C C . PRO A 1 321 ? 21.795 9.826 13.622 1.00 54.22 321 PRO A C 1
ATOM 2524 O O . PRO A 1 321 ? 22.318 8.790 14.023 1.00 54.22 321 PRO A O 1
ATOM 2527 N N . GLU A 1 322 ? 20.475 9.952 13.483 1.00 55.03 322 GLU A N 1
ATOM 2528 C CA . GLU A 1 322 ? 19.484 8.970 13.926 1.00 55.03 322 GLU A CA 1
ATOM 2529 C C . GLU A 1 322 ? 19.373 7.764 12.988 1.00 55.03 322 GLU A C 1
ATOM 2531 O O . GLU A 1 322 ? 19.043 6.666 13.432 1.00 55.03 322 GLU A O 1
ATOM 2536 N N . VAL A 1 323 ? 19.636 7.960 11.691 1.00 54.66 323 VAL A N 1
ATOM 2537 C CA . VAL A 1 323 ? 19.421 6.925 10.664 1.00 54.66 323 VAL A CA 1
ATOM 2538 C C . VAL A 1 323 ? 20.730 6.392 10.077 1.00 54.66 323 VAL A C 1
ATOM 2540 O O . VAL A 1 323 ? 20.730 5.317 9.484 1.00 54.66 323 VAL A O 1
ATOM 2543 N N . GLN A 1 324 ? 21.849 7.103 10.281 1.00 52.75 324 GLN A N 1
ATOM 2544 C CA . GLN A 1 324 ? 23.195 6.732 9.814 1.00 52.75 324 GLN A CA 1
ATOM 2545 C C . GLN A 1 324 ? 23.268 6.363 8.318 1.00 52.75 324 GLN A C 1
ATOM 2547 O O . GLN A 1 324 ? 24.189 5.672 7.890 1.00 52.75 324 GLN A O 1
ATOM 2552 N N . GLN A 1 325 ? 22.315 6.830 7.507 1.00 54.66 325 GLN A N 1
ATOM 2553 C CA . GLN A 1 325 ? 22.265 6.567 6.073 1.00 54.66 325 GLN A CA 1
ATOM 2554 C C . GLN A 1 325 ? 22.193 7.867 5.270 1.00 54.66 325 GLN A C 1
ATOM 2556 O O . GLN A 1 325 ? 21.556 8.824 5.721 1.00 54.66 325 GLN A O 1
ATOM 2561 N N . PRO A 1 326 ? 22.818 7.909 4.079 1.00 54.88 326 PRO A N 1
ATOM 2562 C CA . PRO A 1 326 ? 22.658 9.031 3.172 1.00 54.88 326 PRO A CA 1
ATOM 2563 C C . PRO A 1 326 ? 21.222 9.082 2.641 1.00 54.88 326 PRO A C 1
ATOM 2565 O O . PRO A 1 326 ? 20.748 8.162 1.981 1.00 54.88 326 PRO A O 1
ATOM 2568 N N . ILE A 1 327 ? 20.545 10.189 2.904 1.00 62.00 327 ILE A N 1
ATOM 2569 C CA . ILE A 1 327 ? 19.298 10.577 2.260 1.00 62.00 327 ILE A CA 1
ATOM 2570 C C . ILE A 1 327 ? 19.661 11.338 0.997 1.00 62.00 327 ILE A C 1
ATOM 2572 O O . ILE A 1 327 ? 20.292 12.394 1.076 1.00 62.00 327 ILE A O 1
ATOM 2576 N N . VAL A 1 328 ? 19.250 10.823 -0.157 1.00 65.56 328 VAL A N 1
ATOM 2577 C CA . VAL A 1 328 ? 19.336 11.569 -1.413 1.00 65.56 328 VAL A CA 1
ATOM 2578 C C . VAL A 1 328 ? 18.154 12.512 -1.477 1.00 65.56 328 VAL A C 1
ATOM 2580 O O . VAL A 1 328 ? 17.032 12.028 -1.499 1.00 65.56 328 VAL A O 1
ATOM 2583 N N . ARG A 1 329 ? 18.405 13.820 -1.529 1.00 70.38 329 ARG A N 1
ATOM 2584 C CA . ARG A 1 329 ? 17.399 14.861 -1.746 1.00 70.38 329 ARG A CA 1
ATOM 2585 C C . ARG A 1 329 ? 17.442 15.317 -3.191 1.00 70.38 329 ARG A C 1
ATOM 2587 O O . ARG A 1 329 ? 18.514 15.684 -3.672 1.00 70.38 329 ARG A O 1
ATOM 2594 N N . ILE A 1 330 ? 16.289 15.303 -3.856 1.00 68.06 330 ILE A N 1
ATOM 2595 C CA . ILE A 1 330 ? 16.154 15.754 -5.244 1.00 68.06 330 ILE A CA 1
ATOM 2596 C C . ILE A 1 330 ? 15.098 16.843 -5.323 1.00 68.06 330 ILE A C 1
ATOM 2598 O O . ILE A 1 330 ? 13.968 16.634 -4.885 1.00 68.06 330 ILE A O 1
ATOM 2602 N N . GLN A 1 331 ? 15.472 17.979 -5.905 1.00 71.31 331 GLN A N 1
ATOM 2603 C CA . GLN A 1 331 ? 14.582 19.107 -6.152 1.00 71.31 331 GLN A CA 1
ATOM 2604 C C . GLN A 1 331 ? 14.693 19.545 -7.613 1.00 71.31 331 GLN A C 1
ATOM 2606 O O . GLN A 1 331 ? 15.794 19.663 -8.151 1.00 71.31 331 GLN A O 1
ATOM 2611 N N . SER A 1 332 ? 13.546 19.823 -8.232 1.00 67.62 332 SER A N 1
ATOM 2612 C CA . SER A 1 332 ? 13.444 20.435 -9.556 1.00 67.62 332 SER A CA 1
ATOM 2613 C C . SER A 1 332 ? 12.390 21.538 -9.515 1.00 67.62 332 SER A C 1
ATOM 2615 O O . SER A 1 332 ? 11.299 21.343 -8.975 1.00 67.62 332 SER A O 1
ATOM 2617 N N . GLN A 1 333 ? 12.727 22.714 -10.044 1.00 65.44 333 GLN A N 1
ATOM 2618 C CA . GLN A 1 333 ? 11.798 23.841 -10.096 1.00 65.44 333 GLN A CA 1
ATOM 2619 C C . GLN A 1 333 ? 10.676 23.561 -11.103 1.00 65.44 333 GLN A C 1
ATOM 2621 O O . GLN A 1 333 ? 10.938 23.102 -12.213 1.00 65.44 333 GLN A O 1
ATOM 2626 N N . GLY A 1 334 ? 9.434 23.860 -10.717 1.00 63.38 334 GLY A N 1
ATOM 2627 C CA . GLY A 1 334 ? 8.269 23.774 -11.605 1.00 63.38 334 GLY A CA 1
ATOM 2628 C C . GLY A 1 334 ? 7.643 22.384 -11.765 1.00 63.38 334 GLY A C 1
ATOM 2629 O O . GLY A 1 334 ? 6.651 22.273 -12.478 1.00 63.38 334 GLY A O 1
ATOM 2630 N N . LEU A 1 335 ? 8.164 21.344 -11.102 1.00 67.38 335 LEU A N 1
ATOM 2631 C CA . LEU A 1 335 ? 7.514 20.030 -11.074 1.00 67.38 335 LEU A CA 1
ATOM 2632 C C . LEU A 1 335 ? 6.478 19.931 -9.953 1.00 67.38 335 LEU A C 1
ATOM 2634 O O . LEU A 1 335 ? 6.741 20.301 -8.807 1.00 67.38 335 LEU A O 1
ATOM 2638 N N . HIS A 1 336 ? 5.324 19.347 -10.275 1.00 68.25 336 HIS A N 1
ATOM 2639 C CA . HIS A 1 336 ? 4.328 18.962 -9.277 1.00 68.25 336 HIS A CA 1
ATOM 2640 C C . HIS A 1 336 ? 4.813 17.799 -8.395 1.00 68.25 336 HIS A C 1
ATOM 2642 O O . HIS A 1 336 ? 5.610 16.953 -8.816 1.00 68.25 336 HIS A O 1
ATOM 2648 N N . VAL A 1 337 ? 4.274 17.734 -7.175 1.00 67.44 337 VAL A N 1
ATOM 2649 C CA . VAL A 1 337 ? 4.551 16.708 -6.155 1.00 67.44 337 VAL A CA 1
ATOM 2650 C C . VAL A 1 337 ? 4.422 15.289 -6.718 1.00 67.44 337 VAL A C 1
ATOM 2652 O O . VAL A 1 337 ? 5.298 14.454 -6.499 1.00 67.44 337 VAL A O 1
ATOM 2655 N N . GLU A 1 338 ? 3.373 15.015 -7.491 1.00 66.25 338 GLU A N 1
ATOM 2656 C CA . GLU A 1 338 ? 3.098 13.697 -8.073 1.00 66.25 338 GLU A CA 1
ATOM 2657 C C . GLU A 1 338 ? 4.164 13.287 -9.094 1.00 66.25 338 GLU A C 1
ATOM 2659 O O . GLU A 1 338 ? 4.541 12.116 -9.180 1.00 66.25 338 GLU A O 1
ATOM 2664 N N . SER A 1 339 ? 4.698 14.257 -9.842 1.00 70.31 339 SER A N 1
ATOM 2665 C CA . SER A 1 339 ? 5.786 14.011 -10.794 1.00 70.31 339 SER A CA 1
ATOM 2666 C C . SER A 1 339 ? 7.074 13.652 -10.058 1.00 70.31 339 SER A C 1
ATOM 2668 O O . SER A 1 339 ? 7.776 12.722 -10.455 1.00 70.31 339 SER A O 1
ATOM 2670 N N . LEU A 1 340 ? 7.358 14.337 -8.947 1.00 69.69 340 LEU A N 1
ATOM 2671 C CA . LEU A 1 340 ? 8.520 14.050 -8.108 1.00 69.69 340 LEU A CA 1
ATOM 2672 C C . LEU A 1 340 ? 8.411 12.696 -7.403 1.00 69.69 340 LEU A C 1
ATOM 2674 O O . LEU A 1 340 ? 9.413 11.991 -7.320 1.00 69.69 340 LEU A O 1
ATOM 2678 N N . GLN A 1 341 ? 7.213 12.277 -6.986 1.00 69.06 341 GLN A N 1
ATOM 2679 C CA . GLN A 1 341 ? 6.994 10.922 -6.470 1.00 69.06 341 GLN A CA 1
ATOM 2680 C C . GLN A 1 341 ? 7.325 9.859 -7.520 1.00 69.06 341 GLN A C 1
ATOM 2682 O O . GLN A 1 341 ? 8.023 8.897 -7.207 1.00 69.06 341 GLN A O 1
ATOM 2687 N N . LEU A 1 342 ? 6.869 10.020 -8.766 1.00 70.25 342 LEU A N 1
ATOM 2688 C CA . LEU A 1 342 ? 7.209 9.081 -9.837 1.00 70.25 342 LEU A CA 1
ATOM 2689 C C . LEU A 1 342 ? 8.716 9.057 -10.107 1.00 70.25 342 LEU A C 1
ATOM 2691 O O . LEU A 1 342 ? 9.307 7.981 -10.148 1.00 70.25 342 LEU A O 1
ATOM 2695 N N . ILE A 1 343 ? 9.341 10.229 -10.258 1.00 71.81 343 ILE A N 1
ATOM 2696 C CA . ILE A 1 343 ? 10.793 10.353 -10.450 1.00 71.81 343 ILE A CA 1
ATOM 2697 C C . ILE A 1 343 ? 11.536 9.599 -9.351 1.00 71.81 343 ILE A C 1
ATOM 2699 O O . ILE A 1 343 ? 12.454 8.835 -9.634 1.00 71.81 343 ILE A O 1
ATOM 2703 N N . ALA A 1 344 ? 11.103 9.765 -8.105 1.00 71.12 344 ALA A N 1
ATOM 2704 C CA . ALA A 1 344 ? 11.711 9.102 -6.973 1.00 71.12 344 ALA A CA 1
ATOM 2705 C C . ALA A 1 344 ? 11.636 7.572 -7.089 1.00 71.12 344 ALA A C 1
ATOM 2707 O O . ALA A 1 344 ? 12.659 6.912 -6.930 1.00 71.12 344 ALA A O 1
ATOM 2708 N N . HIS A 1 345 ? 10.478 7.010 -7.462 1.00 70.38 345 HIS A N 1
ATOM 2709 C CA . HIS A 1 345 ? 10.328 5.566 -7.702 1.00 70.38 345 HIS A CA 1
ATOM 2710 C C . HIS A 1 345 ? 11.226 5.062 -8.834 1.00 70.38 345 HIS A C 1
ATOM 2712 O O . HIS A 1 345 ? 11.846 4.007 -8.713 1.00 70.38 345 HIS A O 1
ATOM 2718 N N . VAL A 1 346 ? 11.311 5.818 -9.928 1.00 71.56 346 VAL A N 1
ATOM 2719 C CA . VAL A 1 346 ? 12.136 5.472 -11.090 1.00 71.56 346 VAL A CA 1
ATOM 2720 C C . VAL A 1 346 ? 13.621 5.481 -10.739 1.00 71.56 346 VAL A C 1
ATOM 2722 O O . VAL A 1 346 ? 14.348 4.550 -11.083 1.00 71.56 346 VAL A O 1
ATOM 2725 N N . LEU A 1 347 ? 14.073 6.501 -10.015 1.00 73.06 347 LEU A N 1
ATOM 2726 C CA . LEU A 1 347 ? 15.451 6.578 -9.546 1.00 73.06 347 LEU A CA 1
ATOM 2727 C C . LEU A 1 347 ? 15.748 5.488 -8.520 1.00 73.06 347 LEU A C 1
ATOM 2729 O O . LEU A 1 347 ? 16.820 4.899 -8.569 1.00 73.06 347 LEU A O 1
ATOM 2733 N N . ALA A 1 348 ? 14.800 5.155 -7.645 1.00 70.44 348 ALA A N 1
ATOM 2734 C CA . ALA A 1 348 ? 14.938 4.022 -6.740 1.00 70.44 348 ALA A CA 1
ATOM 2735 C C . ALA A 1 348 ? 15.115 2.701 -7.471 1.00 70.44 348 ALA A C 1
ATOM 2737 O O . ALA A 1 348 ? 15.988 1.928 -7.100 1.00 70.44 348 ALA A O 1
ATOM 2738 N N . LEU A 1 349 ? 14.304 2.445 -8.502 1.00 69.25 349 LEU A N 1
ATOM 2739 C CA . LEU A 1 349 ? 14.452 1.258 -9.336 1.00 69.25 349 LEU A CA 1
ATOM 2740 C C . LEU A 1 349 ? 15.856 1.215 -9.929 1.00 69.25 349 LEU A C 1
ATOM 2742 O O . LEU A 1 349 ? 16.540 0.203 -9.815 1.00 69.25 349 LEU A O 1
ATOM 2746 N N . TRP A 1 350 ? 16.301 2.331 -10.505 1.00 73.38 350 TRP A N 1
ATOM 2747 C CA . TRP A 1 350 ? 17.635 2.427 -11.075 1.00 73.38 350 TRP A CA 1
ATOM 2748 C C . TRP A 1 350 ? 18.720 2.170 -10.020 1.00 73.38 350 TRP A C 1
ATOM 2750 O O . TRP A 1 350 ? 19.658 1.416 -10.259 1.00 73.38 350 TRP A O 1
ATOM 2760 N N . LEU A 1 351 ? 18.600 2.740 -8.823 1.00 71.56 351 LEU A N 1
ATOM 2761 C CA . LEU A 1 351 ? 19.581 2.553 -7.753 1.00 71.56 351 LEU A CA 1
ATOM 2762 C C . LEU A 1 351 ? 19.546 1.124 -7.199 1.00 71.56 351 LEU A C 1
ATOM 2764 O O . LEU A 1 351 ? 20.603 0.554 -6.942 1.00 71.56 351 LEU A O 1
ATOM 2768 N N . ALA A 1 352 ? 18.368 0.509 -7.100 1.00 66.12 352 ALA A N 1
ATOM 2769 C CA . ALA A 1 352 ? 18.204 -0.884 -6.702 1.00 66.12 352 ALA A CA 1
ATOM 2770 C C . ALA A 1 352 ? 18.835 -1.849 -7.718 1.00 66.12 352 ALA A C 1
ATOM 2772 O O . ALA A 1 352 ? 19.440 -2.844 -7.320 1.00 66.12 352 ALA A O 1
ATOM 2773 N N . THR A 1 353 ? 18.758 -1.550 -9.021 1.00 65.50 353 THR A N 1
ATOM 2774 C CA . THR A 1 353 ? 19.408 -2.371 -10.054 1.00 65.50 353 THR A CA 1
ATOM 2775 C C . THR A 1 353 ? 20.920 -2.162 -10.114 1.00 65.50 353 THR A C 1
ATOM 2777 O O . THR A 1 353 ? 21.636 -3.093 -10.471 1.00 65.50 353 THR A O 1
ATOM 2780 N N . HIS A 1 354 ? 21.419 -0.966 -9.780 1.00 71.69 354 HIS A N 1
ATOM 2781 C CA . HIS A 1 354 ? 22.843 -0.620 -9.899 1.00 71.69 354 HIS A CA 1
ATOM 2782 C C . HIS A 1 354 ? 23.643 -0.753 -8.594 1.00 71.69 354 HIS A C 1
ATOM 2784 O O . HIS A 1 354 ? 24.870 -0.752 -8.656 1.00 71.69 354 HIS A O 1
ATOM 2790 N N . LYS A 1 355 ? 22.977 -0.878 -7.437 1.00 69.94 355 LYS A N 1
ATOM 2791 C CA . LYS A 1 355 ? 23.571 -1.086 -6.101 1.00 69.94 355 LYS A CA 1
ATOM 2792 C C . LYS A 1 355 ? 24.808 -0.204 -5.829 1.00 69.94 355 LYS A C 1
ATOM 2794 O O . LYS A 1 355 ? 25.910 -0.726 -5.639 1.00 69.94 355 LYS A O 1
ATOM 2799 N N . PRO A 1 356 ? 24.666 1.133 -5.843 1.00 68.94 356 PRO A N 1
ATOM 2800 C CA . PRO A 1 356 ? 25.805 2.024 -5.651 1.00 68.94 356 PRO A CA 1
ATOM 2801 C C . PRO A 1 356 ? 26.384 1.911 -4.235 1.00 68.94 356 PRO A C 1
ATOM 2803 O O . PRO A 1 356 ? 25.644 1.751 -3.266 1.00 68.94 356 PRO A O 1
ATOM 2806 N N . GLN A 1 357 ? 27.705 2.055 -4.109 1.00 70.00 357 GLN A N 1
ATOM 2807 C CA . GLN A 1 357 ? 28.365 2.149 -2.802 1.00 70.00 357 GLN A CA 1
ATOM 2808 C C . GLN A 1 357 ? 27.975 3.456 -2.089 1.00 70.00 357 GLN A C 1
ATOM 2810 O O . GLN A 1 357 ? 27.791 4.463 -2.780 1.00 70.00 357 GLN A O 1
ATOM 2815 N N . PRO A 1 358 ? 27.875 3.492 -0.742 1.00 67.50 358 PRO A N 1
ATOM 2816 C CA . PRO A 1 358 ? 27.393 4.661 0.004 1.00 67.50 358 PRO A CA 1
ATOM 2817 C C . PRO A 1 358 ? 28.092 5.992 -0.326 1.00 67.50 358 PRO A C 1
ATOM 2819 O O . PRO A 1 358 ? 27.446 7.037 -0.389 1.00 67.50 358 PRO A O 1
ATOM 2822 N N . ASP A 1 359 ? 29.398 5.965 -0.587 1.00 70.56 359 ASP A N 1
ATOM 2823 C CA . ASP A 1 359 ? 30.225 7.120 -0.964 1.00 70.56 359 ASP A CA 1
ATOM 2824 C C . ASP A 1 359 ? 30.014 7.580 -2.422 1.00 70.56 359 ASP A C 1
ATOM 2826 O O . ASP A 1 359 ? 30.341 8.711 -2.786 1.00 70.56 359 ASP A O 1
ATOM 2830 N N . GLN A 1 360 ? 29.422 6.730 -3.261 1.00 76.31 360 GLN A N 1
ATOM 2831 C CA . GLN A 1 360 ? 29.180 6.967 -4.689 1.00 76.31 360 GLN A CA 1
ATOM 2832 C C . GLN A 1 360 ? 27.723 7.291 -5.013 1.00 76.31 360 GLN A C 1
ATOM 2834 O O . GLN A 1 360 ? 27.378 7.529 -6.175 1.00 76.31 360 GLN A O 1
ATOM 2839 N N . VAL A 1 361 ? 26.854 7.313 -4.005 1.00 72.75 361 VAL A N 1
ATOM 2840 C CA . VAL A 1 361 ? 25.408 7.473 -4.187 1.00 72.75 361 VAL A CA 1
ATOM 2841 C C . VAL A 1 361 ? 25.080 8.745 -4.934 1.00 72.75 361 VAL A C 1
ATOM 2843 O O . VAL A 1 361 ? 24.317 8.700 -5.894 1.00 72.75 361 VAL A O 1
ATOM 2846 N N . ARG A 1 362 ? 25.666 9.871 -4.515 1.00 78.75 362 ARG A N 1
ATOM 2847 C CA . ARG A 1 362 ? 25.404 11.166 -5.141 1.00 78.75 362 ARG A CA 1
ATOM 2848 C C . ARG A 1 362 ? 25.651 11.093 -6.649 1.00 78.75 362 ARG A C 1
ATOM 2850 O O . ARG A 1 362 ? 24.748 11.382 -7.423 1.00 78.75 362 ARG A O 1
ATOM 2857 N N . ARG A 1 363 ? 26.832 10.612 -7.052 1.00 81.69 363 ARG A N 1
ATOM 2858 C CA . ARG A 1 363 ? 27.208 10.452 -8.467 1.00 81.69 363 ARG A CA 1
ATOM 2859 C C . ARG A 1 363 ? 26.299 9.473 -9.207 1.00 81.69 363 ARG A C 1
ATOM 2861 O O . ARG A 1 363 ? 26.009 9.653 -10.383 1.00 81.69 363 ARG A O 1
ATOM 2868 N N . SER A 1 364 ? 25.847 8.429 -8.522 1.00 80.88 364 SER A N 1
ATOM 2869 C CA . SER A 1 364 ? 24.952 7.419 -9.090 1.00 80.88 364 SER A CA 1
ATOM 2870 C C . SER A 1 364 ? 23.558 7.988 -9.353 1.00 80.88 364 SER A C 1
ATOM 2872 O O . SER A 1 364 ? 22.975 7.719 -10.397 1.00 80.88 364 SER A O 1
ATOM 2874 N N . VAL A 1 365 ? 23.054 8.836 -8.454 1.00 78.75 365 VAL A N 1
ATOM 2875 C CA . VAL A 1 365 ? 21.803 9.581 -8.643 1.00 78.75 365 VAL A CA 1
ATOM 2876 C C . VAL A 1 365 ? 21.947 10.599 -9.768 1.00 78.75 365 VAL A C 1
ATOM 2878 O O . VAL A 1 365 ? 21.085 10.646 -10.636 1.00 78.75 365 VAL A O 1
ATOM 2881 N N . GLU A 1 366 ? 23.028 11.383 -9.785 1.00 83.25 366 GLU A N 1
ATOM 2882 C CA . GLU A 1 366 ? 23.331 12.347 -10.856 1.00 83.25 366 GLU A CA 1
ATOM 2883 C C . GLU A 1 366 ? 23.313 11.647 -12.229 1.00 83.25 366 GLU A C 1
ATOM 2885 O O . GLU A 1 366 ? 22.589 12.055 -13.138 1.00 83.25 366 GLU A O 1
ATOM 2890 N N . LYS A 1 367 ? 23.987 10.494 -12.341 1.00 83.69 367 LYS A N 1
ATOM 2891 C CA . LYS A 1 367 ? 23.972 9.654 -13.547 1.00 83.69 367 LYS A CA 1
ATOM 2892 C C . LYS A 1 367 ? 22.579 9.124 -13.894 1.00 83.69 367 LYS A C 1
ATOM 2894 O O . LYS A 1 367 ? 22.225 9.052 -15.073 1.00 83.69 367 LYS A O 1
ATOM 2899 N N . ALA A 1 368 ? 21.794 8.725 -12.897 1.00 78.75 368 ALA A N 1
ATOM 2900 C CA . ALA A 1 368 ? 20.430 8.252 -13.099 1.00 78.75 368 ALA A CA 1
ATOM 2901 C C . ALA A 1 368 ? 19.512 9.377 -13.602 1.00 78.75 368 ALA A C 1
ATOM 2903 O O . ALA A 1 368 ? 18.725 9.148 -14.515 1.00 78.75 368 ALA A O 1
ATOM 2904 N N . VAL A 1 369 ? 19.652 10.601 -13.082 1.00 78.50 369 VAL A N 1
ATOM 2905 C CA . VAL A 1 369 ? 18.948 11.790 -13.587 1.00 78.50 369 VAL A CA 1
ATOM 2906 C C . VAL A 1 369 ? 19.317 12.037 -15.050 1.00 78.50 369 VAL A C 1
ATOM 2908 O O . VAL A 1 369 ? 18.428 12.117 -15.899 1.00 78.50 369 VAL A O 1
ATOM 2911 N N . ASP A 1 370 ? 20.609 12.068 -15.367 1.00 81.12 370 ASP A N 1
ATOM 2912 C CA . ASP A 1 370 ? 21.101 12.313 -16.725 1.00 81.12 370 ASP A CA 1
ATOM 2913 C C . ASP A 1 370 ? 20.611 11.254 -17.721 1.00 81.12 370 ASP A C 1
ATOM 2915 O O . ASP A 1 370 ? 20.137 11.578 -18.811 1.00 81.12 370 ASP A O 1
ATOM 2919 N N . THR A 1 371 ? 20.662 9.979 -17.330 1.00 77.38 371 THR A N 1
ATOM 2920 C CA . THR A 1 371 ? 20.317 8.851 -18.208 1.00 77.38 371 THR A CA 1
ATOM 2921 C C . THR A 1 371 ? 18.807 8.659 -18.340 1.00 77.38 371 THR A C 1
ATOM 2923 O O . THR A 1 371 ? 18.306 8.436 -19.441 1.00 77.38 371 THR A O 1
ATOM 2926 N N . VAL A 1 372 ? 18.078 8.704 -17.222 1.00 73.75 372 VAL A N 1
ATOM 2927 C CA . VAL A 1 372 ? 16.674 8.271 -17.153 1.00 73.75 372 VAL A CA 1
ATOM 2928 C C . VAL A 1 372 ? 15.702 9.435 -17.315 1.00 73.75 372 VAL A C 1
ATOM 2930 O O . VAL A 1 372 ? 14.636 9.248 -17.897 1.00 73.75 372 VAL A O 1
ATOM 2933 N N . LEU A 1 373 ? 16.049 10.628 -16.819 1.00 73.44 373 LEU A N 1
ATOM 2934 C CA . LEU A 1 373 ? 15.139 11.780 -16.809 1.00 73.44 373 LEU A CA 1
ATOM 2935 C C . LEU A 1 373 ? 15.461 12.789 -17.913 1.00 73.44 373 LEU A C 1
ATOM 2937 O O . LEU A 1 373 ? 14.549 13.301 -18.560 1.00 73.44 373 LEU A O 1
ATOM 2941 N N . VAL A 1 374 ? 16.744 13.086 -18.132 1.00 74.56 374 VAL A N 1
ATOM 2942 C CA . VAL A 1 374 ? 17.172 14.135 -19.074 1.00 74.56 374 VAL A CA 1
ATOM 2943 C C . VAL A 1 374 ? 17.494 13.564 -20.458 1.00 74.56 374 VAL A C 1
ATOM 2945 O O . VAL A 1 374 ? 17.191 14.194 -21.476 1.00 74.56 374 VAL A O 1
ATOM 2948 N N . GLY A 1 375 ? 18.057 12.355 -20.509 1.00 72.69 375 GLY A N 1
ATOM 2949 C CA . GLY A 1 375 ? 18.476 11.679 -21.739 1.00 72.69 375 GLY A CA 1
ATOM 2950 C C . GLY A 1 375 ? 19.797 12.200 -22.321 1.00 72.69 375 GLY A C 1
ATOM 2951 O O . GLY A 1 375 ? 20.081 11.950 -23.491 1.00 72.69 375 GLY A O 1
ATOM 2952 N N . LYS A 1 376 ? 20.583 12.948 -21.537 1.00 77.69 376 LYS A N 1
ATOM 2953 C CA . LYS A 1 376 ? 21.941 13.412 -21.868 1.00 77.69 376 LYS A CA 1
ATOM 2954 C C . LYS A 1 376 ? 22.726 13.689 -20.586 1.00 77.69 376 LYS A C 1
ATOM 2956 O O . LYS A 1 376 ? 22.136 14.039 -19.568 1.00 77.69 376 LYS A O 1
ATOM 2961 N N . GLU A 1 377 ? 24.046 13.571 -20.669 1.00 82.50 377 GLU A N 1
ATOM 2962 C CA . GLU A 1 377 ? 24.957 13.910 -19.573 1.00 82.50 377 GLU A CA 1
ATOM 2963 C C . GLU A 1 377 ? 24.978 15.425 -19.323 1.00 82.50 377 GLU A C 1
ATOM 2965 O O . GLU A 1 377 ? 24.966 16.224 -20.269 1.00 82.50 377 GLU A O 1
ATOM 2970 N N . GLN A 1 378 ? 24.986 15.819 -18.050 1.00 81.88 378 GLN A N 1
ATOM 2971 C CA . GLN A 1 378 ? 25.028 17.214 -17.619 1.00 81.88 378 GLN A CA 1
ATOM 2972 C C . GLN A 1 378 ? 26.294 17.502 -16.809 1.00 81.88 378 GLN A C 1
ATOM 2974 O O . GLN A 1 378 ? 26.881 16.627 -16.176 1.00 81.88 378 GLN A O 1
ATOM 2979 N N . THR A 1 379 ? 26.715 18.767 -16.789 1.00 84.25 379 THR A N 1
ATOM 2980 C CA . THR A 1 379 ? 27.785 19.213 -15.891 1.00 84.25 379 THR A CA 1
ATOM 2981 C C . THR A 1 379 ? 27.197 19.575 -14.532 1.00 84.25 379 THR A C 1
ATOM 2983 O O . THR A 1 379 ? 26.545 20.607 -14.383 1.00 84.25 379 THR A O 1
ATOM 2986 N N . TRP A 1 380 ? 27.451 18.735 -13.532 1.00 84.56 380 TRP A N 1
ATOM 2987 C CA . TRP A 1 380 ? 27.022 18.961 -12.154 1.00 84.56 380 TRP A CA 1
ATOM 2988 C C . TRP A 1 380 ? 27.996 19.889 -11.418 1.00 84.56 380 TRP A C 1
ATOM 2990 O O . TRP A 1 380 ? 29.204 19.647 -11.393 1.00 84.56 380 TRP A O 1
ATOM 3000 N N . THR A 1 381 ? 27.478 20.944 -10.788 1.00 82.31 381 THR A N 1
ATOM 3001 C CA . THR A 1 381 ? 28.258 21.890 -9.974 1.00 82.31 381 THR A CA 1
ATOM 3002 C C . THR A 1 381 ? 27.706 21.973 -8.554 1.00 82.31 381 THR A C 1
ATOM 3004 O O . THR A 1 381 ? 26.549 21.643 -8.290 1.00 82.31 381 THR A O 1
ATOM 3007 N N . ALA A 1 382 ? 28.551 22.372 -7.599 1.00 81.00 382 ALA A N 1
ATOM 3008 C CA . ALA A 1 382 ? 28.077 22.667 -6.252 1.00 81.00 382 ALA A CA 1
ATOM 3009 C C . ALA A 1 382 ? 27.106 23.856 -6.308 1.00 81.00 382 ALA A C 1
ATOM 3011 O O . ALA A 1 382 ? 27.413 24.872 -6.929 1.00 81.00 382 ALA A O 1
ATOM 3012 N N . SER A 1 383 ? 25.947 23.717 -5.665 1.00 75.94 383 SER A N 1
ATOM 3013 C CA . SER A 1 383 ? 24.960 24.788 -5.561 1.00 75.94 383 SER A CA 1
ATOM 3014 C C . SER A 1 383 ? 24.991 25.401 -4.166 1.00 75.94 383 SER A C 1
ATOM 3016 O O . SER A 1 383 ? 25.149 24.697 -3.172 1.00 75.94 383 SER A O 1
ATOM 3018 N N . ASP A 1 384 ? 24.823 26.715 -4.113 1.00 73.38 384 ASP A N 1
ATOM 3019 C CA . ASP A 1 384 ? 24.559 27.515 -2.917 1.00 73.38 384 ASP A CA 1
ATOM 3020 C C . ASP A 1 384 ? 23.073 27.507 -2.515 1.00 73.38 384 ASP A C 1
ATOM 3022 O O . ASP A 1 384 ? 22.716 27.965 -1.429 1.00 73.38 384 ASP A O 1
ATOM 3026 N N . LYS A 1 385 ? 22.192 26.970 -3.371 1.00 69.12 385 LYS A N 1
ATOM 3027 C CA . LYS A 1 385 ? 20.763 26.834 -3.087 1.00 69.12 385 LYS A CA 1
ATOM 3028 C C . LYS A 1 385 ? 20.546 25.817 -1.964 1.00 69.12 385 LYS A C 1
ATOM 3030 O O . LYS A 1 385 ? 21.006 24.679 -2.045 1.00 69.12 385 LYS A O 1
ATOM 3035 N N . SER A 1 386 ? 19.781 26.206 -0.947 1.00 66.69 386 SER A N 1
ATOM 3036 C CA . SER A 1 386 ? 19.286 25.289 0.079 1.00 66.69 386 SER A CA 1
ATOM 3037 C C . SER A 1 386 ? 17.969 24.631 -0.356 1.00 66.69 386 SER A C 1
ATOM 3039 O O . SER A 1 386 ? 17.174 25.209 -1.105 1.00 66.69 386 SER A O 1
ATOM 3041 N N . PHE A 1 387 ? 17.698 23.433 0.172 1.00 64.25 387 PHE A N 1
ATOM 3042 C CA . PHE A 1 387 ? 16.428 22.710 -0.015 1.00 64.25 387 PHE A CA 1
ATOM 3043 C C . PHE A 1 387 ? 15.224 23.391 0.682 1.00 64.25 387 PHE A C 1
ATOM 3045 O O . PHE A 1 387 ? 14.134 22.832 0.720 1.00 64.25 387 PHE A O 1
ATOM 3052 N N . GLU A 1 388 ? 15.391 24.594 1.242 1.00 56.62 388 GLU A N 1
ATOM 3053 C CA . GLU A 1 388 ? 14.394 25.272 2.089 1.00 56.62 388 GLU A CA 1
ATOM 3054 C C . GLU A 1 388 ? 13.336 26.055 1.291 1.00 56.62 388 GLU A C 1
ATOM 3056 O O . GLU A 1 388 ? 12.334 26.528 1.832 1.00 56.62 388 GLU A O 1
ATOM 3061 N N . SER A 1 389 ? 13.512 26.179 -0.026 1.00 49.25 389 SER A N 1
ATOM 3062 C CA . SER A 1 389 ? 12.591 26.919 -0.888 1.00 49.25 389 SER A CA 1
ATOM 3063 C C . SER A 1 389 ? 11.502 26.010 -1.468 1.00 49.25 389 SER A C 1
ATOM 3065 O O . SER A 1 389 ? 11.670 25.461 -2.544 1.00 49.25 389 SER A O 1
ATOM 3067 N N . LYS A 1 390 ? 10.361 25.880 -0.778 1.00 50.31 390 LYS A N 1
ATOM 3068 C CA . LYS A 1 390 ? 9.016 25.578 -1.338 1.00 50.31 390 LYS A CA 1
ATOM 3069 C C . LYS A 1 390 ? 8.858 24.423 -2.358 1.00 50.31 390 LYS A C 1
ATOM 3071 O O . LYS A 1 390 ? 7.909 24.452 -3.136 1.00 50.31 390 LYS A O 1
ATOM 3076 N N . HIS A 1 391 ? 9.714 23.406 -2.378 1.00 50.34 391 HIS A N 1
ATOM 3077 C CA . HIS A 1 391 ? 9.602 22.312 -3.347 1.00 50.34 391 HIS A CA 1
ATOM 3078 C C . HIS A 1 391 ? 9.652 20.951 -2.664 1.00 50.34 391 HIS A C 1
ATOM 3080 O O . HIS A 1 391 ? 10.340 20.757 -1.668 1.00 50.34 391 HIS A O 1
ATOM 3086 N N . ALA A 1 392 ? 8.923 20.013 -3.254 1.00 51.66 392 ALA A N 1
ATOM 3087 C CA . ALA A 1 392 ? 8.926 18.614 -2.891 1.00 51.66 392 ALA A CA 1
ATOM 3088 C C . ALA A 1 392 ? 10.339 18.017 -2.977 1.00 51.66 392 ALA A C 1
ATOM 3090 O O . ALA A 1 392 ? 11.011 18.132 -4.002 1.00 51.66 392 ALA A O 1
ATOM 3091 N N . VAL A 1 393 ? 10.773 17.368 -1.899 1.00 55.41 393 VAL A N 1
ATOM 3092 C CA . VAL A 1 393 ? 12.056 16.665 -1.823 1.00 55.41 393 VAL A CA 1
ATOM 3093 C C . VAL A 1 393 ? 11.792 15.176 -1.991 1.00 55.41 393 VAL A C 1
ATOM 3095 O O . VAL A 1 393 ? 11.032 14.603 -1.226 1.00 55.41 393 VAL A O 1
ATOM 3098 N N . ALA A 1 394 ? 12.396 14.519 -2.978 1.00 57.31 394 ALA A N 1
ATOM 3099 C CA . ALA A 1 394 ? 12.412 13.056 -2.994 1.00 57.31 394 ALA A CA 1
ATOM 3100 C C . ALA A 1 394 ? 13.525 12.554 -2.071 1.00 57.31 394 ALA A C 1
ATOM 3102 O O . ALA A 1 394 ? 14.641 13.044 -2.204 1.00 57.31 394 ALA A O 1
ATOM 3103 N N . VAL A 1 395 ? 13.228 11.593 -1.189 1.00 57.41 395 VAL A N 1
ATOM 3104 C CA . VAL A 1 395 ? 14.197 10.904 -0.316 1.00 57.41 395 VAL A CA 1
ATOM 3105 C C . VAL A 1 395 ? 14.421 9.494 -0.839 1.00 57.41 395 VAL A C 1
ATOM 3107 O O . VAL A 1 395 ? 13.522 8.666 -0.735 1.00 57.41 395 VAL A O 1
ATOM 3110 N N . VAL A 1 396 ? 15.594 9.210 -1.413 1.00 58.09 396 VAL A N 1
ATOM 3111 C CA . VAL A 1 396 ? 15.923 7.841 -1.842 1.00 58.09 396 VAL A CA 1
ATOM 3112 C C . VAL A 1 396 ? 16.711 7.130 -0.744 1.00 58.09 396 VAL A C 1
ATOM 3114 O O . VAL A 1 396 ? 17.820 7.576 -0.431 1.00 58.09 396 VAL A O 1
ATOM 3117 N N . PRO A 1 397 ? 16.174 6.051 -0.152 1.00 54.38 397 PRO A N 1
ATOM 3118 C CA . PRO A 1 397 ? 16.907 5.278 0.828 1.00 54.38 397 PRO A CA 1
ATOM 3119 C C . PRO A 1 397 ? 17.951 4.401 0.141 1.00 54.38 397 PRO A C 1
ATOM 3121 O O . PRO A 1 397 ? 17.767 3.951 -0.992 1.00 54.38 397 PRO A O 1
ATOM 3124 N N . LEU A 1 398 ? 19.056 4.152 0.833 1.00 56.28 398 LEU A N 1
ATOM 3125 C CA . LEU A 1 398 ? 20.142 3.349 0.299 1.00 56.28 398 LEU A CA 1
ATOM 3126 C C . LEU A 1 398 ? 20.208 1.998 0.975 1.00 56.28 398 LEU A C 1
ATOM 3128 O O . LEU A 1 398 ? 20.067 1.876 2.193 1.00 56.28 398 LEU A O 1
ATOM 3132 N N . MET A 1 399 ? 20.487 0.991 0.160 1.00 54.38 399 MET A N 1
ATOM 3133 C CA . MET A 1 399 ? 20.923 -0.300 0.657 1.00 54.38 399 MET A CA 1
ATOM 3134 C C . MET A 1 399 ? 22.271 -0.080 1.345 1.00 54.38 399 MET A C 1
ATOM 3136 O O . MET A 1 399 ? 23.195 0.468 0.741 1.00 54.38 399 MET A O 1
ATOM 3140 N N . ASP A 1 400 ? 22.393 -0.465 2.611 1.00 49.34 400 ASP A N 1
ATOM 3141 C CA . ASP A 1 400 ? 23.716 -0.667 3.178 1.00 49.34 400 ASP A CA 1
ATOM 3142 C C . ASP A 1 400 ? 24.417 -1.803 2.415 1.00 49.34 400 ASP A C 1
ATOM 3144 O O . ASP A 1 400 ? 23.785 -2.592 1.708 1.00 49.34 400 ASP A O 1
ATOM 3148 N N . GLY A 1 401 ? 25.745 -1.889 2.513 1.00 47.09 401 GLY A N 1
ATOM 3149 C CA . GLY A 1 401 ? 26.532 -2.922 1.824 1.00 47.09 401 GLY A CA 1
ATOM 3150 C C . GLY A 1 401 ? 26.156 -4.373 2.179 1.00 47.09 401 GLY A C 1
ATOM 3151 O O . GLY A 1 401 ? 26.776 -5.292 1.654 1.00 47.09 401 GLY A O 1
ATOM 3152 N N . ALA A 1 402 ? 25.161 -4.583 3.050 1.00 51.00 402 ALA A N 1
ATOM 3153 C CA . ALA A 1 402 ? 24.543 -5.861 3.380 1.00 51.00 402 ALA A CA 1
ATOM 3154 C C . ALA A 1 402 ? 23.199 -6.097 2.651 1.00 51.00 402 ALA A C 1
ATOM 3156 O O . ALA A 1 402 ? 22.451 -6.990 3.044 1.00 51.00 402 ALA A O 1
ATOM 3157 N N . ASP A 1 403 ? 22.890 -5.329 1.597 1.00 50.91 403 ASP A N 1
ATOM 3158 C CA . ASP A 1 403 ? 21.614 -5.370 0.866 1.00 50.91 403 ASP A CA 1
ATOM 3159 C C . ASP A 1 403 ? 20.401 -5.009 1.753 1.00 50.91 403 ASP A C 1
ATOM 3161 O O . ASP A 1 403 ? 19.302 -5.539 1.566 1.00 50.91 403 ASP A O 1
ATOM 3165 N N . THR A 1 404 ? 20.556 -4.095 2.721 1.00 48.75 404 THR A N 1
ATOM 3166 C CA . THR A 1 404 ? 19.447 -3.714 3.603 1.00 48.75 404 THR A CA 1
ATOM 3167 C C . THR A 1 404 ? 19.170 -2.203 3.654 1.00 48.75 404 THR A C 1
ATOM 3169 O O . THR A 1 404 ? 20.043 -1.363 3.841 1.00 48.75 404 THR A O 1
ATOM 3172 N N . CYS A 1 405 ? 17.907 -1.829 3.441 1.00 45.81 405 CYS A N 1
ATOM 3173 C CA . CYS A 1 405 ? 17.450 -0.440 3.311 1.00 45.81 405 CYS A CA 1
ATOM 3174 C C . CYS A 1 405 ? 17.020 0.130 4.673 1.00 45.81 405 CYS A C 1
ATOM 3176 O O . CYS A 1 405 ? 15.918 -0.180 5.103 1.00 45.81 405 CYS A O 1
ATOM 3178 N N . ALA A 1 406 ? 17.815 0.955 5.373 1.00 41.00 406 ALA A N 1
ATOM 3179 C CA . ALA A 1 406 ? 17.435 1.439 6.714 1.00 41.00 406 ALA A CA 1
ATOM 3180 C C . ALA A 1 406 ? 16.282 2.445 6.723 1.00 41.00 406 ALA A C 1
ATOM 3182 O O . ALA A 1 406 ? 15.637 2.594 7.762 1.00 41.00 406 ALA A O 1
ATOM 3183 N N . LEU A 1 407 ? 16.058 3.162 5.617 1.00 43.88 407 LEU A N 1
ATOM 3184 C CA . LEU A 1 407 ? 15.058 4.220 5.565 1.00 43.88 407 LEU A CA 1
ATOM 3185 C C . LEU A 1 407 ? 13.770 3.783 4.876 1.00 43.88 407 LEU A C 1
ATOM 3187 O O . LEU A 1 407 ? 13.749 3.201 3.794 1.00 43.88 407 LEU A O 1
ATOM 3191 N N . ALA A 1 408 ? 12.696 4.150 5.554 1.00 38.50 408 ALA A N 1
ATOM 3192 C CA . ALA A 1 408 ? 11.320 4.091 5.146 1.00 38.50 408 ALA A CA 1
ATOM 3193 C C . ALA A 1 408 ? 10.947 5.361 4.370 1.00 38.50 408 ALA A C 1
ATOM 3195 O O . ALA A 1 408 ? 10.612 6.374 4.972 1.00 38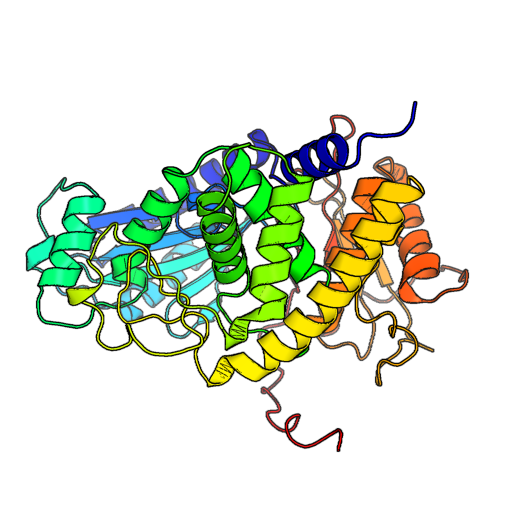.50 408 ALA A O 1
ATOM 3196 N N . GLY A 1 409 ? 10.912 5.293 3.042 1.00 44.72 409 GLY A N 1
ATOM 3197 C CA . GLY A 1 409 ? 9.981 6.130 2.291 1.00 44.72 409 GLY A CA 1
ATOM 3198 C C . GLY A 1 409 ? 10.488 7.369 1.564 1.00 44.72 409 GLY A C 1
ATOM 3199 O O . GLY A 1 409 ? 11.312 8.148 2.032 1.00 44.72 409 GLY A O 1
ATOM 3200 N N . PHE A 1 410 ? 9.850 7.564 0.412 1.00 49.88 410 PHE A N 1
ATOM 3201 C CA . PHE A 1 410 ? 9.714 8.830 -0.288 1.00 49.88 410 PHE A CA 1
ATOM 3202 C C . PHE A 1 410 ? 8.736 9.742 0.449 1.00 49.88 410 PHE A C 1
ATOM 3204 O O . PHE A 1 410 ? 7.522 9.593 0.302 1.00 49.88 410 PHE A O 1
ATOM 3211 N N . ASN A 1 411 ? 9.253 10.708 1.202 1.00 49.94 411 ASN A N 1
ATOM 3212 C CA . ASN A 1 411 ? 8.442 11.809 1.705 1.00 49.94 411 ASN A CA 1
ATOM 3213 C C . ASN A 1 411 ? 8.701 13.041 0.868 1.00 49.94 411 ASN A C 1
ATOM 3215 O O . ASN A 1 411 ? 9.760 13.646 0.966 1.00 49.94 411 ASN A O 1
ATOM 3219 N N . VAL A 1 412 ? 7.696 13.420 0.086 1.00 50.00 412 VAL A N 1
ATOM 3220 C CA . VAL A 1 412 ? 7.614 14.773 -0.439 1.00 50.00 412 VAL A CA 1
ATOM 3221 C C . VAL A 1 412 ? 7.312 15.688 0.744 1.00 50.00 412 VAL A C 1
ATOM 3223 O O . VAL A 1 412 ? 6.168 15.816 1.168 1.00 50.00 412 VAL A O 1
ATOM 3226 N N . GLU A 1 413 ? 8.360 16.275 1.314 1.00 50.78 413 GLU A N 1
ATOM 3227 C CA . GLU A 1 413 ? 8.232 17.317 2.330 1.00 50.78 413 GLU A CA 1
ATOM 3228 C C . GLU A 1 413 ? 7.566 18.546 1.679 1.00 50.78 413 GLU A C 1
ATOM 3230 O O . GLU A 1 413 ? 8.155 19.202 0.818 1.00 50.78 413 GLU A O 1
ATOM 3235 N N . THR A 1 414 ? 6.313 18.839 2.040 1.00 43.88 414 THR A N 1
ATOM 3236 C CA . THR A 1 414 ? 5.616 20.079 1.662 1.00 43.88 414 THR A CA 1
ATOM 3237 C C . THR A 1 414 ? 5.563 21.018 2.860 1.00 43.88 414 THR A C 1
ATOM 3239 O O . THR A 1 414 ? 5.183 20.609 3.953 1.00 43.88 414 THR A O 1
ATOM 3242 N N . ASN A 1 415 ? 5.922 22.289 2.672 1.00 40.03 415 ASN A N 1
ATOM 3243 C CA . ASN A 1 415 ? 5.816 23.292 3.731 1.00 40.03 415 ASN A CA 1
ATOM 3244 C C . ASN A 1 415 ? 4.322 23.571 4.046 1.00 40.03 415 ASN A C 1
ATOM 3246 O O . ASN A 1 415 ? 3.574 23.867 3.109 1.00 40.03 415 ASN A O 1
ATOM 3250 N N . PRO A 1 416 ? 3.876 23.528 5.317 1.00 37.25 416 PRO A N 1
ATOM 3251 C CA . PRO A 1 416 ? 2.468 23.697 5.710 1.00 37.25 416 PRO A CA 1
ATOM 3252 C C . PRO A 1 416 ? 1.833 25.064 5.376 1.00 37.25 416 PRO A C 1
ATOM 3254 O O . PRO A 1 416 ? 0.624 25.228 5.524 1.00 37.25 416 PRO A O 1
ATOM 3257 N N . HIS A 1 417 ? 2.597 26.056 4.899 1.00 37.66 417 HIS A N 1
ATOM 3258 C CA . HIS A 1 417 ? 2.105 27.425 4.672 1.00 37.66 417 HIS A CA 1
ATOM 3259 C C . HIS A 1 417 ? 1.871 27.848 3.214 1.00 37.66 417 HIS A C 1
ATOM 3261 O O . HIS A 1 417 ? 1.832 29.043 2.919 1.00 37.66 417 HIS A O 1
ATOM 3267 N N . GLY A 1 418 ? 1.604 26.910 2.306 1.00 37.47 418 GLY A N 1
ATOM 3268 C CA . GLY A 1 418 ? 0.776 27.254 1.151 1.00 37.47 418 GLY A CA 1
ATOM 3269 C C . GLY A 1 418 ? 1.101 26.538 -0.141 1.00 37.47 418 GLY A C 1
ATOM 3270 O O . GLY A 1 418 ? 2.148 26.775 -0.726 1.00 37.47 418 GLY A O 1
ATOM 3271 N N . VAL A 1 419 ? 0.104 25.804 -0.632 1.00 32.59 419 VAL A N 1
ATOM 3272 C CA . VAL A 1 419 ? -0.498 25.980 -1.960 1.00 32.59 419 VAL A CA 1
ATOM 3273 C C . VAL A 1 419 ? -1.982 25.633 -1.779 1.00 32.59 419 VAL A C 1
ATOM 3275 O O . VAL A 1 419 ? -2.301 24.555 -1.289 1.00 32.59 419 VAL A O 1
ATOM 3278 N N . LYS A 1 420 ? -2.900 26.555 -2.104 1.00 30.50 420 LYS A N 1
ATOM 3279 C CA . LYS A 1 420 ? -4.317 26.194 -2.277 1.00 30.50 420 LYS A CA 1
ATOM 3280 C C . LYS A 1 420 ? -4.388 25.230 -3.457 1.00 30.50 420 LYS A C 1
ATOM 3282 O O . LYS A 1 420 ? -3.857 25.571 -4.510 1.00 30.50 420 LYS A O 1
ATOM 3287 N N . GLU A 1 421 ? -5.028 24.076 -3.280 1.00 31.70 421 GLU A N 1
ATOM 3288 C CA . GLU A 1 421 ? -5.374 23.168 -4.376 1.00 31.70 421 GLU A CA 1
ATOM 3289 C C . GLU A 1 421 ? -6.061 23.962 -5.494 1.00 31.70 421 GLU A C 1
ATOM 3291 O O . GLU A 1 421 ? -7.195 24.424 -5.348 1.00 31.70 421 GLU A O 1
ATOM 3296 N N . ASP A 1 422 ? -5.352 24.167 -6.602 1.00 27.11 422 ASP A N 1
ATOM 3297 C CA . ASP A 1 422 ? -5.948 24.711 -7.810 1.00 27.11 422 ASP A CA 1
ATOM 3298 C C . ASP A 1 422 ? -6.642 23.554 -8.535 1.00 27.11 422 ASP A C 1
ATOM 3300 O O . ASP A 1 422 ? -6.019 22.705 -9.172 1.00 27.11 422 ASP A O 1
ATOM 3304 N N . THR A 1 423 ? -7.960 23.484 -8.372 1.00 29.80 423 THR A N 1
ATOM 3305 C CA . THR A 1 423 ? -8.841 22.462 -8.957 1.00 29.80 423 THR A CA 1
ATOM 3306 C C . THR A 1 423 ? -9.093 22.673 -10.460 1.00 29.80 423 THR A C 1
ATOM 3308 O O . THR A 1 423 ? -9.945 22.009 -11.047 1.00 29.80 423 THR A O 1
ATOM 3311 N N . SER A 1 424 ? -8.344 23.558 -11.129 1.00 24.64 424 SER A N 1
ATOM 3312 C CA . SER A 1 424 ? -8.571 23.936 -12.533 1.00 24.64 424 SER A CA 1
ATOM 3313 C C . SER A 1 424 ? -7.993 22.984 -13.598 1.00 24.64 424 SER A C 1
ATOM 3315 O O . SER A 1 424 ? -8.276 23.153 -14.788 1.00 24.64 424 SER A O 1
ATOM 3317 N N . LEU A 1 425 ? -7.272 21.919 -13.223 1.00 32.66 425 LEU A N 1
ATOM 3318 C CA . LEU A 1 425 ? -6.669 20.981 -14.190 1.00 32.66 425 LEU A CA 1
ATOM 3319 C C . LEU A 1 425 ? -7.661 20.052 -14.921 1.00 32.66 425 LEU A C 1
ATOM 3321 O O . LEU A 1 425 ? -7.244 19.268 -15.768 1.00 32.66 425 LEU A O 1
ATOM 3325 N N . ALA A 1 426 ? -8.971 20.177 -14.683 1.00 26.98 426 ALA A N 1
ATOM 3326 C CA . ALA A 1 426 ? -9.992 19.512 -15.499 1.00 26.98 426 ALA A CA 1
ATOM 3327 C C . ALA A 1 426 ? -10.140 20.104 -16.921 1.00 26.98 426 ALA A C 1
ATOM 3329 O O . ALA A 1 426 ? -10.924 19.584 -17.708 1.00 26.98 426 ALA A O 1
ATOM 3330 N N . SER A 1 427 ? -9.425 21.187 -17.257 1.00 25.06 427 SER A N 1
ATOM 3331 C CA . SER A 1 427 ? -9.672 21.974 -18.479 1.00 25.06 427 SER A CA 1
ATOM 3332 C C . SER A 1 427 ? -8.478 22.146 -19.423 1.00 25.06 427 SER A C 1
ATOM 3334 O O . SER A 1 427 ? -8.564 22.908 -20.384 1.00 25.06 427 SER A O 1
ATOM 3336 N N . ILE A 1 428 ? -7.372 21.436 -19.201 1.00 27.31 428 ILE A N 1
ATOM 3337 C CA . ILE A 1 428 ? -6.226 21.484 -20.113 1.00 27.31 428 ILE A CA 1
ATOM 3338 C C . ILE A 1 428 ? -6.049 20.081 -20.689 1.00 27.31 428 ILE A C 1
ATOM 3340 O O . ILE A 1 428 ? -5.927 19.131 -19.923 1.00 27.31 428 ILE A O 1
ATOM 3344 N N . TRP A 1 429 ? -6.028 20.010 -22.022 1.00 27.03 429 TRP A N 1
ATOM 3345 C CA . TRP A 1 429 ? -5.975 18.854 -22.936 1.00 27.03 429 TRP A CA 1
ATOM 3346 C C . TRP A 1 429 ? -7.350 18.432 -23.513 1.00 27.03 429 TRP A C 1
ATOM 3348 O O . TRP A 1 429 ? -8.261 18.157 -22.736 1.00 27.03 429 TRP A O 1
ATOM 3358 N N . PRO A 1 430 ? -7.505 18.456 -24.859 1.00 28.38 430 PRO A N 1
ATOM 3359 C CA . PRO A 1 430 ? -8.772 18.237 -25.568 1.00 28.38 430 PRO A CA 1
ATOM 3360 C C . PRO A 1 430 ? -9.304 16.803 -25.502 1.00 28.38 430 PRO A C 1
ATOM 3362 O O . PRO A 1 430 ? -8.493 15.870 -25.286 1.00 28.38 430 PRO A O 1
#

pLDDT: mean 80.34, std 17.81, range [24.64, 98.56]

Radius of gyration: 22.15 Å; chains: 1; bounding box: 58×52×55 Å

InterPro domains:
  IPR018952 2'-5'-oligoadenylate synthetase 1, domain 2/C-terminal [PF10421] (156-279)
  IPR04351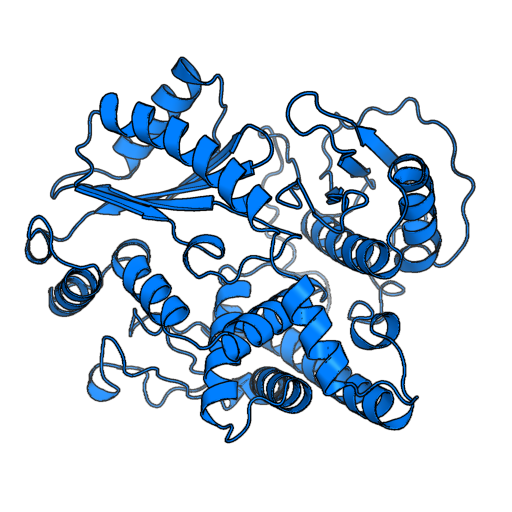9 Nucleotidyltransferase superfamily [G3DSA:3.30.460.10] (6-120)
  IPR043519 Nucleotidyltransferase superfamily [SSF81301] (4-121)